Protein AF-0000000087669744 (afdb_homodimer)

Sequence (480 aa):
MMFVQTIAAHSNDWAPRMLAGMRLTLALTAGGFSLAFLLALIVEYLRSRRFWLPRLFARLYLAIARGVPILVILYVLYFALPGAGITLPAQLAGTIGLALVYAAYLAEVFRGGLNAVADGQREAAL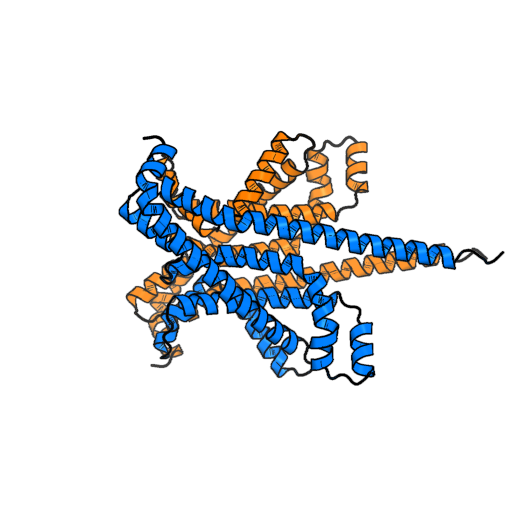SSGLTPFQTFRIILLPQALRYTLAPLLINLISLLKDSSICALIAVPELTLVSREIMAESFLPLQVFVLTAIFYFSLAWPASLISRAIERRLTQSSLKQATSRSTGLAAEAAPAQMMFVQTIAAHSNDWAPRMLAGMRLTLALTAGGFSLAFLLALIVEYLRSRRFWLPRLFARLYLAIARGVPILVILYVLYFALPGAGITLPAQLAGTIGLALVYAAYLAEVFRGGLNAVADGQREAALSSGLTPFQTFRIILLPQALRYTLAPLLINLISLLKDSSICALIAVPELTLVSREIMAESFLPLQVFVLTAIFYFSLAWPASLISRAIERRLTQSSLKQATSRSTGLAAEAAPAQ

Structure (mmCIF, N/CA/C/O backbone):
data_AF-0000000087669744-model_v1
#
loop_
_entity.id
_entity.type
_entity.pdbx_description
1 polymer 'ABC transporter permease'
#
loop_
_atom_site.group_PDB
_atom_site.id
_atom_site.type_symbol
_atom_site.label_atom_id
_atom_site.label_alt_id
_atom_site.label_comp_id
_atom_site.label_asym_id
_atom_site.label_entity_id
_atom_site.label_seq_id
_atom_site.pdbx_PDB_ins_code
_atom_site.Cartn_x
_atom_site.Cartn_y
_atom_site.Cartn_z
_atom_site.occupancy
_atom_site.B_iso_or_equiv
_atom_site.auth_seq_id
_atom_site.auth_comp_id
_atom_site.auth_asym_id
_atom_site.auth_atom_id
_atom_site.pdbx_PDB_model_num
ATOM 1 N N . MET A 1 1 ? -27.609 -22.594 -10.008 1 57.75 1 MET A N 1
ATOM 2 C CA . MET A 1 1 ? -27.734 -22.516 -8.555 1 57.75 1 MET A CA 1
ATOM 3 C C . MET A 1 1 ? -27.312 -21.125 -8.047 1 57.75 1 MET A C 1
ATOM 5 O O . MET A 1 1 ? -26.422 -20.5 -8.609 1 57.75 1 MET A O 1
ATOM 9 N N . MET A 1 2 ? -28.094 -20.578 -7.109 1 81.31 2 MET A N 1
ATOM 10 C CA . MET A 1 2 ? -27.922 -19.219 -6.586 1 81.31 2 MET A CA 1
ATOM 11 C C . MET A 1 2 ? -26.562 -19.078 -5.902 1 81.31 2 MET A C 1
ATOM 13 O O . MET A 1 2 ? -26 -20.047 -5.418 1 81.31 2 MET A O 1
ATOM 17 N N . PHE A 1 3 ? -25.938 -18.031 -6.039 1 86.88 3 PHE A N 1
ATOM 18 C CA . PHE A 1 3 ? -24.641 -17.672 -5.48 1 86.88 3 PHE A CA 1
ATOM 19 C C . PHE A 1 3 ? -24.516 -18.172 -4.047 1 86.88 3 PHE A C 1
ATOM 21 O O . PHE A 1 3 ? -23.562 -18.875 -3.723 1 86.88 3 PHE A O 1
ATOM 28 N N . VAL A 1 4 ? -25.5 -18.047 -3.232 1 87.5 4 VAL A N 1
ATOM 29 C CA . VAL A 1 4 ? -25.469 -18.359 -1.808 1 87.5 4 VAL A CA 1
ATOM 30 C C . VAL A 1 4 ? -25.594 -19.859 -1.609 1 87.5 4 VAL A C 1
ATOM 32 O O . VAL A 1 4 ? -24.953 -20.438 -0.718 1 87.5 4 VAL A O 1
ATOM 35 N N . GLN A 1 5 ? -26.344 -20.5 -2.371 1 88.75 5 GLN A N 1
ATOM 36 C CA . GLN A 1 5 ? -26.531 -21.938 -2.27 1 88.75 5 GLN A CA 1
ATOM 37 C C . GLN A 1 5 ? -25.25 -22.703 -2.631 1 88.75 5 GLN A C 1
ATOM 39 O O . GLN A 1 5 ? -24.938 -23.719 -2.016 1 88.75 5 GLN A O 1
ATOM 44 N N . THR A 1 6 ? -24.578 -22.172 -3.584 1 90.44 6 THR A N 1
ATOM 45 C CA . THR A 1 6 ? -23.328 -22.797 -4.004 1 90.44 6 THR A CA 1
ATOM 46 C C . THR A 1 6 ? -22.281 -22.719 -2.896 1 90.44 6 THR A C 1
ATOM 48 O O . THR A 1 6 ? -21.578 -23.688 -2.621 1 90.44 6 THR A O 1
ATOM 51 N N . ILE A 1 7 ? -22.234 -21.625 -2.242 1 90.88 7 ILE A N 1
ATOM 52 C CA . ILE A 1 7 ? -21.281 -21.453 -1.146 1 90.88 7 ILE A CA 1
ATOM 53 C C . ILE A 1 7 ? -21.641 -22.391 0.006 1 90.88 7 ILE A C 1
ATOM 55 O O . ILE A 1 7 ? -20.766 -23.031 0.586 1 90.88 7 ILE A O 1
ATOM 59 N N . ALA A 1 8 ? -22.953 -22.469 0.306 1 91.12 8 ALA A N 1
ATOM 60 C CA . ALA A 1 8 ? -23.422 -23.328 1.394 1 91.12 8 ALA A CA 1
ATOM 61 C C . ALA A 1 8 ? -23.094 -24.797 1.119 1 91.12 8 ALA A C 1
ATOM 63 O O . ALA A 1 8 ? -22.734 -25.531 2.035 1 91.12 8 ALA A O 1
ATOM 64 N N . ALA A 1 9 ? -23.172 -25.156 -0.062 1 92.06 9 ALA A N 1
ATOM 65 C CA . ALA A 1 9 ? -22.938 -26.547 -0.468 1 92.06 9 ALA A CA 1
ATOM 66 C C . ALA A 1 9 ? -21.469 -26.922 -0.326 1 92.06 9 ALA A C 1
ATOM 68 O O . ALA A 1 9 ? -21.125 -28.078 -0.106 1 92.06 9 ALA A O 1
ATOM 69 N N . HIS A 1 10 ? -20.578 -25.906 -0.446 1 93.62 10 HIS A N 1
ATOM 70 C CA . HIS A 1 10 ? -19.141 -26.188 -0.425 1 93.62 10 HIS A CA 1
ATOM 71 C C . HIS A 1 10 ? -18.5 -25.719 0.882 1 93.62 10 HIS A C 1
ATOM 73 O O . HIS A 1 10 ? -17.297 -25.859 1.079 1 93.62 10 HIS A O 1
ATOM 79 N N . SER A 1 11 ? -19.328 -25.172 1.73 1 90.38 11 SER A N 1
ATOM 80 C CA . SER A 1 11 ? -18.844 -24.516 2.947 1 90.38 11 SER A CA 1
ATOM 81 C C . SER A 1 11 ? -18.094 -25.5 3.836 1 90.38 11 SER A C 1
ATOM 83 O O . SER A 1 11 ? -17.094 -25.141 4.465 1 90.38 11 SER A O 1
ATOM 85 N N . ASN A 1 12 ? -18.531 -26.734 3.908 1 92.88 12 ASN A N 1
ATOM 86 C CA . ASN A 1 12 ? -17.906 -27.734 4.773 1 92.88 12 ASN A CA 1
ATOM 87 C C . ASN A 1 12 ? -16.469 -28.031 4.352 1 92.88 12 ASN A C 1
ATOM 89 O O . ASN A 1 12 ? -15.633 -28.359 5.188 1 92.88 12 ASN A O 1
ATOM 93 N N . ASP A 1 13 ? -16.188 -27.938 3.127 1 95.69 13 ASP A N 1
ATOM 94 C CA . ASP A 1 13 ? -14.836 -28.156 2.604 1 95.69 13 ASP A CA 1
ATOM 95 C C . ASP A 1 13 ? -14.031 -26.859 2.58 1 95.69 13 ASP A C 1
ATOM 97 O O . ASP A 1 13 ? -12.891 -26.828 3.043 1 95.69 13 ASP A O 1
ATOM 101 N N . TRP A 1 14 ? -14.578 -25.797 2.094 1 97 14 TRP A N 1
ATOM 102 C CA . TRP A 1 14 ? -13.891 -24.531 1.86 1 97 14 TRP A CA 1
ATOM 103 C C . TRP A 1 14 ? -13.547 -23.844 3.18 1 97 14 TRP A C 1
ATOM 105 O O . TRP A 1 14 ? -12.438 -23.328 3.35 1 97 14 TRP A O 1
ATOM 115 N N . ALA A 1 15 ? -14.461 -23.875 4.105 1 95.81 15 ALA A N 1
ATOM 116 C CA . ALA A 1 15 ? -14.352 -23.062 5.312 1 95.81 15 ALA A CA 1
ATOM 117 C C . ALA A 1 15 ? -13.125 -23.453 6.137 1 95.81 15 ALA A C 1
ATOM 119 O O . ALA A 1 15 ? -12.32 -22.609 6.516 1 95.81 15 ALA A O 1
ATOM 120 N N . PRO A 1 16 ? -12.969 -24.781 6.375 1 97 16 PRO A N 1
ATOM 121 C CA . PRO A 1 16 ? -11.781 -25.141 7.16 1 97 16 PRO A CA 1
ATOM 122 C C . PRO A 1 16 ? -10.477 -24.781 6.461 1 97 16 PRO A C 1
ATOM 124 O O . PRO A 1 16 ? -9.508 -24.375 7.113 1 97 16 PRO A O 1
ATOM 127 N N . ARG A 1 17 ? -10.391 -24.953 5.219 1 97.94 17 ARG A N 1
ATOM 128 C CA . ARG A 1 17 ? -9.203 -24.609 4.449 1 97.94 17 ARG A CA 1
ATOM 129 C C . ARG A 1 17 ? -8.922 -23.109 4.488 1 97.94 17 ARG A C 1
ATOM 131 O O . ARG A 1 17 ? -7.793 -22.688 4.723 1 97.94 17 ARG A O 1
ATOM 138 N N . MET A 1 18 ? -9.938 -22.328 4.277 1 98.19 18 MET A N 1
ATOM 139 C CA . MET A 1 18 ? -9.797 -20.875 4.254 1 98.19 18 MET A CA 1
ATOM 140 C C . MET A 1 18 ? -9.453 -20.344 5.641 1 98.19 18 MET A C 1
ATOM 142 O O . MET A 1 18 ? -8.695 -19.375 5.773 1 98.19 18 MET A O 1
ATOM 146 N N . LEU A 1 19 ? -10.008 -20.969 6.676 1 97.88 19 LEU A N 1
ATOM 147 C CA . LEU A 1 19 ? -9.703 -20.562 8.039 1 97.88 19 LEU A CA 1
ATOM 148 C C . LEU A 1 19 ? -8.25 -20.859 8.383 1 97.88 19 LEU A C 1
ATOM 150 O O . LEU A 1 19 ? -7.602 -20.094 9.094 1 97.88 19 LEU A O 1
ATOM 154 N N . ALA A 1 20 ? -7.777 -21.969 7.887 1 98 20 ALA A N 1
ATOM 155 C CA . ALA A 1 20 ? -6.363 -22.297 8.062 1 98 20 ALA A CA 1
ATOM 156 C C . ALA A 1 20 ? -5.477 -21.281 7.359 1 98 20 ALA A C 1
ATOM 158 O O . ALA A 1 20 ? -4.461 -20.844 7.906 1 98 20 ALA A O 1
ATOM 159 N N . GLY A 1 21 ? -5.84 -20.906 6.09 1 98.44 21 GLY A N 1
ATOM 160 C CA . GLY A 1 21 ? -5.141 -19.859 5.379 1 98.44 21 GLY A CA 1
ATOM 161 C C . GLY A 1 21 ? -5.18 -18.516 6.098 1 98.44 21 GLY A C 1
ATOM 162 O O . GLY A 1 21 ? -4.184 -17.797 6.125 1 98.44 21 GLY A O 1
ATOM 163 N N . MET A 1 22 ? -6.324 -18.266 6.695 1 98.19 22 MET A N 1
ATOM 164 C CA . MET A 1 22 ? -6.5 -17.016 7.438 1 98.19 22 MET A CA 1
ATOM 165 C C . MET A 1 22 ? -5.586 -16.969 8.656 1 98.19 22 MET A C 1
ATOM 167 O O . MET A 1 22 ? -5.062 -15.914 9.016 1 98.19 22 MET A O 1
ATOM 171 N N . ARG A 1 23 ? -5.414 -18.078 9.328 1 98.12 23 ARG A N 1
ATOM 172 C CA . ARG A 1 23 ? -4.504 -18.156 10.469 1 98.12 23 ARG A CA 1
ATOM 173 C C . ARG A 1 23 ? -3.076 -17.812 10.047 1 98.12 23 ARG A C 1
ATOM 175 O O . ARG A 1 23 ? -2.361 -17.125 10.773 1 98.12 23 ARG A O 1
ATOM 182 N N . LEU A 1 24 ? -2.705 -18.328 8.938 1 98.44 24 LEU A N 1
ATOM 183 C CA . LEU A 1 24 ? -1.368 -18.031 8.438 1 98.44 24 LEU A CA 1
ATOM 184 C C . LEU A 1 24 ? -1.258 -16.562 8.023 1 98.44 24 LEU A C 1
ATOM 186 O O . LEU A 1 24 ? -0.213 -15.945 8.211 1 98.44 24 LEU A O 1
ATOM 190 N N . THR A 1 25 ? -2.334 -16 7.422 1 98.75 25 THR A N 1
ATOM 191 C CA . THR A 1 25 ? -2.402 -14.578 7.125 1 98.75 25 THR A CA 1
ATOM 192 C C . THR A 1 25 ? -2.17 -13.75 8.383 1 98.75 25 THR A C 1
ATOM 194 O O . THR A 1 25 ? -1.379 -12.805 8.375 1 98.75 25 THR A O 1
ATOM 197 N N . LEU A 1 26 ? -2.771 -14.156 9.445 1 98.69 26 LEU A N 1
ATOM 198 C CA . LEU A 1 26 ? -2.623 -13.453 10.711 1 98.69 26 LEU A CA 1
ATOM 199 C C . LEU A 1 26 ? -1.213 -13.625 11.266 1 98.69 26 LEU A C 1
ATOM 201 O O . LEU A 1 26 ? -0.65 -12.688 11.844 1 98.69 26 LEU A O 1
ATOM 205 N N . ALA A 1 27 ? -0.673 -14.797 11.086 1 98.69 27 ALA A N 1
ATOM 206 C CA . ALA A 1 27 ? 0.692 -15.055 11.539 1 98.69 27 ALA A CA 1
ATOM 207 C C . ALA A 1 27 ? 1.694 -14.195 10.773 1 98.69 27 ALA A C 1
ATOM 209 O O . ALA A 1 27 ? 2.609 -13.617 11.367 1 98.69 27 ALA A O 1
ATOM 210 N N . LEU A 1 28 ? 1.529 -14.117 9.469 1 98.81 28 LEU A N 1
ATOM 211 C CA . LEU A 1 28 ? 2.373 -13.258 8.641 1 98.81 28 LEU A CA 1
ATOM 212 C C . LEU A 1 28 ? 2.252 -11.797 9.07 1 98.81 28 LEU A C 1
ATOM 214 O O . LEU A 1 28 ? 3.256 -11.086 9.164 1 98.81 28 LEU A O 1
ATOM 218 N N . THR A 1 29 ? 1.039 -11.391 9.328 1 98.81 29 THR A N 1
ATOM 219 C CA . THR A 1 29 ? 0.764 -10.008 9.688 1 98.81 29 THR A CA 1
ATOM 220 C C . THR A 1 29 ? 1.387 -9.664 11.039 1 98.81 29 THR A C 1
ATOM 222 O O . THR A 1 29 ? 2.092 -8.664 11.172 1 98.81 29 THR A O 1
ATOM 225 N N . ALA A 1 30 ? 1.14 -10.539 12.008 1 98.69 30 ALA A N 1
ATOM 226 C CA . ALA A 1 30 ? 1.67 -10.312 13.352 1 98.69 30 ALA A CA 1
ATOM 227 C C . ALA A 1 30 ? 3.195 -10.383 13.352 1 98.69 30 ALA A C 1
ATOM 229 O O . ALA A 1 30 ? 3.859 -9.523 13.938 1 98.69 30 ALA A O 1
ATOM 230 N N . GLY A 1 31 ? 3.713 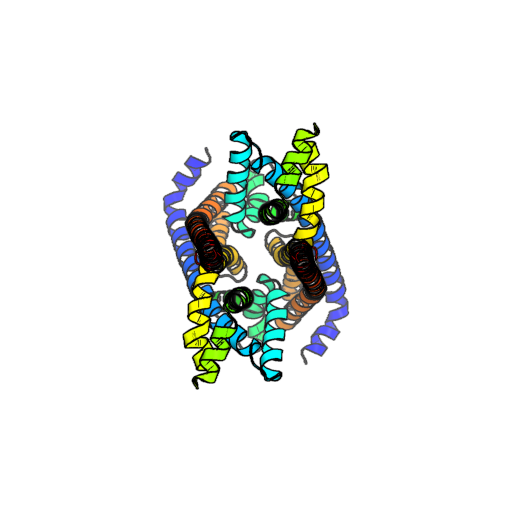-11.422 12.734 1 98.81 31 GLY A N 1
ATOM 231 C CA . GLY A 1 31 ? 5.156 -11.562 12.656 1 98.81 31 GLY A CA 1
ATOM 232 C C . GLY A 1 31 ? 5.828 -10.461 11.859 1 98.81 31 GLY A C 1
ATOM 233 O O . GLY A 1 31 ? 6.824 -9.891 12.297 1 98.81 31 GLY A O 1
ATOM 234 N N . GLY A 1 32 ? 5.273 -10.203 10.641 1 98.88 32 GLY A N 1
ATOM 235 C CA . GLY A 1 32 ? 5.809 -9.141 9.805 1 98.88 32 GLY A CA 1
ATOM 236 C C . GLY A 1 32 ? 5.777 -7.777 10.461 1 98.88 32 GLY A C 1
ATOM 237 O O . GLY A 1 32 ? 6.754 -7.027 10.406 1 98.88 32 GLY A O 1
ATOM 238 N N . PHE A 1 33 ? 4.684 -7.484 11.148 1 98.81 33 PHE A N 1
ATOM 239 C CA . PHE A 1 33 ? 4.535 -6.18 11.781 1 98.81 33 PHE A CA 1
ATOM 240 C C . PHE A 1 33 ? 5.469 -6.055 12.977 1 98.81 33 PHE A C 1
ATOM 242 O O . PHE A 1 33 ? 6.078 -5 13.188 1 98.81 33 PHE A O 1
ATOM 249 N N . SER A 1 34 ? 5.531 -7.098 13.805 1 98.81 34 SER A N 1
ATOM 250 C CA . SER A 1 34 ? 6.41 -7.078 14.969 1 98.81 34 SER A CA 1
ATOM 251 C C . SER A 1 34 ? 7.863 -6.859 14.562 1 98.81 34 SER A C 1
ATOM 253 O O . SER A 1 34 ? 8.562 -6.031 15.148 1 98.81 34 SER A O 1
ATOM 255 N N . LEU A 1 35 ? 8.25 -7.57 13.57 1 98.81 35 LEU A N 1
ATOM 256 C CA . LEU A 1 35 ? 9.617 -7.422 13.07 1 98.81 35 LEU A CA 1
ATOM 257 C C . LEU A 1 35 ? 9.82 -6.051 12.438 1 98.81 35 LEU A C 1
ATOM 259 O O . LEU A 1 35 ? 10.867 -5.426 12.609 1 98.81 35 LEU A O 1
ATOM 263 N N . ALA A 1 36 ? 8.852 -5.613 11.68 1 98.88 36 ALA A N 1
ATOM 264 C CA . ALA A 1 36 ? 8.906 -4.285 11.07 1 98.88 36 ALA A CA 1
ATOM 265 C C . ALA A 1 36 ? 9.023 -3.199 12.141 1 98.88 36 ALA A C 1
ATOM 267 O O . ALA A 1 36 ? 9.789 -2.242 11.977 1 98.88 36 ALA A O 1
ATOM 268 N N . PHE A 1 37 ? 8.258 -3.371 13.195 1 98.31 37 PHE A N 1
ATOM 269 C CA . PHE A 1 37 ? 8.258 -2.42 14.297 1 98.31 37 PHE A CA 1
ATOM 270 C C . PHE A 1 37 ? 9.641 -2.307 14.914 1 98.31 37 PHE A C 1
ATOM 272 O O . PHE A 1 37 ? 10.148 -1.2 15.117 1 98.31 37 PHE A O 1
ATOM 279 N N . LEU A 1 38 ? 10.242 -3.379 15.164 1 97.94 38 LEU A N 1
ATOM 280 C CA . LEU A 1 38 ? 11.578 -3.412 15.75 1 97.94 38 LEU A CA 1
ATOM 281 C C . LEU A 1 38 ? 12.602 -2.807 14.797 1 97.94 38 LEU A C 1
ATOM 283 O O . LEU A 1 38 ? 13.438 -1.991 15.211 1 97.94 38 LEU A O 1
ATOM 287 N N . LEU A 1 39 ? 12.555 -3.17 13.555 1 98.31 39 LEU A N 1
ATOM 288 C CA . LEU A 1 39 ? 13.477 -2.656 12.555 1 98.31 39 LEU A CA 1
ATOM 289 C C . LEU A 1 39 ? 13.305 -1.152 12.375 1 98.31 39 LEU A C 1
ATOM 291 O O . LEU A 1 39 ? 14.281 -0.427 12.188 1 98.31 39 LEU A O 1
ATOM 295 N N . ALA A 1 40 ? 12.086 -0.736 12.414 1 98.12 40 ALA A N 1
ATOM 296 C CA . ALA A 1 40 ? 11.781 0.684 12.25 1 98.12 40 ALA A CA 1
ATOM 297 C C . ALA A 1 40 ? 12.422 1.512 13.359 1 98.12 40 ALA A C 1
ATOM 299 O O . ALA A 1 40 ? 12.914 2.615 13.117 1 98.12 40 ALA A O 1
ATOM 300 N N . LEU A 1 41 ? 12.383 1.007 14.578 1 95.12 41 LEU A N 1
ATOM 301 C CA . LEU A 1 41 ? 13 1.695 15.703 1 95.12 41 LEU A CA 1
ATOM 302 C C . LEU A 1 41 ? 14.508 1.814 15.516 1 95.12 41 LEU A C 1
ATOM 304 O O . LEU A 1 41 ? 15.086 2.869 15.781 1 95.12 41 LEU A O 1
ATOM 308 N N . ILE A 1 42 ? 15.07 0.749 15.023 1 95.81 42 ILE A N 1
ATOM 309 C CA . ILE A 1 42 ? 16.5 0.746 14.773 1 95.81 42 ILE A CA 1
ATOM 310 C C . ILE A 1 42 ? 16.844 1.76 13.68 1 95.81 42 ILE A C 1
ATOM 312 O O . ILE A 1 42 ? 17.766 2.57 13.836 1 95.81 42 ILE A O 1
ATOM 316 N N . VAL A 1 43 ? 16.094 1.743 12.633 1 96.62 43 VAL A N 1
ATOM 317 C CA . VAL A 1 43 ? 16.344 2.625 11.492 1 96.62 43 VAL A CA 1
ATOM 318 C C . VAL A 1 43 ? 16.172 4.082 11.922 1 96.62 43 VAL A C 1
ATOM 320 O O . VAL A 1 43 ? 17 4.938 11.57 1 96.62 43 VAL A O 1
ATOM 323 N N . GLU A 1 44 ? 15.094 4.332 12.68 1 93.19 44 GLU A N 1
ATOM 324 C CA . GLU A 1 44 ? 14.844 5.699 13.125 1 93.19 44 GLU A CA 1
ATOM 325 C C . GLU A 1 44 ? 15.938 6.176 14.086 1 93.19 44 GLU A C 1
ATOM 327 O O . GLU A 1 44 ? 16.328 7.344 14.055 1 93.19 44 GLU A O 1
ATOM 332 N N . TYR A 1 45 ? 16.406 5.324 14.945 1 90.81 45 TYR A N 1
ATOM 333 C CA . TYR A 1 45 ? 17.516 5.656 15.836 1 90.81 45 TYR A CA 1
ATOM 334 C C . TYR A 1 45 ? 18.766 6.004 15.047 1 90.81 45 TYR A C 1
ATOM 336 O O . TYR A 1 45 ? 19.438 6.992 15.336 1 90.81 45 TYR A O 1
ATOM 344 N N . LEU A 1 46 ? 19.078 5.176 14.016 1 91.62 46 LEU A N 1
ATOM 345 C CA . LEU A 1 46 ? 20.266 5.395 13.195 1 91.62 46 LEU A CA 1
ATOM 346 C C . LEU A 1 46 ? 20.156 6.699 12.406 1 91.62 46 LEU A C 1
ATOM 348 O O . LEU A 1 46 ? 21.141 7.422 12.25 1 91.62 46 LEU A O 1
ATOM 352 N N . ARG A 1 47 ? 19.016 6.965 11.984 1 89.25 47 ARG A N 1
ATOM 353 C CA . ARG A 1 47 ? 18.781 8.141 11.156 1 89.25 47 ARG A CA 1
ATOM 354 C C . ARG A 1 47 ? 18.906 9.422 11.977 1 89.25 47 ARG A C 1
ATOM 356 O O . ARG A 1 47 ? 19.141 10.5 11.422 1 89.25 47 ARG A O 1
ATOM 363 N N . SER A 1 48 ? 18.75 9.32 13.273 1 82.69 48 SER A N 1
ATOM 364 C CA . SER A 1 48 ? 18.766 10.484 14.156 1 82.69 48 SER A CA 1
ATOM 365 C C . SER A 1 48 ? 20.172 10.727 14.719 1 82.69 48 SER A C 1
ATOM 367 O O . SER A 1 48 ? 20.375 11.68 15.477 1 82.69 48 SER A O 1
ATOM 369 N N . ARG A 1 49 ? 21.062 9.898 14.297 1 82.94 49 ARG A N 1
ATOM 370 C CA . ARG A 1 49 ? 22.422 10.023 14.805 1 82.94 49 ARG A CA 1
ATOM 371 C C . ARG A 1 49 ? 23.156 11.18 14.125 1 82.94 49 ARG A C 1
ATOM 373 O O . ARG A 1 49 ? 22.812 11.578 13.016 1 82.94 49 ARG A O 1
ATOM 380 N N . ARG A 1 50 ? 24.172 11.625 14.891 1 82 50 ARG A N 1
ATOM 381 C CA . ARG A 1 50 ? 25 12.719 14.375 1 82 50 ARG A CA 1
ATOM 382 C C . ARG A 1 50 ? 26.016 12.211 13.352 1 82 50 ARG A C 1
ATOM 384 O O . ARG A 1 50 ? 26.344 12.914 12.398 1 82 50 ARG A O 1
ATOM 391 N N . PHE A 1 51 ? 26.422 10.961 13.539 1 87.69 51 PHE A N 1
ATOM 392 C CA . PHE A 1 51 ? 27.438 10.383 12.656 1 87.69 51 PHE A CA 1
ATOM 393 C C . PHE A 1 51 ? 26.844 10.062 11.289 1 87.69 51 PHE A C 1
ATOM 395 O O . PHE A 1 51 ? 25.703 9.594 11.188 1 87.69 51 PHE A O 1
ATOM 402 N N . TRP A 1 52 ? 27.641 10.219 10.25 1 90.56 52 TRP A N 1
ATOM 403 C CA . TRP A 1 52 ? 27.141 10.172 8.883 1 90.56 52 TRP A CA 1
ATOM 404 C C . TRP A 1 52 ? 26.953 8.734 8.414 1 90.56 52 TRP A C 1
ATOM 406 O O . TRP A 1 52 ? 26.078 8.438 7.609 1 90.56 52 TRP A O 1
ATOM 416 N N . LEU A 1 53 ? 27.75 7.844 8.883 1 92.06 53 LEU A N 1
ATOM 417 C CA . LEU A 1 53 ? 27.75 6.488 8.344 1 92.06 53 LEU A CA 1
ATOM 418 C C . LEU A 1 53 ? 26.453 5.766 8.68 1 92.06 53 LEU A C 1
ATOM 420 O O . LEU A 1 53 ? 25.781 5.234 7.789 1 92.06 53 LEU A O 1
ATOM 424 N N . PRO A 1 54 ? 26.078 5.77 9.938 1 91 54 PRO A N 1
ATOM 425 C CA . PRO A 1 54 ? 24.797 5.156 10.258 1 91 54 PRO A CA 1
ATOM 426 C C . PRO A 1 54 ? 23.625 5.836 9.539 1 91 54 PRO A C 1
ATOM 428 O O . PRO A 1 54 ? 22.688 5.16 9.109 1 91 54 PRO A O 1
ATOM 431 N N . ARG A 1 55 ? 23.688 7.012 9.352 1 92.69 55 ARG A N 1
ATOM 432 C CA . ARG A 1 55 ? 22.656 7.77 8.656 1 92.69 55 ARG A CA 1
ATOM 433 C C . ARG A 1 55 ? 22.578 7.363 7.188 1 92.69 55 ARG A C 1
ATOM 435 O O . ARG A 1 55 ? 21.484 7.25 6.629 1 92.69 55 ARG A O 1
ATOM 442 N N . LEU A 1 56 ? 23.719 7.18 6.664 1 94 56 LEU A N 1
ATOM 443 C CA . LEU A 1 56 ? 23.781 6.785 5.262 1 94 56 LEU A CA 1
ATOM 444 C C . LEU A 1 56 ? 23.125 5.422 5.055 1 94 56 LEU A C 1
ATOM 446 O O . LEU A 1 56 ? 22.375 5.227 4.094 1 94 56 LEU A O 1
ATOM 450 N N . PHE A 1 57 ? 23.391 4.512 5.906 1 95.56 57 PHE A N 1
ATOM 451 C CA . PHE A 1 57 ? 22.812 3.178 5.809 1 95.56 57 PHE A CA 1
ATOM 452 C C . PHE A 1 57 ? 21.297 3.23 5.957 1 95.56 57 PHE A C 1
ATOM 454 O O . PHE A 1 57 ? 20.562 2.561 5.223 1 95.56 57 PHE A O 1
ATOM 461 N N . ALA A 1 58 ? 20.875 3.988 6.879 1 95.69 58 ALA A N 1
ATOM 462 C CA . ALA A 1 58 ? 19.438 4.141 7.086 1 95.69 58 ALA A CA 1
ATOM 463 C C . ALA A 1 58 ? 18.766 4.762 5.859 1 95.69 58 ALA A C 1
ATOM 465 O O . ALA A 1 58 ? 17.719 4.285 5.406 1 95.69 58 ALA A O 1
ATOM 466 N N . ARG A 1 59 ? 19.422 5.703 5.289 1 93.44 59 ARG A N 1
ATOM 467 C CA . ARG A 1 59 ? 18.875 6.402 4.129 1 93.44 59 ARG A CA 1
ATOM 468 C C . ARG A 1 59 ? 18.828 5.484 2.912 1 93.44 59 ARG A C 1
ATOM 470 O O . ARG A 1 59 ? 17.859 5.516 2.148 1 93.44 59 ARG A O 1
ATOM 477 N N . LEU A 1 60 ? 19.828 4.73 2.75 1 94.81 60 LEU A N 1
ATOM 478 C CA . LEU A 1 60 ? 19.875 3.803 1.625 1 94.81 60 LEU A CA 1
ATOM 479 C C . LEU A 1 60 ? 18.812 2.719 1.761 1 94.81 60 LEU A C 1
ATOM 481 O O . LEU A 1 60 ? 18.125 2.391 0.791 1 94.81 60 LEU A O 1
ATOM 485 N N . TYR A 1 61 ? 18.75 2.209 2.979 1 96.62 61 TYR A N 1
ATOM 486 C CA . TYR A 1 61 ? 17.734 1.203 3.256 1 96.62 61 TYR A CA 1
ATOM 487 C C . TYR A 1 61 ? 16.328 1.75 2.975 1 96.62 61 TYR A C 1
ATOM 489 O O . TYR A 1 61 ? 15.531 1.107 2.289 1 96.62 61 TYR A O 1
ATOM 497 N N . LEU A 1 62 ? 16.016 2.922 3.432 1 96.12 62 LEU A N 1
ATOM 498 C CA . LEU A 1 62 ? 14.711 3.541 3.264 1 96.12 62 LEU A CA 1
ATOM 499 C C . LEU A 1 62 ? 14.414 3.791 1.79 1 96.12 62 LEU A C 1
ATOM 501 O O . LEU A 1 62 ? 13.297 3.537 1.328 1 96.12 62 LEU A O 1
ATOM 505 N N . ALA A 1 63 ? 15.438 4.188 1.075 1 94.31 63 ALA A N 1
ATOM 506 C CA . ALA A 1 63 ? 15.266 4.465 -0.348 1 94.31 63 ALA A CA 1
ATOM 507 C C . ALA A 1 63 ? 14.93 3.195 -1.121 1 94.31 63 ALA A C 1
ATOM 509 O O . ALA A 1 63 ? 14.039 3.203 -1.977 1 94.31 63 ALA A O 1
ATOM 510 N N . ILE A 1 64 ? 15.531 2.137 -0.785 1 95.56 64 ILE A N 1
ATOM 511 C CA . ILE A 1 64 ? 15.328 0.875 -1.486 1 95.56 64 ILE A CA 1
ATOM 512 C C . ILE A 1 64 ? 13.969 0.29 -1.107 1 95.56 64 ILE A C 1
ATOM 514 O O . ILE A 1 64 ? 13.18 -0.08 -1.98 1 95.56 64 ILE A O 1
ATOM 518 N N . ALA A 1 65 ? 13.695 0.249 0.183 1 95.88 65 ALA A N 1
ATOM 519 C CA . ALA A 1 65 ? 12.469 -0.354 0.682 1 95.88 65 ALA A CA 1
ATOM 520 C C . ALA A 1 65 ? 11.242 0.391 0.158 1 95.88 65 ALA A C 1
ATOM 522 O O . ALA A 1 65 ? 10.195 -0.216 -0.092 1 95.88 65 ALA A O 1
ATOM 523 N N . ARG A 1 66 ? 11.367 1.639 -0.081 1 93.56 66 ARG A N 1
ATOM 524 C CA . ARG A 1 66 ? 10.219 2.439 -0.511 1 93.56 66 ARG A CA 1
ATOM 525 C C . ARG A 1 66 ? 10.211 2.607 -2.027 1 93.56 66 ARG A C 1
ATOM 527 O O . ARG A 1 66 ? 9.227 3.088 -2.596 1 93.56 66 ARG A O 1
ATOM 534 N N . GLY A 1 67 ? 11.336 2.17 -2.695 1 95.38 67 GLY A N 1
ATOM 535 C CA . GLY A 1 67 ? 11.453 2.381 -4.129 1 95.38 67 GLY A CA 1
ATOM 536 C C . GLY A 1 67 ? 11.219 1.12 -4.938 1 95.38 67 GLY A C 1
ATOM 537 O O . GLY A 1 67 ? 11.07 1.18 -6.16 1 95.38 67 GLY A O 1
ATOM 538 N N . VAL A 1 68 ? 11.18 -0.002 -4.262 1 97.69 68 VAL A N 1
ATOM 539 C CA . VAL A 1 68 ? 11.023 -1.297 -4.918 1 97.69 68 VAL A CA 1
ATOM 540 C C . VAL A 1 68 ? 9.703 -1.937 -4.488 1 97.69 68 VAL A C 1
ATOM 542 O O . VAL A 1 68 ? 9.344 -1.904 -3.311 1 97.69 68 VAL A O 1
ATOM 545 N N . PRO A 1 69 ? 8.922 -2.465 -5.473 1 98.06 69 PRO A N 1
ATOM 546 C CA . PRO A 1 69 ? 7.676 -3.137 -5.102 1 98.06 69 PRO A CA 1
ATOM 547 C C . PRO A 1 69 ? 7.887 -4.262 -4.094 1 98.06 69 PRO A C 1
ATOM 549 O O . PRO A 1 69 ? 8.875 -5 -4.18 1 98.06 69 PRO A O 1
ATOM 552 N N . ILE A 1 70 ? 6.973 -4.379 -3.168 1 97.94 70 ILE A N 1
ATOM 553 C CA . ILE A 1 70 ? 7.016 -5.434 -2.16 1 97.94 70 ILE A CA 1
ATOM 554 C C . ILE A 1 70 ? 7.168 -6.793 -2.838 1 97.94 70 ILE A C 1
ATOM 556 O O . ILE A 1 70 ? 7.93 -7.645 -2.373 1 97.94 70 ILE A O 1
ATOM 560 N N . LEU A 1 71 ? 6.449 -7.004 -3.939 1 97.81 71 LEU A N 1
ATOM 561 C CA . LEU A 1 71 ? 6.488 -8.273 -4.652 1 97.81 71 LEU A CA 1
ATOM 562 C C . LEU A 1 71 ? 7.906 -8.594 -5.125 1 97.81 71 LEU A C 1
ATOM 564 O O . LEU A 1 71 ? 8.359 -9.734 -5.023 1 97.81 71 LEU A O 1
ATOM 568 N N . VAL A 1 72 ? 8.586 -7.602 -5.594 1 98.06 72 VAL A N 1
ATOM 569 C CA . VAL A 1 72 ? 9.938 -7.797 -6.113 1 98.06 72 VAL A CA 1
ATOM 570 C C . VAL A 1 72 ? 10.891 -8.125 -4.965 1 98.06 72 VAL A C 1
ATOM 572 O O . VAL A 1 72 ? 11.766 -8.977 -5.102 1 98.06 72 VAL A O 1
ATOM 575 N N . ILE A 1 73 ? 10.711 -7.477 -3.855 1 98.12 73 ILE A N 1
ATOM 576 C CA . ILE A 1 73 ? 11.508 -7.77 -2.668 1 98.12 73 ILE A CA 1
ATOM 577 C C . ILE A 1 73 ? 11.273 -9.219 -2.232 1 98.12 73 ILE A C 1
ATOM 579 O O . ILE A 1 73 ? 12.227 -9.938 -1.923 1 98.12 73 ILE A O 1
ATOM 583 N N . LEU A 1 74 ? 10.062 -9.68 -2.283 1 98.12 74 LEU A N 1
ATOM 584 C CA . LEU A 1 74 ? 9.727 -11.055 -1.938 1 98.12 74 LEU A CA 1
ATOM 585 C C . LEU A 1 74 ? 10.367 -12.031 -2.916 1 98.12 74 LEU A C 1
ATOM 587 O O . LEU A 1 74 ? 10.875 -13.078 -2.51 1 98.12 74 LEU A O 1
ATOM 591 N N . TYR A 1 75 ? 10.344 -11.68 -4.195 1 97.88 75 TYR A N 1
ATOM 592 C CA . TYR A 1 75 ? 10.945 -12.547 -5.207 1 97.88 75 TYR A CA 1
ATOM 593 C C . TYR A 1 75 ? 12.453 -12.664 -5.008 1 97.88 75 TYR A C 1
ATOM 595 O O . TYR A 1 75 ? 13.023 -13.742 -5.18 1 97.88 75 TYR A O 1
ATOM 603 N N . VAL A 1 76 ? 13.078 -11.555 -4.645 1 97.19 76 VAL A N 1
ATOM 604 C CA . VAL A 1 76 ? 14.516 -11.578 -4.383 1 97.19 76 VAL A CA 1
ATOM 605 C C . VAL A 1 76 ? 14.805 -12.492 -3.197 1 97.19 76 VAL A C 1
ATOM 607 O O . VAL A 1 76 ? 15.695 -13.352 -3.271 1 97.19 76 VAL A O 1
ATOM 610 N N . LEU A 1 77 ? 14.023 -12.406 -2.164 1 97.44 77 LEU A N 1
ATOM 611 C CA . LEU A 1 77 ? 14.266 -13.172 -0.944 1 97.44 77 LEU A CA 1
ATOM 612 C C . LEU A 1 77 ? 14.008 -14.656 -1.175 1 97.44 77 LEU A C 1
ATOM 614 O O . LEU A 1 77 ? 14.758 -15.508 -0.689 1 97.44 77 LEU A O 1
ATOM 618 N N . TYR A 1 78 ? 12.984 -14.984 -1.962 1 97.56 78 TYR A N 1
ATOM 619 C CA . TYR A 1 78 ? 12.523 -16.359 -2.051 1 97.56 78 TYR A CA 1
ATOM 620 C C . TYR A 1 78 ? 13.172 -17.078 -3.229 1 97.56 78 TYR A C 1
ATOM 622 O O . TYR A 1 78 ? 13.539 -18.25 -3.125 1 97.56 78 TYR A O 1
ATOM 630 N N . PHE A 1 79 ? 13.328 -16.391 -4.309 1 96.5 79 PHE A N 1
ATOM 631 C CA . PHE A 1 79 ? 13.781 -17.062 -5.52 1 96.5 79 PHE A CA 1
ATOM 632 C C . PHE A 1 79 ? 15.234 -16.734 -5.816 1 96.5 79 PHE A C 1
ATOM 634 O O . PHE A 1 79 ? 15.945 -17.516 -6.438 1 96.5 79 PHE A O 1
ATOM 641 N N . ALA A 1 80 ? 15.711 -15.531 -5.438 1 94.94 80 ALA A N 1
ATOM 642 C CA . ALA A 1 80 ? 17.031 -15.062 -5.863 1 94.94 80 ALA A CA 1
ATOM 643 C C . ALA A 1 80 ? 18.094 -15.461 -4.852 1 94.94 80 ALA A C 1
ATOM 645 O O . ALA A 1 80 ? 19.188 -15.883 -5.234 1 94.94 80 ALA A O 1
ATOM 646 N N . LEU A 1 81 ? 17.812 -15.445 -3.57 1 94.31 81 LEU A N 1
ATOM 647 C CA . LEU A 1 81 ? 18.797 -15.648 -2.51 1 94.31 81 LEU A CA 1
ATOM 648 C C . LEU A 1 81 ? 19.375 -17.062 -2.557 1 94.31 81 LEU A C 1
ATOM 650 O O . LEU A 1 81 ? 20.531 -17.266 -2.229 1 94.31 81 LEU A O 1
ATOM 654 N N . PRO A 1 82 ? 18.562 -18.016 -2.934 1 92.62 82 PRO A N 1
ATOM 655 C CA . PRO A 1 82 ? 19.141 -19.359 -3.031 1 92.62 82 PRO A CA 1
ATOM 656 C C . PRO A 1 82 ? 20.359 -19.406 -3.951 1 92.62 82 PRO A C 1
ATOM 658 O O . PRO A 1 82 ? 21.281 -20.188 -3.711 1 92.62 82 PRO A O 1
ATOM 661 N N . GLY A 1 83 ? 20.391 -18.562 -5.008 1 87.88 83 GLY A N 1
ATOM 662 C CA . GLY A 1 83 ? 21.562 -18.453 -5.875 1 87.88 83 GLY A CA 1
ATOM 663 C C . GLY A 1 83 ? 22.797 -18 -5.148 1 87.88 83 GLY A C 1
ATOM 664 O O . GLY A 1 83 ? 23.922 -18.266 -5.586 1 87.88 83 GLY A O 1
ATOM 665 N N . ALA A 1 84 ? 22.609 -17.391 -4.012 1 88.75 84 ALA A N 1
ATOM 666 C CA . ALA A 1 84 ? 23.719 -16.922 -3.189 1 88.75 84 ALA A CA 1
ATOM 667 C C . ALA A 1 84 ? 23.953 -17.844 -2 1 88.75 84 ALA A C 1
ATOM 669 O O . ALA A 1 84 ? 24.719 -17.516 -1.092 1 88.75 84 ALA A O 1
ATOM 670 N N . GLY A 1 85 ? 23.188 -18.969 -1.905 1 92.44 85 GLY A N 1
ATOM 671 C CA . GLY A 1 85 ? 23.406 -19.984 -0.884 1 92.44 85 GLY A CA 1
ATOM 672 C C . GLY A 1 85 ? 22.453 -19.844 0.299 1 92.44 85 GLY A C 1
ATOM 673 O O . GLY A 1 85 ? 22.562 -20.609 1.269 1 92.44 85 GLY A O 1
ATOM 674 N N . ILE A 1 86 ? 21.5 -18.953 0.275 1 94.94 86 ILE A N 1
ATOM 675 C CA . ILE A 1 86 ? 20.562 -18.719 1.375 1 94.94 86 ILE A CA 1
ATOM 676 C C . ILE A 1 86 ? 19.156 -19.141 0.949 1 94.94 86 ILE A C 1
ATOM 678 O O . ILE A 1 86 ? 18.562 -18.516 0.061 1 94.94 86 ILE A O 1
ATOM 682 N N . THR A 1 87 ? 18.688 -20.188 1.55 1 95.94 87 THR A N 1
ATOM 683 C CA . THR A 1 87 ? 17.344 -20.641 1.25 1 95.94 87 THR A CA 1
ATOM 684 C C . THR A 1 87 ? 16.422 -20.438 2.449 1 95.94 87 THR A C 1
ATOM 686 O O . THR A 1 87 ? 16.719 -20.891 3.555 1 95.94 87 THR A O 1
ATOM 689 N N . LEU A 1 88 ? 15.375 -19.734 2.199 1 97.06 88 LEU A N 1
ATOM 690 C CA . LEU A 1 88 ? 14.391 -19.453 3.24 1 97.06 88 LEU A CA 1
ATOM 691 C C . LEU A 1 88 ? 13.078 -20.172 2.949 1 97.06 88 LEU A C 1
ATOM 693 O O . LEU A 1 88 ? 12.641 -20.234 1.799 1 97.06 88 LEU A O 1
ATOM 697 N N . PRO A 1 89 ? 12.555 -20.797 4.066 1 97.94 89 PRO A N 1
ATOM 698 C CA . PRO A 1 89 ? 11.172 -21.25 3.865 1 97.94 89 PRO A CA 1
ATOM 699 C C . PRO A 1 89 ? 10.242 -20.109 3.461 1 97.94 89 PRO A C 1
ATOM 701 O O . PRO A 1 89 ? 10.461 -18.953 3.838 1 97.94 89 PRO A O 1
ATOM 704 N N . ALA A 1 90 ? 9.211 -20.438 2.689 1 98.06 90 ALA A N 1
ATOM 705 C CA . ALA A 1 90 ? 8.305 -19.453 2.109 1 98.06 90 ALA A CA 1
ATOM 706 C C . ALA A 1 90 ? 7.754 -18.516 3.182 1 98.06 90 ALA A C 1
ATOM 708 O O . ALA A 1 90 ? 7.77 -17.297 3.016 1 98.06 90 ALA A O 1
ATOM 709 N N . GLN A 1 91 ? 7.32 -19.078 4.332 1 98.12 91 GLN A N 1
ATOM 710 C CA . GLN A 1 91 ? 6.707 -18.266 5.387 1 98.12 91 GLN A CA 1
ATOM 711 C C . GLN A 1 91 ? 7.711 -17.281 5.98 1 98.12 91 GLN A C 1
ATOM 713 O O . GLN A 1 91 ? 7.371 -16.125 6.262 1 98.12 91 GLN A O 1
ATOM 718 N N . LEU A 1 92 ? 8.914 -17.734 6.18 1 98.31 92 LEU A N 1
ATOM 719 C CA . LEU A 1 92 ? 9.961 -16.859 6.723 1 98.31 92 LEU A CA 1
ATOM 720 C C . LEU A 1 92 ? 10.336 -15.773 5.727 1 98.31 92 LEU A C 1
ATOM 722 O O . LEU A 1 92 ? 10.523 -14.617 6.109 1 98.31 92 LEU A O 1
ATOM 726 N N . ALA A 1 93 ? 10.445 -16.156 4.414 1 98.56 93 ALA A N 1
ATOM 727 C CA . ALA A 1 93 ? 10.719 -15.172 3.375 1 98.56 93 ALA A CA 1
ATOM 728 C C . ALA A 1 93 ? 9.633 -14.109 3.332 1 98.56 93 ALA A C 1
ATOM 730 O O . ALA A 1 93 ? 9.922 -12.914 3.197 1 98.56 93 ALA A O 1
ATOM 731 N N . GLY A 1 94 ? 8.383 -14.578 3.451 1 98.75 94 GLY A N 1
ATOM 732 C CA . GLY A 1 94 ? 7.262 -13.656 3.48 1 98.75 94 GLY A CA 1
ATOM 733 C C . GLY A 1 94 ? 7.297 -12.711 4.668 1 98.75 94 GLY A C 1
ATOM 734 O O . GLY A 1 94 ? 7.145 -11.5 4.508 1 98.75 94 GLY A O 1
ATOM 735 N N . THR A 1 95 ? 7.562 -13.266 5.855 1 98.88 95 THR A N 1
ATOM 736 C CA . THR A 1 95 ? 7.602 -12.477 7.082 1 98.88 95 THR A CA 1
ATOM 737 C C . THR A 1 95 ? 8.719 -11.438 7.02 1 98.88 95 THR A C 1
ATOM 739 O O . THR A 1 95 ? 8.492 -10.258 7.316 1 98.88 95 THR A O 1
ATOM 742 N N . ILE A 1 96 ? 9.844 -11.82 6.582 1 98.69 96 ILE A N 1
ATOM 743 C CA . ILE A 1 96 ? 11 -10.938 6.508 1 98.69 96 ILE A CA 1
ATOM 744 C C . ILE A 1 96 ? 10.781 -9.875 5.438 1 98.69 96 ILE A C 1
ATOM 746 O O . ILE A 1 96 ? 11.07 -8.695 5.652 1 98.69 96 ILE A O 1
ATOM 750 N N . GLY A 1 97 ? 10.266 -10.305 4.258 1 98.62 97 GLY A N 1
ATOM 751 C CA . GLY A 1 97 ? 10.008 -9.359 3.184 1 98.62 97 GLY A CA 1
ATOM 752 C C . GLY A 1 97 ? 9.008 -8.289 3.561 1 98.62 97 GLY A C 1
ATOM 753 O O . GLY A 1 97 ? 9.242 -7.102 3.316 1 98.62 97 GLY A O 1
ATOM 754 N N . LEU A 1 98 ? 7.891 -8.703 4.18 1 98.75 98 LEU A N 1
ATOM 755 C CA . LEU A 1 98 ? 6.898 -7.746 4.66 1 98.75 98 LEU A CA 1
ATOM 756 C C . LEU A 1 98 ? 7.508 -6.805 5.695 1 98.75 98 LEU A C 1
AT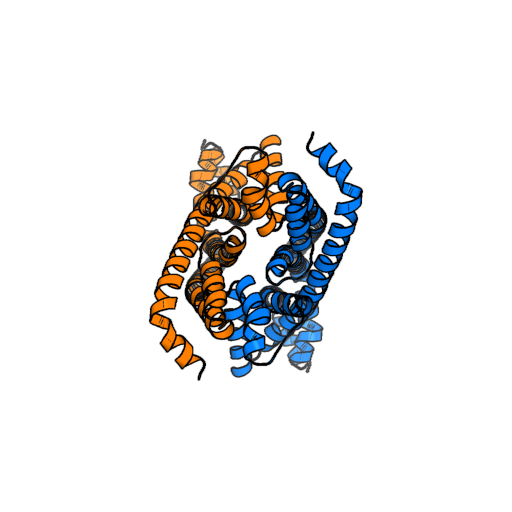OM 758 O O . LEU A 1 98 ? 7.285 -5.594 5.645 1 98.75 98 LEU A O 1
ATOM 762 N N . ALA A 1 99 ? 8.297 -7.363 6.555 1 98.81 99 ALA A N 1
ATOM 763 C CA . ALA A 1 99 ? 8.914 -6.578 7.617 1 98.81 99 ALA A CA 1
ATOM 764 C C . ALA A 1 99 ? 9.875 -5.535 7.039 1 98.81 99 ALA A C 1
ATOM 766 O O . ALA A 1 99 ? 9.883 -4.383 7.48 1 98.81 99 ALA A O 1
ATOM 767 N N . LEU A 1 100 ? 10.664 -5.945 6.113 1 98.56 100 LEU A N 1
ATOM 768 C CA . LEU A 1 100 ? 11.648 -5.051 5.516 1 98.56 100 LEU A CA 1
ATOM 769 C C . LEU A 1 100 ? 10.977 -3.85 4.867 1 98.56 100 LEU A C 1
ATOM 771 O O . LEU A 1 100 ? 11.445 -2.719 5.008 1 98.56 100 LEU A O 1
ATOM 775 N N . VAL A 1 101 ? 9.914 -4.094 4.195 1 98.5 101 VAL A N 1
ATOM 776 C CA . VAL A 1 101 ? 9.234 -3.021 3.48 1 98.5 101 VAL A CA 1
ATOM 777 C C . VAL A 1 101 ? 8.492 -2.131 4.473 1 98.5 101 VAL A C 1
ATOM 779 O O . VAL A 1 101 ? 8.648 -0.908 4.457 1 98.5 101 VAL A O 1
ATOM 782 N N . TYR A 1 102 ? 7.762 -2.695 5.375 1 98.75 102 TYR A N 1
ATOM 783 C CA . TYR A 1 102 ? 6.914 -1.914 6.27 1 98.75 102 TYR A CA 1
ATOM 784 C C . TYR A 1 102 ? 7.746 -1.229 7.348 1 98.75 102 TYR A C 1
ATOM 786 O O . TYR A 1 102 ? 7.305 -0.253 7.957 1 98.75 102 TYR A O 1
ATOM 794 N N . ALA A 1 103 ? 8.953 -1.758 7.648 1 98.75 103 ALA A N 1
ATOM 795 C CA . ALA A 1 103 ? 9.844 -1.049 8.562 1 98.75 103 ALA A CA 1
ATOM 796 C C . ALA A 1 103 ? 10.133 0.363 8.062 1 98.75 103 ALA A C 1
ATOM 798 O O . ALA A 1 103 ? 10.258 1.297 8.859 1 98.75 103 ALA A O 1
ATOM 799 N N . ALA A 1 104 ? 10.266 0.485 6.793 1 97.94 104 ALA A N 1
ATOM 800 C CA . ALA A 1 104 ? 10.516 1.803 6.215 1 97.94 104 ALA A CA 1
ATOM 801 C C . ALA A 1 104 ? 9.328 2.734 6.434 1 97.94 104 ALA A C 1
ATOM 803 O O . ALA A 1 104 ? 9.508 3.91 6.762 1 97.94 104 ALA A O 1
ATOM 804 N N . TYR A 1 105 ? 8.141 2.227 6.285 1 96.88 105 TYR A N 1
ATOM 805 C CA . TYR A 1 105 ? 6.941 3.023 6.52 1 96.88 105 TYR A CA 1
ATOM 806 C C . TYR A 1 105 ? 6.797 3.371 7.996 1 96.88 105 TYR A C 1
ATOM 808 O O . TYR A 1 105 ? 6.469 4.508 8.344 1 96.88 105 TYR A O 1
ATOM 816 N N . LEU A 1 106 ? 7.062 2.416 8.805 1 97.94 106 LEU A N 1
ATOM 817 C CA . LEU A 1 106 ? 6.945 2.639 10.242 1 97.94 106 LEU A CA 1
ATOM 818 C C . LEU A 1 106 ? 8.008 3.617 10.727 1 97.94 106 LEU A C 1
ATOM 820 O O . LEU A 1 106 ? 7.766 4.391 11.656 1 97.94 106 LEU A O 1
ATOM 824 N N . ALA A 1 107 ? 9.188 3.584 10.133 1 97.12 107 ALA A N 1
ATOM 825 C CA . ALA A 1 107 ? 10.234 4.547 10.477 1 97.12 107 ALA A CA 1
ATOM 826 C C . ALA A 1 107 ? 9.766 5.977 10.227 1 97.12 107 ALA A C 1
ATOM 828 O O . ALA A 1 107 ? 10.031 6.875 11.023 1 97.12 107 ALA A O 1
ATOM 829 N N . GLU A 1 108 ? 9.055 6.156 9.164 1 94.06 108 GLU A N 1
ATOM 830 C CA . GLU A 1 108 ? 8.516 7.48 8.875 1 94.06 108 GLU A CA 1
ATOM 831 C C . GLU A 1 108 ? 7.434 7.867 9.883 1 94.06 108 GLU A C 1
ATOM 833 O O . GLU A 1 108 ? 7.293 9.039 10.227 1 94.06 108 GLU A O 1
ATOM 838 N N . VAL A 1 109 ? 6.637 6.91 10.281 1 95.25 109 VAL A N 1
ATOM 839 C CA . VAL A 1 109 ? 5.625 7.145 11.312 1 95.25 109 VAL A CA 1
ATOM 840 C C . VAL A 1 109 ? 6.297 7.598 12.602 1 95.25 109 VAL A C 1
ATOM 842 O O . VAL A 1 109 ? 5.871 8.57 13.227 1 95.25 109 VAL A O 1
ATOM 845 N N . PHE A 1 110 ? 7.363 6.93 12.938 1 94.75 110 PHE A N 1
ATOM 846 C CA . PHE A 1 110 ? 8.094 7.273 14.148 1 94.75 110 PHE A CA 1
ATOM 847 C C . PHE A 1 110 ? 8.758 8.641 14.016 1 94.75 110 PHE A C 1
ATOM 849 O O . PHE A 1 110 ? 8.781 9.422 14.969 1 94.75 110 PHE A O 1
ATOM 856 N N . ARG A 1 111 ? 9.281 8.875 12.898 1 92.56 111 ARG A N 1
ATOM 857 C CA . ARG A 1 111 ? 9.859 10.188 12.664 1 92.56 111 ARG A CA 1
ATOM 858 C C . ARG A 1 111 ? 8.828 11.289 12.883 1 92.56 111 ARG A C 1
ATOM 860 O O . ARG A 1 111 ? 9.109 12.289 13.547 1 92.56 111 ARG A O 1
ATOM 867 N N . GLY A 1 112 ? 7.664 11.07 12.305 1 90.81 112 GLY A N 1
ATOM 868 C CA . GLY A 1 112 ? 6.586 12.023 12.508 1 90.81 112 GLY A CA 1
ATOM 869 C C . GLY A 1 112 ? 6.199 12.188 13.969 1 90.81 112 GLY A C 1
ATOM 870 O O . GLY A 1 112 ? 5.992 13.305 14.438 1 90.81 112 GLY A O 1
ATOM 871 N N . GLY A 1 113 ? 6.133 11.117 14.648 1 90.5 113 GLY A N 1
ATOM 872 C CA . GLY A 1 113 ? 5.816 11.156 16.062 1 90.5 113 GLY A CA 1
ATOM 873 C C . GLY A 1 113 ? 6.883 11.844 16.891 1 90.5 113 GLY A C 1
ATOM 874 O O . GLY A 1 113 ? 6.57 12.609 17.812 1 90.5 113 GLY A O 1
ATOM 875 N N . LEU A 1 114 ? 8.094 11.633 16.594 1 90.56 114 LEU A N 1
ATOM 876 C CA . LEU A 1 114 ? 9.211 12.227 17.328 1 90.56 114 LEU A CA 1
ATOM 877 C C . LEU A 1 114 ? 9.289 13.727 17.078 1 90.56 114 LEU A C 1
ATOM 879 O O . LEU A 1 114 ? 9.641 14.492 17.984 1 90.56 114 LEU A O 1
ATOM 883 N N . ASN A 1 115 ? 8.938 14.062 15.891 1 87.94 115 ASN A N 1
ATOM 884 C CA . ASN A 1 115 ? 8.93 15.484 15.547 1 87.94 115 ASN A CA 1
ATOM 885 C C . ASN A 1 115 ? 7.816 16.234 16.281 1 87.94 115 ASN A C 1
ATOM 887 O O . ASN A 1 115 ? 7.867 17.453 16.406 1 87.94 115 ASN A O 1
ATOM 891 N N . ALA A 1 116 ? 6.863 15.461 16.688 1 86.12 116 ALA A N 1
ATOM 892 C CA . ALA A 1 116 ? 5.75 16.062 17.422 1 86.12 116 ALA A CA 1
ATOM 893 C C . ALA A 1 116 ? 6.125 16.312 18.875 1 86.12 116 ALA A C 1
ATOM 895 O O . ALA A 1 116 ? 5.438 17.062 19.578 1 86.12 116 ALA A O 1
ATOM 896 N N . VAL A 1 117 ? 7.207 15.758 19.344 1 87.69 117 VAL A N 1
ATOM 897 C CA . VAL A 1 117 ? 7.684 15.953 20.719 1 87.69 117 VAL A CA 1
ATOM 898 C C . VAL A 1 117 ? 8.469 17.266 20.797 1 87.69 117 VAL A C 1
ATOM 900 O O . VAL A 1 117 ? 9.32 17.547 19.953 1 87.69 117 VAL A O 1
ATOM 903 N N . ALA A 1 118 ? 8.18 18.047 21.844 1 88.31 118 ALA A N 1
ATOM 904 C CA . ALA A 1 118 ? 8.82 19.344 22.031 1 88.31 118 ALA A CA 1
ATOM 905 C C . ALA A 1 118 ? 10.336 19.188 22.141 1 88.31 118 ALA A C 1
ATOM 907 O O . ALA A 1 118 ? 10.836 18.297 22.828 1 88.31 118 ALA A O 1
ATOM 908 N N . ASP A 1 119 ? 10.938 20 21.484 1 87.25 119 ASP A N 1
ATOM 909 C CA . ASP A 1 119 ? 12.398 19.969 21.469 1 87.25 119 ASP A CA 1
ATOM 910 C C . ASP A 1 119 ? 12.977 20.062 22.875 1 87.25 119 ASP A C 1
ATOM 912 O O . ASP A 1 119 ? 14.023 19.469 23.156 1 87.25 119 ASP A O 1
ATOM 916 N N . GLY A 1 120 ? 12.281 20.797 23.656 1 87.81 120 GLY A N 1
ATOM 917 C CA . GLY A 1 120 ? 12.734 20.969 25.016 1 87.81 120 GLY A CA 1
ATOM 918 C C . GLY A 1 120 ? 12.906 19.672 25.766 1 87.81 120 GLY A C 1
ATOM 919 O O . GLY A 1 120 ? 13.758 19.562 26.656 1 87.81 120 GLY A O 1
ATOM 920 N N . GLN A 1 121 ? 12.133 18.703 25.359 1 90.19 121 GLN A N 1
ATOM 921 C CA . GLN A 1 121 ? 12.195 17.406 26.016 1 90.19 121 GLN A CA 1
ATOM 922 C C . GLN A 1 121 ? 13.539 16.734 25.766 1 90.19 121 GLN A C 1
ATOM 924 O O . GLN A 1 121 ? 14.148 16.172 26.688 1 90.19 121 GLN A O 1
ATOM 929 N N . ARG A 1 122 ? 13.961 16.766 24.578 1 89.56 122 ARG A N 1
ATOM 930 C CA . ARG A 1 122 ? 15.266 16.203 24.219 1 89.56 122 ARG A CA 1
ATOM 931 C C . ARG A 1 122 ? 16.391 16.969 24.922 1 89.56 122 ARG A C 1
ATOM 933 O O . ARG A 1 122 ? 17.297 16.344 25.5 1 89.56 122 ARG A O 1
ATOM 940 N N . GLU A 1 123 ? 16.297 18.266 24.859 1 91.56 123 GLU A N 1
ATOM 941 C CA . GLU A 1 123 ? 17.328 19.109 25.453 1 91.56 123 GLU A CA 1
ATOM 942 C C . GLU A 1 123 ? 17.391 18.891 26.969 1 91.56 123 GLU A C 1
ATOM 944 O O . GLU A 1 123 ? 18.484 18.781 27.531 1 91.56 123 GLU A O 1
ATOM 949 N N . ALA A 1 124 ? 16.266 18.859 27.531 1 93.25 124 ALA A N 1
ATOM 950 C CA . ALA A 1 124 ? 16.188 18.656 28.984 1 93.25 124 ALA A CA 1
ATOM 951 C C . ALA A 1 124 ? 16.766 17.297 29.375 1 93.25 124 ALA A C 1
ATOM 953 O O . ALA A 1 124 ? 17.484 17.172 30.375 1 93.25 124 ALA A O 1
ATOM 954 N N . ALA A 1 125 ? 16.469 16.281 28.625 1 92.62 125 ALA A N 1
ATOM 955 C CA . ALA A 1 125 ? 16.953 14.922 28.922 1 92.62 125 ALA A CA 1
ATOM 956 C C . ALA A 1 125 ? 18.469 14.836 28.797 1 92.62 125 ALA A C 1
ATOM 958 O O . ALA A 1 125 ? 19.141 14.297 29.672 1 92.62 125 ALA A O 1
ATOM 959 N N . LEU A 1 126 ? 19.016 15.422 27.812 1 90.31 126 LEU A N 1
ATOM 960 C CA . LEU A 1 126 ? 20.453 15.406 27.594 1 90.31 126 LEU A CA 1
ATOM 961 C C . LEU A 1 126 ? 21.172 16.25 28.641 1 90.31 126 LEU A C 1
ATOM 963 O O . LEU A 1 126 ? 22.25 15.875 29.109 1 90.31 126 LEU A O 1
ATOM 967 N N . SER A 1 127 ? 20.594 17.328 28.953 1 94.25 127 SER A N 1
ATOM 968 C CA . SER A 1 127 ? 21.172 18.203 29.969 1 94.25 127 SER A CA 1
ATOM 969 C C . SER A 1 127 ? 21.156 17.547 31.344 1 94.25 127 SER A C 1
ATOM 971 O O . SER A 1 127 ? 21.953 17.891 32.219 1 94.25 127 SER A O 1
ATOM 973 N N . SER A 1 128 ? 20.234 16.656 31.531 1 94.88 128 SER A N 1
ATOM 974 C CA . SER A 1 128 ? 20.109 15.961 32.812 1 94.88 128 SER A CA 1
ATOM 975 C C . SER A 1 128 ? 21.094 14.789 32.906 1 94.88 128 SER A C 1
ATOM 977 O O . SER A 1 128 ? 21.141 14.094 33.906 1 94.88 128 SER A O 1
ATOM 979 N N . GLY A 1 129 ? 21.828 14.5 31.828 1 93.56 129 GLY A N 1
ATOM 980 C CA . GLY A 1 129 ? 22.875 13.492 31.875 1 93.56 129 GLY A CA 1
ATOM 981 C C . GLY A 1 129 ? 22.516 12.203 31.172 1 93.56 129 GLY A C 1
ATOM 982 O O . GLY A 1 129 ? 23.297 11.25 31.156 1 93.56 129 GLY A O 1
ATOM 983 N N . LEU A 1 130 ? 21.344 12.156 30.625 1 93.31 130 LEU A N 1
ATOM 984 C CA . LEU A 1 130 ? 20.953 10.953 29.891 1 93.31 130 LEU A CA 1
ATOM 985 C C . LEU A 1 130 ? 21.719 10.852 28.578 1 93.31 130 LEU A C 1
ATOM 987 O O . LEU A 1 130 ? 21.969 11.859 27.906 1 93.31 130 LEU A O 1
ATOM 991 N N . THR A 1 131 ? 22.031 9.641 28.266 1 92.56 131 THR A N 1
ATOM 992 C CA . THR A 1 131 ? 22.656 9.391 26.969 1 92.56 131 THR A CA 1
ATOM 993 C C . THR A 1 131 ? 21.625 9.516 25.844 1 92.56 131 THR A C 1
ATOM 995 O O . THR A 1 131 ? 20.422 9.484 26.078 1 92.56 131 THR A O 1
ATOM 998 N N . PRO A 1 132 ? 22.125 9.617 24.641 1 86.69 132 PRO A N 1
ATOM 999 C CA . PRO A 1 132 ? 21.203 9.703 23.516 1 86.69 132 PRO A CA 1
ATOM 1000 C C . PRO A 1 132 ? 20.281 8.484 23.422 1 86.69 132 PRO A C 1
ATOM 1002 O O . PRO A 1 132 ? 19.094 8.617 23.109 1 86.69 132 PRO A O 1
ATOM 1005 N N . PHE A 1 133 ? 20.812 7.359 23.734 1 91 133 PHE A N 1
ATOM 1006 C CA . PHE A 1 133 ? 20.016 6.141 23.688 1 91 133 PHE A CA 1
ATOM 1007 C C . PHE A 1 133 ? 18.969 6.137 24.797 1 91 133 PHE A C 1
ATOM 1009 O O . PHE A 1 133 ? 17.812 5.762 24.578 1 91 133 PHE A O 1
ATOM 1016 N N . GLN A 1 134 ? 19.359 6.57 25.953 1 92.38 134 GLN A N 1
ATOM 1017 C CA . GLN A 1 134 ? 18.422 6.676 27.078 1 92.38 134 GLN A CA 1
ATOM 1018 C C . GLN A 1 134 ? 17.344 7.699 26.781 1 92.38 134 GLN A C 1
ATOM 1020 O O . GLN A 1 134 ? 16.156 7.449 27.031 1 92.38 134 GLN A O 1
ATOM 1025 N N . THR A 1 135 ? 17.75 8.812 26.25 1 91.75 135 THR A N 1
ATOM 1026 C CA . THR A 1 135 ? 16.828 9.883 25.891 1 91.75 135 THR A CA 1
ATOM 1027 C C . THR A 1 135 ? 15.789 9.383 24.891 1 91.75 135 THR A C 1
ATOM 1029 O O . THR A 1 135 ? 14.594 9.609 25.062 1 91.75 135 THR A O 1
ATOM 1032 N N . PHE A 1 136 ? 16.297 8.672 23.938 1 90.31 136 PHE A N 1
ATOM 1033 C CA . PHE A 1 136 ? 15.422 8.141 22.891 1 90.31 136 PHE A CA 1
ATOM 1034 C C . PHE A 1 136 ? 14.438 7.133 23.469 1 90.31 136 PHE A C 1
ATOM 1036 O O . PHE A 1 136 ? 13.227 7.246 23.266 1 90.31 136 PHE A O 1
ATOM 1043 N N . ARG A 1 137 ? 14.938 6.184 24.219 1 91.06 137 ARG A N 1
ATOM 1044 C CA . ARG A 1 137 ? 14.164 5.035 24.688 1 91.06 137 ARG A CA 1
ATOM 1045 C C . ARG A 1 137 ? 13.211 5.434 25.812 1 91.06 137 ARG A C 1
ATOM 1047 O O . ARG A 1 137 ? 12.07 4.98 25.859 1 91.06 137 ARG A O 1
ATOM 1054 N N . ILE A 1 138 ? 13.641 6.367 26.703 1 92.44 138 ILE A N 1
ATOM 1055 C CA . ILE A 1 138 ? 12.93 6.594 27.953 1 92.44 138 ILE A CA 1
ATOM 1056 C C . ILE A 1 138 ? 12.039 7.828 27.828 1 92.44 138 ILE A C 1
ATOM 1058 O O . ILE A 1 138 ? 10.977 7.898 28.438 1 92.44 138 ILE A O 1
ATOM 1062 N N . ILE A 1 139 ? 12.414 8.75 27.016 1 90.62 139 ILE A N 1
ATOM 1063 C CA . ILE A 1 139 ? 11.719 10.031 27.016 1 90.62 139 ILE A CA 1
ATOM 1064 C C . ILE A 1 139 ? 10.969 10.219 25.703 1 90.62 139 ILE A C 1
ATOM 1066 O O . ILE A 1 139 ? 9.742 10.328 25.688 1 90.62 139 ILE A O 1
ATOM 1070 N N . LEU A 1 140 ? 11.672 10.164 24.656 1 90.94 140 LEU A N 1
ATOM 1071 C CA . LEU A 1 140 ? 11.125 10.594 23.375 1 90.94 140 LEU A CA 1
ATOM 1072 C C . LEU A 1 140 ? 10.18 9.531 22.812 1 90.94 140 LEU A C 1
ATOM 1074 O O . LEU A 1 140 ? 9.062 9.852 22.406 1 90.94 140 LEU A O 1
ATOM 1078 N N . LEU A 1 141 ? 10.602 8.266 22.891 1 91.25 141 LEU A N 1
ATOM 1079 C CA . LEU A 1 141 ? 9.875 7.195 22.203 1 91.25 141 LEU A CA 1
ATOM 1080 C C . LEU A 1 141 ? 8.5 6.984 22.844 1 91.25 141 LEU A C 1
ATOM 1082 O O . LEU A 1 141 ? 7.492 6.91 22.141 1 91.25 141 LEU A O 1
ATOM 1086 N N . PRO A 1 142 ? 8.469 6.93 24.156 1 91.5 142 PRO A N 1
ATOM 1087 C CA . PRO A 1 142 ? 7.156 6.762 24.781 1 91.5 142 PRO A CA 1
ATOM 1088 C C . PRO A 1 142 ? 6.191 7.895 24.438 1 91.5 142 PRO A C 1
ATOM 1090 O O . PRO A 1 142 ? 5 7.656 24.234 1 91.5 142 PRO A O 1
ATOM 1093 N N . GLN A 1 143 ? 6.645 9.078 24.344 1 90.44 143 GLN A N 1
ATOM 1094 C CA . GLN A 1 143 ? 5.816 10.227 24 1 90.44 143 GLN A CA 1
ATOM 1095 C C . GLN A 1 143 ? 5.402 10.18 22.531 1 90.44 143 GLN A C 1
ATOM 1097 O O . GLN A 1 143 ? 4.242 10.445 22.203 1 90.44 143 GLN A O 1
ATOM 1102 N N . ALA A 1 144 ? 6.328 9.766 21.734 1 90.5 144 ALA A N 1
ATOM 1103 C CA . ALA A 1 144 ? 6.074 9.695 20.297 1 90.5 144 ALA A CA 1
ATOM 1104 C C . ALA A 1 144 ? 5.035 8.625 19.969 1 90.5 144 ALA A C 1
ATOM 1106 O O . ALA A 1 144 ? 4.227 8.789 19.062 1 90.5 144 ALA A O 1
ATOM 1107 N N . LEU A 1 145 ? 5.074 7.52 20.734 1 91 145 LEU A N 1
ATOM 1108 C CA . LEU A 1 145 ? 4.18 6.391 20.484 1 91 145 LEU A CA 1
ATOM 1109 C C . LEU A 1 145 ? 2.725 6.801 20.688 1 91 145 LEU A C 1
ATOM 1111 O O . LEU A 1 145 ? 1.831 6.281 20.016 1 91 145 LEU A O 1
ATOM 1115 N N . ARG A 1 146 ? 2.506 7.715 21.547 1 87.44 146 ARG A N 1
ATOM 1116 C CA . ARG A 1 146 ? 1.148 8.188 21.797 1 87.44 146 ARG A CA 1
ATOM 1117 C C . ARG A 1 146 ? 0.586 8.914 20.578 1 87.44 146 ARG A C 1
ATOM 1119 O O . ARG A 1 146 ? -0.614 8.844 20.297 1 87.44 146 ARG A O 1
ATOM 1126 N N . TYR A 1 147 ? 1.51 9.508 19.812 1 87.81 147 TYR A N 1
ATOM 1127 C CA . TYR A 1 147 ? 1.113 10.273 18.641 1 87.81 147 TYR A CA 1
ATOM 1128 C C . TYR A 1 147 ? 1.022 9.375 17.406 1 87.81 147 TYR A C 1
ATOM 1130 O O . TYR A 1 147 ? 0.443 9.758 16.391 1 87.81 147 TYR A O 1
ATOM 1138 N N . THR A 1 148 ? 1.514 8.156 17.562 1 93.75 148 THR A N 1
ATOM 1139 C CA . THR A 1 148 ? 1.68 7.375 16.344 1 93.75 148 THR A CA 1
ATOM 1140 C C . THR A 1 148 ? 0.77 6.148 16.359 1 93.75 148 THR A C 1
ATOM 1142 O O . THR A 1 148 ? 0.845 5.301 15.461 1 93.75 148 THR A O 1
ATOM 1145 N N . LEU A 1 149 ? -0.128 6.031 17.312 1 93.81 149 LEU A N 1
ATOM 1146 C CA . LEU A 1 149 ? -0.952 4.836 17.453 1 93.81 149 LEU A CA 1
ATOM 1147 C C . LEU A 1 149 ? -1.84 4.637 16.234 1 93.81 149 LEU A C 1
ATOM 1149 O O . LEU A 1 149 ? -1.926 3.531 15.695 1 93.81 149 LEU A O 1
ATOM 1153 N N . ALA A 1 150 ? -2.506 5.707 15.797 1 93.62 150 ALA A N 1
ATOM 1154 C CA . ALA A 1 150 ? -3.42 5.609 14.664 1 93.62 150 ALA A CA 1
ATOM 1155 C C . ALA A 1 150 ? -2.672 5.25 13.383 1 93.62 150 ALA A C 1
ATOM 1157 O O . ALA A 1 150 ? -3.006 4.27 12.719 1 93.62 150 ALA A O 1
ATOM 1158 N N . PRO A 1 151 ? -1.577 5.938 13.094 1 94.94 151 PRO A N 1
ATOM 1159 C CA . PRO A 1 151 ? -0.832 5.57 11.883 1 94.94 151 PRO A CA 1
ATOM 1160 C C . PRO A 1 151 ? -0.208 4.18 11.977 1 94.94 151 PRO A C 1
ATOM 1162 O O . PRO A 1 151 ? -0.063 3.492 10.969 1 94.94 151 PRO A O 1
ATOM 1165 N N . LEU A 1 152 ? 0.17 3.727 13.172 1 96.81 152 LEU A N 1
ATOM 1166 C CA . LEU A 1 152 ? 0.68 2.371 13.344 1 96.81 152 LEU A CA 1
ATOM 1167 C C . LEU A 1 152 ? -0.387 1.34 12.992 1 96.81 152 LEU A C 1
ATOM 1169 O O . LEU A 1 152 ? -0.106 0.36 12.297 1 96.81 152 LEU A O 1
ATOM 1173 N N . LEU A 1 153 ? -1.589 1.605 13.438 1 96.25 153 LEU A N 1
ATOM 1174 C CA . LEU A 1 153 ? -2.686 0.687 13.156 1 96.25 153 LEU A CA 1
ATOM 1175 C C . LEU A 1 153 ? -3.033 0.697 11.672 1 96.25 153 LEU A C 1
ATOM 1177 O O . LEU A 1 153 ? -3.385 -0.34 11.102 1 96.25 153 LEU A O 1
ATOM 1181 N N . ILE A 1 154 ? -2.932 1.831 11.07 1 95.69 154 ILE A N 1
ATOM 1182 C CA . ILE A 1 154 ? -3.191 1.952 9.633 1 95.69 154 ILE A CA 1
ATOM 1183 C C . ILE A 1 154 ? -2.188 1.107 8.859 1 95.69 154 ILE A C 1
ATOM 1185 O O . ILE A 1 154 ? -2.557 0.41 7.906 1 95.69 154 ILE A O 1
ATOM 1189 N N . ASN A 1 155 ? -0.958 1.16 9.297 1 98 155 ASN A N 1
ATOM 1190 C CA . ASN A 1 155 ? 0.065 0.358 8.633 1 98 155 ASN A CA 1
ATOM 1191 C C . ASN A 1 155 ? -0.112 -1.13 8.93 1 98 155 ASN A C 1
ATOM 1193 O O . ASN A 1 155 ? 0.186 -1.973 8.078 1 98 155 ASN A O 1
ATOM 1197 N N . LEU A 1 156 ? -0.636 -1.444 10.102 1 98.31 156 LEU A N 1
ATOM 1198 C CA . LEU A 1 156 ? -0.947 -2.836 10.406 1 98.31 156 LEU A CA 1
ATOM 1199 C C . LEU A 1 156 ? -2.004 -3.381 9.453 1 98.31 156 LEU A C 1
ATOM 1201 O O . LEU A 1 156 ? -1.874 -4.5 8.953 1 98.31 156 LEU A O 1
ATOM 1205 N N . ILE A 1 157 ? -3.016 -2.613 9.219 1 98.12 157 ILE A N 1
ATOM 1206 C CA . ILE A 1 157 ? -4.094 -2.996 8.32 1 98.12 157 ILE A CA 1
ATOM 1207 C C . ILE A 1 157 ? -3.555 -3.131 6.898 1 98.12 157 ILE A C 1
ATOM 1209 O O . ILE A 1 157 ? -3.906 -4.07 6.18 1 98.12 157 ILE A O 1
ATOM 1213 N N . SER A 1 158 ? -2.723 -2.213 6.508 1 98 158 SER A N 1
ATOM 1214 C CA . SER A 1 158 ? -2.111 -2.27 5.184 1 98 158 SER A CA 1
ATOM 1215 C C . SER A 1 158 ? -1.25 -3.518 5.023 1 98 158 SER A C 1
ATOM 1217 O O . SER A 1 158 ? -1.281 -4.168 3.98 1 98 158 SER A O 1
ATOM 1219 N N . LEU A 1 159 ? -0.504 -3.836 6.082 1 98.69 159 LEU A N 1
ATOM 1220 C CA . LEU A 1 159 ? 0.34 -5.023 6.047 1 98.69 159 LEU A CA 1
ATOM 1221 C C . LEU A 1 159 ? -0.507 -6.289 5.969 1 98.69 159 LEU A C 1
ATOM 1223 O O . LEU A 1 159 ? -0.151 -7.238 5.262 1 98.69 159 LEU A O 1
ATOM 1227 N N . LEU A 1 160 ? -1.585 -6.301 6.668 1 98.62 160 LEU A N 1
ATOM 1228 C CA . LEU A 1 160 ? -2.523 -7.414 6.586 1 98.62 160 LEU A CA 1
ATOM 1229 C C . LEU A 1 160 ? -2.965 -7.645 5.145 1 98.62 160 LEU A C 1
ATOM 1231 O O . LEU A 1 160 ? -2.939 -8.773 4.656 1 98.62 160 LEU A O 1
ATOM 1235 N N . LYS A 1 161 ? -3.314 -6.605 4.492 1 98.06 161 LYS A N 1
ATOM 1236 C CA . LYS A 1 161 ? -3.762 -6.715 3.105 1 98.06 161 LYS A CA 1
ATOM 1237 C C . LYS A 1 161 ? -2.609 -7.109 2.186 1 98.06 161 LYS A C 1
ATOM 1239 O O . LYS A 1 161 ? -2.768 -7.98 1.326 1 98.06 161 LYS A O 1
ATOM 1244 N N . ASP A 1 162 ? -1.416 -6.562 2.438 1 98.19 162 ASP A N 1
ATOM 1245 C CA . ASP A 1 162 ? -0.257 -6.848 1.598 1 98.19 162 ASP A CA 1
ATOM 1246 C C . ASP A 1 162 ? 0.264 -8.258 1.838 1 98.19 162 ASP A C 1
ATOM 1248 O O . ASP A 1 162 ? 1.013 -8.797 1.02 1 98.19 162 ASP A O 1
ATOM 1252 N N . SER A 1 163 ? -0.159 -8.852 2.963 1 98.56 163 SER A N 1
ATOM 1253 C CA . SER A 1 163 ? 0.237 -10.234 3.205 1 98.56 163 SER A CA 1
ATOM 1254 C C . SER A 1 163 ? -0.298 -11.164 2.117 1 98.56 163 SER A C 1
ATOM 1256 O O . SER A 1 163 ? 0.238 -12.25 1.903 1 98.56 163 SER A O 1
ATOM 1258 N N . SER A 1 164 ? -1.335 -10.75 1.439 1 98.31 164 SER A N 1
ATOM 1259 C CA . SER A 1 164 ? -1.896 -11.555 0.359 1 98.31 164 SER A CA 1
ATOM 1260 C C . SER A 1 164 ? -0.883 -11.758 -0.762 1 98.31 164 SER A C 1
ATOM 1262 O O . SER A 1 164 ? -0.963 -12.742 -1.506 1 98.31 164 SER A O 1
ATOM 1264 N N . ILE A 1 165 ? 0.076 -10.875 -0.886 1 97.5 165 ILE A N 1
ATOM 1265 C CA . ILE A 1 165 ? 1.074 -10.906 -1.949 1 97.5 165 ILE A CA 1
ATOM 1266 C C . ILE A 1 165 ? 2.006 -12.102 -1.738 1 97.5 165 ILE A C 1
ATOM 1268 O O . ILE A 1 165 ? 2.629 -12.586 -2.688 1 97.5 165 ILE A O 1
ATOM 1272 N N . CYS A 1 166 ? 2.08 -12.617 -0.52 1 97.94 166 CYS A N 1
ATOM 1273 C CA . CYS A 1 166 ? 2.928 -13.758 -0.207 1 97.94 166 CYS A CA 1
ATOM 1274 C C . CYS A 1 166 ? 2.432 -15.016 -0.913 1 97.94 166 CYS A C 1
ATOM 1276 O O . CYS A 1 166 ? 3.156 -16.016 -1.008 1 97.94 166 CYS A O 1
ATOM 1278 N N . ALA A 1 167 ? 1.189 -14.969 -1.429 1 96.44 167 ALA A N 1
ATOM 1279 C CA . ALA A 1 167 ? 0.689 -16.062 -2.262 1 96.44 167 ALA A CA 1
ATOM 1280 C C . ALA A 1 167 ? 1.617 -16.312 -3.445 1 96.44 167 ALA A C 1
ATOM 1282 O O . ALA A 1 167 ? 1.739 -17.453 -3.912 1 96.44 167 ALA A O 1
ATOM 1283 N N . LEU A 1 168 ? 2.363 -15.312 -3.842 1 93.31 168 LEU A N 1
ATOM 1284 C CA . LEU A 1 168 ? 3.172 -15.391 -5.055 1 93.31 168 LEU A CA 1
ATOM 1285 C C . LEU A 1 168 ? 4.52 -16.047 -4.766 1 93.31 168 LEU A C 1
ATOM 1287 O O . LEU A 1 168 ? 5.281 -16.328 -5.691 1 93.31 168 LEU A O 1
ATOM 1291 N N . ILE A 1 169 ? 4.77 -16.25 -3.543 1 95.94 169 ILE A N 1
ATOM 1292 C CA . ILE A 1 169 ? 5.965 -17 -3.199 1 95.94 169 ILE A CA 1
ATOM 1293 C C . ILE A 1 169 ? 5.57 -18.281 -2.445 1 95.94 169 ILE A C 1
ATOM 1295 O O . ILE A 1 169 ? 6.289 -18.719 -1.552 1 95.94 169 ILE A O 1
ATOM 1299 N N . ALA A 1 170 ? 4.395 -18.719 -2.68 1 95.31 170 ALA A N 1
ATOM 1300 C CA . ALA A 1 170 ? 3.908 -20.047 -2.324 1 95.31 170 ALA A CA 1
ATOM 1301 C C . ALA A 1 170 ? 3.635 -20.141 -0.827 1 95.31 170 ALA A C 1
ATOM 1303 O O . ALA A 1 170 ? 3.754 -21.219 -0.24 1 95.31 170 ALA A O 1
ATOM 1304 N N . VAL A 1 171 ? 3.41 -19.031 -0.133 1 97.69 171 VAL A N 1
ATOM 1305 C CA . VAL A 1 171 ? 2.916 -19.109 1.238 1 97.69 171 VAL A CA 1
ATOM 1306 C C . VAL A 1 171 ? 1.438 -19.484 1.232 1 97.69 171 VAL A C 1
ATOM 1308 O O . VAL A 1 171 ? 0.613 -18.781 0.642 1 97.69 171 VAL A O 1
ATOM 1311 N N . PRO A 1 172 ? 1.084 -20.562 1.862 1 98.06 172 PRO A N 1
ATOM 1312 C CA . PRO A 1 172 ? -0.316 -20.984 1.804 1 98.06 172 PRO A CA 1
ATOM 1313 C C . PRO A 1 172 ? -1.213 -20.203 2.752 1 98.06 172 PRO A C 1
ATOM 1315 O O . PRO A 1 172 ? -1.919 -20.781 3.576 1 98.06 172 PRO A O 1
ATOM 1318 N N . GLU A 1 173 ? -1.103 -18.875 2.578 1 98.62 173 GLU A N 1
ATOM 1319 C CA . GLU A 1 173 ? -2.023 -17.984 3.271 1 98.62 173 GLU A CA 1
ATOM 1320 C C . GLU A 1 173 ? -3.354 -17.875 2.529 1 98.62 173 GLU A C 1
ATOM 1322 O O . GLU A 1 173 ? -3.617 -18.641 1.604 1 98.62 173 GLU A O 1
ATOM 1327 N N . LEU A 1 174 ? -4.293 -17.094 2.986 1 98.75 174 LEU A N 1
ATOM 1328 C CA . LEU A 1 174 ? -5.699 -17.094 2.594 1 98.75 174 LEU A CA 1
ATOM 1329 C C . LEU A 1 174 ? -5.84 -16.984 1.08 1 98.75 174 LEU A C 1
ATOM 1331 O O . LEU A 1 174 ? -6.609 -17.719 0.463 1 98.75 174 LEU A O 1
ATOM 1335 N N . THR A 1 175 ? -5.125 -16.125 0.444 1 98.25 175 THR A N 1
ATOM 1336 C CA . THR A 1 175 ? -5.266 -15.883 -0.987 1 98.25 175 THR A CA 1
ATOM 1337 C C . THR A 1 175 ? -4.789 -17.094 -1.792 1 98.25 175 THR A C 1
ATOM 1339 O O . THR A 1 175 ? -5.438 -17.484 -2.764 1 98.25 175 THR A O 1
ATOM 1342 N N . LEU A 1 176 ? -3.645 -17.703 -1.423 1 97.88 176 LEU A N 1
ATOM 1343 C CA . LEU A 1 176 ? -3.186 -18.875 -2.154 1 97.88 176 LEU A CA 1
ATOM 1344 C C . LEU A 1 176 ? -4.16 -20.031 -1.988 1 97.88 176 LEU A C 1
ATOM 1346 O O . LEU A 1 176 ? -4.473 -20.734 -2.955 1 97.88 176 LEU A O 1
ATOM 1350 N N . VAL A 1 177 ? -4.609 -20.234 -0.78 1 98.5 177 VAL A N 1
ATOM 1351 C CA . VAL A 1 177 ? -5.59 -21.281 -0.53 1 98.5 177 VAL A CA 1
ATOM 1352 C C . VAL A 1 177 ? -6.828 -21.047 -1.395 1 98.5 177 VAL A C 1
ATOM 1354 O O . VAL A 1 177 ? -7.371 -21.984 -1.976 1 98.5 177 VAL A O 1
ATOM 1357 N N . SER A 1 178 ? -7.273 -19.812 -1.477 1 98.25 178 SER A N 1
ATOM 1358 C CA . SER A 1 178 ? -8.43 -19.453 -2.299 1 98.25 178 SER A CA 1
ATOM 1359 C C . SER A 1 178 ? -8.18 -19.766 -3.77 1 98.25 178 SER A C 1
ATOM 1361 O O . SER A 1 178 ? -9.07 -20.25 -4.469 1 98.25 178 SER A O 1
ATOM 1363 N N . ARG A 1 179 ? -6.977 -19.5 -4.223 1 96.88 179 ARG A N 1
ATOM 1364 C CA . ARG A 1 179 ? -6.621 -19.812 -5.605 1 96.88 179 ARG A CA 1
ATOM 1365 C C . ARG A 1 179 ? -6.676 -21.312 -5.855 1 96.88 179 ARG A C 1
ATOM 1367 O O . ARG A 1 179 ? -7.094 -21.75 -6.93 1 96.88 179 ARG A O 1
ATOM 1374 N N . GLU A 1 180 ? -6.227 -22.078 -4.914 1 97.81 180 GLU A N 1
ATOM 1375 C CA . GLU A 1 180 ? -6.27 -23.531 -5.035 1 97.81 180 GLU A CA 1
ATOM 1376 C C . GLU A 1 180 ? -7.711 -24.031 -5.086 1 97.81 180 GLU A C 1
ATOM 1378 O O . GLU A 1 180 ? -8.039 -24.891 -5.898 1 97.81 180 GLU A O 1
ATOM 1383 N N . ILE A 1 181 ? -8.516 -23.516 -4.18 1 97.75 181 ILE A N 1
ATOM 1384 C CA . ILE A 1 181 ? -9.922 -23.906 -4.141 1 97.75 181 ILE A CA 1
ATOM 1385 C C . ILE A 1 181 ? -10.586 -23.547 -5.465 1 97.75 181 ILE A C 1
ATOM 1387 O O . ILE A 1 181 ? -11.359 -24.328 -6.012 1 97.75 181 ILE A O 1
ATOM 1391 N N . MET A 1 182 ? -10.289 -22.375 -5.98 1 96.19 182 MET A N 1
ATOM 1392 C CA . MET A 1 182 ? -10.828 -21.922 -7.258 1 96.19 182 MET A CA 1
ATOM 1393 C C . MET A 1 182 ? -10.414 -22.859 -8.383 1 96.19 182 MET A C 1
ATOM 1395 O O . MET A 1 182 ? -11.227 -23.203 -9.242 1 96.19 182 MET A O 1
ATOM 1399 N N . ALA A 1 183 ? -9.195 -23.297 -8.383 1 95.31 183 ALA A N 1
ATOM 1400 C CA . ALA A 1 183 ? -8.656 -24.172 -9.422 1 95.31 183 ALA A CA 1
ATOM 1401 C C . ALA A 1 183 ? -9.32 -25.547 -9.375 1 95.31 183 ALA A C 1
ATOM 1403 O O . ALA A 1 183 ? -9.484 -26.203 -10.406 1 95.31 183 ALA A O 1
ATOM 1404 N N . GLU A 1 184 ? -9.727 -25.922 -8.203 1 96.25 184 GLU A N 1
ATOM 1405 C CA . GLU A 1 184 ? -10.336 -27.219 -8.008 1 96.25 184 GLU A CA 1
ATOM 1406 C C . GLU A 1 184 ? -11.828 -27.188 -8.312 1 96.25 184 GLU A C 1
ATOM 1408 O O . GLU A 1 184 ? -12.375 -28.141 -8.875 1 96.25 184 GLU A O 1
ATOM 1413 N N . SER A 1 185 ? -12.438 -26.125 -7.906 1 94.44 185 SER A N 1
ATOM 1414 C CA . SER A 1 185 ? -13.891 -26.062 -7.949 1 94.44 185 SER A CA 1
ATOM 1415 C C . SER A 1 185 ? -14.383 -25.375 -9.219 1 94.44 185 SER A C 1
ATOM 1417 O O . SER A 1 185 ? -15.547 -25.5 -9.594 1 94.44 185 SER A O 1
ATOM 1419 N N . PHE A 1 186 ? -13.562 -24.547 -9.82 1 94.31 186 PHE A N 1
ATOM 1420 C CA . PHE A 1 186 ? -13.883 -23.75 -11 1 94.31 186 PHE A CA 1
ATOM 1421 C C . PHE A 1 186 ? -15.016 -22.781 -10.711 1 94.31 186 PHE A C 1
ATOM 1423 O O . PHE A 1 186 ? -15.898 -22.578 -11.547 1 94.31 186 PHE A O 1
ATOM 1430 N N . LEU A 1 187 ? -15.062 -22.312 -9.477 1 94.75 187 LEU A N 1
ATOM 1431 C CA . LEU A 1 187 ? -16.062 -21.344 -9.039 1 94.75 187 LEU A CA 1
ATOM 1432 C C . LEU A 1 187 ? -15.398 -20.062 -8.547 1 94.75 187 LEU A C 1
ATOM 1434 O O . LEU A 1 187 ? -15.492 -19.734 -7.367 1 94.75 187 LEU A O 1
ATOM 1438 N N . PRO A 1 188 ? -14.836 -19.297 -9.508 1 95.75 188 PRO A N 1
ATOM 1439 C CA . PRO A 1 188 ? -14.039 -18.125 -9.117 1 95.75 188 PRO A CA 1
ATOM 1440 C C . PRO A 1 188 ? -14.875 -17.047 -8.445 1 95.75 188 PRO A C 1
ATOM 1442 O O . PRO A 1 188 ? -14.414 -16.391 -7.5 1 95.75 188 PRO A O 1
ATOM 1445 N N . LEU A 1 189 ? -16.094 -16.859 -8.852 1 94.75 189 LEU A N 1
ATOM 1446 C CA . LEU A 1 189 ? -16.922 -15.797 -8.273 1 94.75 189 LEU A CA 1
ATOM 1447 C C . LEU A 1 189 ? -17.188 -16.062 -6.801 1 94.75 189 LEU A C 1
ATOM 1449 O O . LEU A 1 189 ? -16.938 -15.203 -5.953 1 94.75 189 LEU A O 1
ATOM 1453 N N . GLN A 1 190 ? -17.609 -17.25 -6.48 1 95 190 GLN A N 1
ATOM 1454 C CA . GLN A 1 190 ? -17.938 -17.609 -5.102 1 95 190 GLN A CA 1
ATOM 1455 C C . GLN A 1 190 ? -16.688 -17.562 -4.223 1 95 190 GLN A C 1
ATOM 1457 O O . GLN A 1 190 ? -16.703 -17.031 -3.119 1 95 190 GLN A O 1
ATOM 1462 N N . VAL A 1 191 ? -15.578 -18.094 -4.75 1 97 191 VAL A N 1
ATOM 1463 C CA . VAL A 1 191 ? -14.367 -18.266 -3.957 1 97 191 VAL A CA 1
ATOM 1464 C C . VAL A 1 191 ? -13.766 -16.891 -3.648 1 97 191 VAL A C 1
ATOM 1466 O O . VAL A 1 191 ? -13.445 -16.594 -2.496 1 97 191 VAL A O 1
ATOM 1469 N N . PHE A 1 192 ? -13.68 -16.016 -4.621 1 96.81 192 PHE A N 1
ATOM 1470 C CA . PHE A 1 192 ? -12.969 -14.766 -4.414 1 96.81 192 PHE A CA 1
ATOM 1471 C C . PHE A 1 192 ? -13.859 -13.742 -3.721 1 96.81 192 PHE A C 1
ATOM 1473 O O . PHE A 1 192 ? -13.367 -12.867 -3.002 1 96.81 192 PHE A O 1
ATOM 1480 N N . VAL A 1 193 ? -15.156 -13.805 -3.85 1 94.88 193 VAL A N 1
ATOM 1481 C CA . VAL A 1 193 ? -16.047 -12.969 -3.047 1 94.88 193 VAL A CA 1
ATOM 1482 C C . VAL A 1 193 ? -15.945 -13.367 -1.577 1 94.88 193 VAL A C 1
ATOM 1484 O O . VAL A 1 193 ? -15.867 -12.508 -0.696 1 94.88 193 VAL A O 1
ATOM 1487 N N . LEU A 1 194 ? -15.898 -14.672 -1.355 1 96.38 194 LEU A N 1
ATOM 1488 C CA . LEU A 1 194 ? -15.727 -15.156 0.01 1 96.38 194 LEU A CA 1
ATOM 1489 C C . LEU A 1 194 ? -14.383 -14.719 0.58 1 96.38 194 LEU A C 1
ATOM 1491 O O . LEU A 1 194 ? -14.297 -14.336 1.748 1 96.38 194 LEU A O 1
ATOM 1495 N N . THR A 1 195 ? -13.328 -14.805 -0.232 1 98 195 THR A N 1
ATOM 1496 C CA . THR A 1 195 ? -12 -14.352 0.171 1 98 195 THR A CA 1
ATOM 1497 C C . THR A 1 195 ? -12.031 -12.875 0.556 1 98 195 THR A C 1
ATOM 1499 O O . THR A 1 195 ? -11.469 -12.484 1.579 1 98 195 THR A O 1
ATOM 1502 N N . ALA A 1 196 ? -12.734 -12.07 -0.259 1 97.69 196 ALA A N 1
ATOM 1503 C CA . ALA A 1 196 ? -12.883 -10.641 0.011 1 97.69 196 ALA A CA 1
ATOM 1504 C C . ALA A 1 196 ? -13.586 -10.406 1.343 1 97.69 196 ALA A C 1
ATOM 1506 O O . ALA A 1 196 ? -13.188 -9.531 2.117 1 97.69 196 ALA A O 1
ATOM 1507 N N . ILE A 1 197 ? -14.578 -11.164 1.627 1 96.62 197 ILE A N 1
ATOM 1508 C CA . ILE A 1 197 ? -15.336 -11.039 2.863 1 96.62 197 ILE A CA 1
ATOM 1509 C C . ILE A 1 197 ? -14.445 -11.383 4.055 1 96.62 197 ILE A C 1
ATOM 1511 O O . ILE A 1 197 ? -14.492 -10.703 5.086 1 96.62 197 ILE A O 1
ATOM 1515 N N . PHE A 1 198 ? -13.625 -12.406 3.912 1 97.75 198 PHE A N 1
ATOM 1516 C CA . PHE A 1 198 ? -12.727 -12.805 4.988 1 97.75 198 PHE A CA 1
ATOM 1517 C C . PHE A 1 198 ? -11.727 -11.688 5.289 1 97.75 198 PHE A C 1
ATOM 1519 O O . PHE A 1 198 ? -11.539 -11.32 6.449 1 97.75 198 PHE A O 1
ATOM 1526 N N . TYR A 1 199 ? -11.141 -11.164 4.266 1 98.31 199 TYR A N 1
ATOM 1527 C CA . TYR A 1 199 ? -10.203 -10.07 4.484 1 98.31 199 TYR A CA 1
ATOM 1528 C C . TYR A 1 199 ? -10.898 -8.859 5.086 1 98.31 199 TYR A C 1
ATOM 1530 O O . TYR A 1 199 ? -10.367 -8.211 5.988 1 98.31 199 TYR A O 1
ATOM 1538 N N . PHE A 1 200 ? -12.07 -8.523 4.547 1 97.56 200 PHE A N 1
ATOM 1539 C CA . PHE A 1 200 ? -12.828 -7.371 5.027 1 97.56 200 PHE A CA 1
ATOM 1540 C C . PHE A 1 200 ? -13.188 -7.535 6.5 1 97.56 200 PHE A C 1
ATOM 1542 O O . PHE A 1 200 ? -13.141 -6.574 7.266 1 97.56 200 PHE A O 1
ATOM 1549 N N . SER A 1 201 ? -13.508 -8.727 6.879 1 96.94 201 SER A N 1
ATOM 1550 C CA . SER A 1 201 ? -13.883 -9 8.266 1 96.94 201 SER A CA 1
ATOM 1551 C C . SER A 1 201 ? -12.711 -8.789 9.211 1 96.94 201 SER A C 1
ATOM 1553 O O . SER A 1 201 ? -12.906 -8.531 10.398 1 96.94 201 SER A O 1
ATOM 1555 N N . LEU A 1 202 ? -11.508 -8.852 8.734 1 96.88 202 LEU A N 1
ATOM 1556 C CA . LEU A 1 202 ? -10.312 -8.617 9.539 1 96.88 202 LEU A CA 1
ATOM 1557 C C . LEU A 1 202 ? -9.922 -7.145 9.516 1 96.88 202 LEU A C 1
ATOM 1559 O O . LEU A 1 202 ? -9.602 -6.566 10.555 1 96.88 202 LEU A O 1
ATOM 1563 N N . ALA A 1 203 ? -10.047 -6.562 8.375 1 96.81 203 ALA A N 1
ATOM 1564 C CA . ALA A 1 203 ? -9.508 -5.223 8.164 1 96.81 203 ALA A CA 1
ATOM 1565 C C . ALA A 1 203 ? -10.484 -4.156 8.656 1 96.81 203 ALA A C 1
ATOM 1567 O O . ALA A 1 203 ? -10.062 -3.137 9.219 1 96.81 203 ALA A O 1
ATOM 1568 N N . TRP A 1 204 ? -11.727 -4.371 8.492 1 95.25 204 TRP A N 1
ATOM 1569 C CA . TRP A 1 204 ? -12.727 -3.336 8.734 1 95.25 204 TRP A CA 1
ATOM 1570 C C . TRP A 1 204 ? -12.828 -3.016 10.219 1 95.25 204 TRP A C 1
ATOM 1572 O O . TRP A 1 204 ? -12.781 -1.849 10.617 1 95.25 204 TRP A O 1
ATOM 1582 N N . PRO A 1 205 ? -12.938 -4.012 11.117 1 94.88 205 PRO A N 1
ATOM 1583 C CA . PRO A 1 205 ? -12.945 -3.674 12.547 1 94.88 205 PRO A CA 1
ATOM 1584 C C . PRO A 1 205 ? -11.688 -2.924 12.984 1 94.88 205 PRO A C 1
ATOM 1586 O O . PRO A 1 205 ? -11.766 -2 13.797 1 94.88 205 PRO A O 1
ATOM 1589 N N . ALA A 1 206 ? -10.555 -3.338 12.43 1 94 206 ALA A N 1
ATOM 1590 C CA . ALA A 1 206 ? -9.305 -2.658 12.758 1 94 206 ALA A CA 1
ATOM 1591 C C . ALA A 1 206 ? -9.336 -1.203 12.297 1 94 206 ALA A C 1
ATOM 1593 O O . ALA A 1 206 ? -8.812 -0.319 12.977 1 94 206 ALA A O 1
ATOM 1594 N N . SER A 1 207 ? -9.945 -1.018 11.164 1 93.62 207 SER A N 1
ATOM 1595 C CA . SER A 1 207 ? -10.047 0.338 10.633 1 93.62 207 SER A CA 1
ATOM 1596 C C . SER A 1 207 ? -10.93 1.213 11.523 1 93.62 207 SER A C 1
ATOM 1598 O O . SER A 1 207 ? -10.672 2.408 11.68 1 93.62 207 SER A O 1
ATOM 1600 N N . LEU A 1 208 ? -11.992 0.668 12.195 1 92.81 208 LEU A N 1
ATOM 1601 C CA . LEU A 1 208 ? -12.859 1.411 13.109 1 92.81 208 LEU A CA 1
ATOM 1602 C C . LEU A 1 208 ? -12.102 1.811 14.367 1 92.81 208 LEU A C 1
ATOM 1604 O O . LEU A 1 208 ? -12.289 2.914 14.883 1 92.81 208 LEU A O 1
ATOM 1608 N N . ILE A 1 209 ? -11.273 0.918 14.719 1 93.88 209 ILE A N 1
ATOM 1609 C CA . ILE A 1 209 ? -10.461 1.194 15.898 1 93.88 209 ILE A CA 1
ATOM 1610 C C . ILE A 1 209 ? -9.477 2.322 15.594 1 93.88 209 ILE A C 1
ATOM 1612 O O . ILE A 1 209 ? -9.32 3.25 16.391 1 93.88 209 ILE A O 1
ATOM 1616 N N . SER A 1 210 ? -8.844 2.205 14.445 1 92.31 210 SER A N 1
ATOM 1617 C CA . SER A 1 210 ? -7.895 3.24 14.047 1 92.31 210 SER A CA 1
ATOM 1618 C C . SER A 1 210 ? -8.57 4.605 13.961 1 92.31 210 SER A C 1
ATOM 1620 O O . SER A 1 210 ? -8.016 5.609 14.406 1 92.31 210 SER A O 1
ATOM 1622 N N . ARG A 1 211 ? -9.742 4.68 13.492 1 89.81 211 ARG A N 1
ATOM 1623 C CA . ARG A 1 211 ? -10.484 5.93 13.367 1 89.81 211 ARG A CA 1
ATOM 1624 C C . ARG A 1 211 ? -10.875 6.473 14.734 1 89.81 211 ARG A C 1
ATOM 1626 O O . ARG A 1 211 ? -10.836 7.684 14.961 1 89.81 211 ARG A O 1
ATOM 1633 N N . ALA A 1 212 ? -11.273 5.609 15.609 1 91.94 212 ALA A N 1
ATOM 1634 C CA . ALA A 1 212 ? -11.641 6.012 16.969 1 91.94 212 ALA A CA 1
ATOM 1635 C C . ALA A 1 212 ? -10.453 6.609 17.703 1 91.94 212 ALA A C 1
ATOM 1637 O O . ALA A 1 212 ? -10.594 7.609 18.406 1 91.94 212 ALA A O 1
ATOM 1638 N N . ILE A 1 213 ? -9.367 6.031 17.469 1 91.19 213 ILE A N 1
ATOM 1639 C CA . ILE A 1 213 ? -8.148 6.523 18.109 1 91.19 213 ILE A CA 1
ATOM 1640 C C . ILE A 1 213 ? -7.781 7.891 17.516 1 91.19 213 ILE A C 1
ATOM 1642 O O . ILE A 1 213 ? -7.41 8.805 18.25 1 91.19 213 ILE A O 1
ATOM 1646 N N . GLU A 1 214 ? -7.887 7.98 16.281 1 87.62 214 GLU A N 1
ATOM 1647 C CA . GLU A 1 214 ? -7.59 9.242 15.609 1 87.62 214 GLU A CA 1
ATOM 1648 C C . GLU A 1 214 ? -8.484 10.367 16.125 1 87.62 214 GLU A C 1
ATOM 1650 O O . GLU A 1 214 ? -8.016 11.484 16.344 1 87.62 214 GLU A O 1
ATOM 1655 N N . ARG A 1 215 ? -9.734 10.133 16.375 1 86.81 215 ARG A N 1
ATOM 1656 C CA . ARG A 1 215 ? -10.688 11.125 16.859 1 86.81 215 ARG A CA 1
ATOM 1657 C C . ARG A 1 215 ? -10.352 11.547 18.281 1 86.81 215 ARG A C 1
ATOM 1659 O O . ARG A 1 215 ? -10.445 12.734 18.625 1 86.81 215 ARG A O 1
ATOM 1666 N N . ARG A 1 216 ? -9.969 10.609 18.953 1 86.31 216 ARG A N 1
ATOM 1667 C CA . ARG A 1 216 ? -9.648 10.898 20.344 1 86.31 216 ARG A CA 1
ATOM 1668 C C . ARG A 1 216 ? -8.391 11.75 20.453 1 86.31 216 ARG A C 1
ATOM 1670 O O . ARG A 1 216 ? -8.328 12.672 21.266 1 86.31 216 ARG A O 1
ATOM 1677 N N . LEU A 1 217 ? -7.48 11.445 19.656 1 82.44 217 LEU A N 1
ATOM 1678 C CA . LEU A 1 217 ? -6.215 12.172 19.703 1 82.44 217 LEU A CA 1
ATOM 1679 C C . LEU A 1 217 ? -6.375 13.586 19.156 1 82.44 217 LEU A C 1
ATOM 1681 O O . LEU A 1 217 ? -5.754 14.523 19.672 1 82.44 217 LEU A O 1
ATOM 1685 N N . THR A 1 218 ? -7.156 13.75 18.141 1 76.81 218 THR A N 1
ATOM 1686 C CA . THR A 1 218 ? -7.406 15.078 17.594 1 76.81 218 THR A CA 1
ATOM 1687 C C . THR A 1 218 ? -8.195 15.938 18.578 1 76.81 218 THR A C 1
ATOM 1689 O O . THR A 1 218 ? -7.926 17.125 18.719 1 76.81 218 THR A O 1
ATOM 1692 N N . GLN A 1 219 ? -9.07 15.398 19.25 1 73.06 219 GLN A N 1
ATOM 1693 C CA . GLN A 1 219 ? -9.859 16.125 20.25 1 73.06 219 GLN A CA 1
ATOM 1694 C C . GLN A 1 219 ? -9 16.531 21.438 1 73.06 219 GLN A C 1
ATOM 1696 O O . GLN A 1 219 ? -9.18 17.625 21.984 1 73.06 219 GLN A O 1
ATOM 1701 N N . SER A 1 220 ? -8.117 15.719 21.703 1 70.12 220 SER A N 1
ATOM 1702 C CA . SER A 1 220 ? -7.234 16.016 22.828 1 70.12 220 SER A CA 1
ATOM 1703 C C . SER A 1 220 ? -6.277 17.156 22.5 1 70.12 220 SER A C 1
ATOM 1705 O O . SER A 1 220 ? -6.012 18.016 23.344 1 70.12 220 SER A O 1
ATOM 1707 N N . SER A 1 221 ? -5.867 17.172 21.297 1 68.12 221 SER A N 1
ATOM 1708 C CA . SER A 1 221 ? -4.961 18.234 20.859 1 68.12 221 SER A CA 1
ATOM 1709 C C . SER A 1 221 ? -5.68 19.578 20.781 1 68.12 221 SER A C 1
ATOM 1711 O O . SER A 1 221 ? -5.094 20.625 21.078 1 68.12 221 SER A O 1
ATOM 1713 N N . LEU A 1 222 ? -6.871 19.531 20.438 1 62.06 222 LEU A N 1
ATOM 1714 C CA . LEU A 1 222 ? -7.684 20.734 20.359 1 62.06 222 LEU A CA 1
ATOM 1715 C C . LEU A 1 222 ? -8.023 21.25 21.766 1 62.06 222 LEU A C 1
ATOM 1717 O O . LEU A 1 222 ? -8 22.453 22 1 62.06 222 LEU A O 1
ATOM 1721 N N . LYS A 1 223 ? -8.227 20.438 22.688 1 66.19 223 LYS A N 1
ATOM 1722 C CA . LYS A 1 223 ? -8.539 20.812 24.062 1 66.19 223 LYS A CA 1
ATOM 1723 C C . LYS A 1 223 ? -7.324 21.438 24.75 1 66.19 223 LYS A C 1
ATOM 1725 O O . LYS A 1 223 ? -7.457 22.391 25.516 1 66.19 223 LYS A O 1
ATOM 1730 N N . GLN A 1 224 ? -6.281 20.906 24.391 1 64.56 224 GLN A N 1
ATOM 1731 C CA . GLN A 1 224 ? -5.059 21.438 24.969 1 64.56 224 GLN A CA 1
ATOM 1732 C C . GLN A 1 224 ? -4.738 22.812 24.406 1 64.56 224 GLN A C 1
ATOM 1734 O O . GLN A 1 224 ? -4.273 23.703 25.125 1 64.56 224 GLN A O 1
ATOM 1739 N N . ALA A 1 225 ? -5.086 22.938 23.141 1 61.47 225 ALA A N 1
ATOM 1740 C CA . ALA A 1 225 ? -4.867 24.234 22.484 1 61.47 225 ALA A CA 1
ATOM 1741 C C . ALA A 1 225 ? -5.828 25.281 23.016 1 61.47 225 ALA A C 1
ATOM 1743 O O . ALA A 1 225 ? -5.43 26.422 23.266 1 61.47 225 ALA A O 1
ATOM 1744 N N . THR A 1 226 ? -6.977 24.891 23.281 1 65.62 226 THR A N 1
ATOM 1745 C CA . THR A 1 226 ? -7.977 25.797 23.828 1 65.62 226 THR A CA 1
ATOM 1746 C C . THR A 1 226 ? -7.664 26.141 25.281 1 65.62 226 THR A C 1
ATOM 1748 O O . THR A 1 226 ? -7.824 27.281 25.703 1 65.62 226 THR A O 1
ATOM 1751 N N . SER A 1 227 ? -7.277 25.188 26.016 1 66 227 SER A N 1
ATOM 1752 C CA . SER A 1 227 ? -6.93 25.422 27.406 1 66 227 SER A CA 1
ATOM 1753 C C . SER A 1 227 ? -5.707 26.328 27.531 1 66 227 SER A C 1
ATOM 1755 O O . SER A 1 227 ? -5.652 27.188 28.422 1 66 227 SER A O 1
ATOM 1757 N N . ARG A 1 228 ? -4.828 26.219 26.641 1 64.25 228 ARG A N 1
ATOM 1758 C CA . ARG A 1 228 ? -3.643 27.062 26.625 1 64.25 228 ARG A CA 1
ATOM 1759 C C . ARG A 1 228 ? -3.998 28.5 26.234 1 64.25 228 ARG A C 1
ATOM 1761 O O . ARG A 1 228 ? -3.451 29.453 26.797 1 64.25 228 ARG A O 1
ATOM 1768 N N . SER A 1 229 ? -4.941 28.625 25.312 1 64.69 229 SER A N 1
ATOM 1769 C CA . SER A 1 229 ? -5.383 29.953 24.875 1 64.69 229 SER A CA 1
ATOM 1770 C C . SER A 1 229 ? -6.168 30.656 25.969 1 64.69 229 SER A C 1
ATOM 1772 O O . SER A 1 229 ? -5.992 31.859 26.188 1 64.69 229 SER A O 1
ATOM 1774 N N . THR A 1 230 ? -6.934 29.922 26.672 1 67.81 230 THR A N 1
ATOM 1775 C CA . THR A 1 230 ? -7.707 30.469 27.781 1 67.81 230 THR A CA 1
ATOM 1776 C C . THR A 1 230 ? -6.797 30.828 28.953 1 67.81 230 THR A C 1
ATOM 1778 O O . THR A 1 230 ? -7.016 31.828 29.641 1 67.81 230 THR A O 1
ATOM 1781 N N . GLY A 1 231 ? -5.863 29.922 29.156 1 61.5 231 GLY A N 1
ATOM 1782 C CA . GLY A 1 231 ? -4.902 30.203 30.203 1 61.5 231 GLY A CA 1
ATOM 1783 C C . GLY A 1 231 ? -4.082 31.453 29.953 1 61.5 231 GLY A C 1
ATOM 1784 O O . GLY A 1 231 ? -3.879 32.281 30.844 1 61.5 231 GLY A O 1
ATOM 1785 N N . LEU A 1 232 ? -3.688 31.688 28.75 1 64.75 232 LEU A N 1
ATOM 1786 C CA . LEU A 1 232 ? -2.934 32.875 28.344 1 64.75 232 LEU A CA 1
ATOM 1787 C C . LEU A 1 232 ? -3.805 34.125 28.422 1 64.75 232 LEU A C 1
ATOM 1789 O O . LEU A 1 232 ? -3.332 35.188 28.812 1 64.75 232 LEU A O 1
ATOM 1793 N N . ALA A 1 233 ? -5.066 34.156 28.172 1 65.19 233 ALA A N 1
ATOM 1794 C CA . ALA A 1 233 ? -6.02 35.25 28.25 1 65.19 233 ALA A CA 1
ATOM 1795 C C . ALA A 1 233 ? -6.27 35.656 29.719 1 65.19 233 ALA A C 1
ATOM 1797 O O . ALA A 1 233 ? -6.344 36.844 30.047 1 65.19 233 ALA A O 1
ATOM 1798 N N . ALA A 1 234 ? -6.227 34.812 30.594 1 70.94 234 ALA A N 1
ATOM 1799 C CA . ALA A 1 234 ? -6.441 35.062 32 1 70.94 234 ALA A CA 1
ATOM 1800 C C . ALA A 1 234 ? 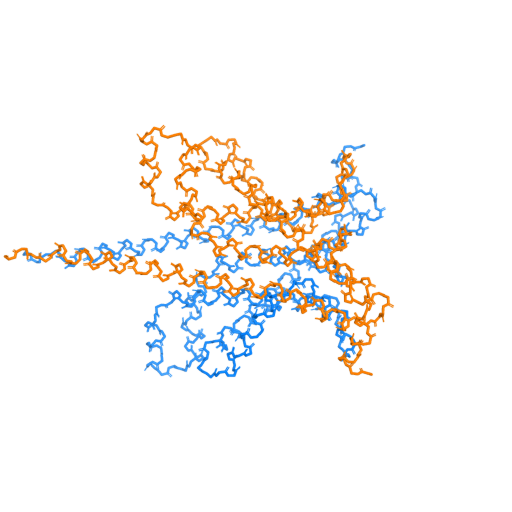-5.234 35.75 32.656 1 70.94 234 ALA A C 1
ATOM 1802 O O . ALA A 1 234 ? -5.387 36.625 33.5 1 70.94 234 ALA A O 1
ATOM 1803 N N . GLU A 1 235 ? -4.098 35.406 32.156 1 64.62 235 GLU A N 1
ATOM 1804 C CA . GLU A 1 235 ? -2.879 36 32.688 1 64.62 235 GLU A CA 1
ATOM 1805 C C . GLU A 1 235 ? -2.705 37.438 32.188 1 64.62 235 GLU A C 1
ATOM 1807 O O . GLU A 1 235 ? -2.096 38.25 32.875 1 64.62 235 GLU A O 1
ATOM 1812 N N . ALA A 1 236 ? -3.277 37.906 31.172 1 66.94 236 ALA A N 1
ATOM 1813 C CA . ALA A 1 236 ? -3.158 39.25 30.562 1 66.94 236 ALA A CA 1
ATOM 1814 C C . ALA A 1 236 ? -4.203 40.188 31.109 1 66.94 236 ALA A C 1
ATOM 1816 O O . ALA A 1 236 ? -4.152 41.406 30.844 1 66.94 236 ALA A O 1
ATOM 1817 N N . ALA A 1 237 ? -5.156 39.875 31.797 1 61.38 237 ALA A N 1
ATOM 1818 C CA . ALA A 1 237 ? -6.121 40.75 32.406 1 61.38 237 ALA A CA 1
ATOM 1819 C C . ALA A 1 237 ? -5.461 41.594 33.5 1 61.38 237 ALA A C 1
ATOM 1821 O O . ALA A 1 237 ? -4.809 41.062 34.406 1 61.38 237 ALA A O 1
ATOM 1822 N N . PRO A 1 238 ? -5.258 42.906 33.281 1 56.34 238 PRO A N 1
ATOM 1823 C CA . PRO A 1 238 ? -4.641 43.812 34.281 1 56.34 238 PRO A CA 1
ATOM 1824 C C . PRO A 1 238 ? -5.203 43.594 35.688 1 56.34 238 PRO A C 1
ATOM 1826 O O . PRO A 1 238 ? -6.383 43.281 35.844 1 56.34 238 PRO A O 1
ATOM 1829 N N . ALA A 1 239 ? -4.297 43.156 36.812 1 60.59 239 ALA A N 1
ATOM 1830 C CA . ALA A 1 239 ? -4.68 43.281 38.219 1 60.59 239 ALA A CA 1
ATOM 1831 C C . ALA A 1 239 ? -5.367 44.625 38.5 1 60.59 239 ALA A C 1
ATOM 1833 O O . ALA A 1 239 ? -4.781 45.688 38.281 1 60.59 239 ALA A O 1
ATOM 1834 N N . GLN A 1 240 ? -6.582 44.844 38.375 1 43.62 240 GLN A N 1
ATOM 1835 C CA . GLN A 1 240 ? -7.125 46 39.062 1 43.62 240 GLN A CA 1
ATOM 1836 C C . GLN A 1 240 ? -7.004 45.812 40.594 1 43.62 240 GLN A C 1
ATOM 1838 O O . GLN A 1 240 ? -7.188 44.719 41.094 1 43.62 240 GLN A O 1
ATOM 1843 N N . MET B 1 1 ? 30.641 -17.25 -13.219 1 57.75 1 MET B N 1
ATOM 1844 C CA . MET B 1 1 ? 30.656 -15.945 -13.875 1 57.75 1 MET B CA 1
ATOM 1845 C C . MET B 1 1 ? 30.094 -14.867 -12.953 1 57.75 1 MET B C 1
ATOM 1847 O O . MET B 1 1 ? 29.188 -15.141 -12.164 1 57.75 1 MET B O 1
ATOM 1851 N N . MET B 1 2 ? 30.734 -13.719 -12.906 1 81.81 2 MET B N 1
ATOM 1852 C CA . MET B 1 2 ? 30.422 -12.609 -12.008 1 81.81 2 MET B CA 1
ATOM 1853 C C . MET B 1 2 ? 29.016 -12.062 -12.281 1 81.81 2 MET B C 1
ATOM 1855 O O . MET B 1 2 ? 28.516 -12.188 -13.398 1 81.81 2 MET B O 1
ATOM 1859 N N . PHE B 1 3 ? 28.328 -11.727 -11.352 1 87.12 3 PHE B N 1
ATOM 1860 C CA . PHE B 1 3 ? 26.969 -11.18 -11.375 1 87.12 3 PHE B CA 1
ATOM 1861 C C . PHE B 1 3 ? 26.797 -10.203 -12.531 1 87.12 3 PHE B C 1
ATOM 1863 O O . PHE B 1 3 ? 25.906 -10.367 -13.359 1 87.12 3 PHE B O 1
ATOM 1870 N N . VAL B 1 4 ? 27.719 -9.367 -12.789 1 87.75 4 VAL B N 1
ATOM 1871 C CA . VAL B 1 4 ? 27.641 -8.297 -13.781 1 87.75 4 VAL B CA 1
ATOM 1872 C C . VAL B 1 4 ? 27.875 -8.867 -15.172 1 87.75 4 VAL B C 1
ATOM 1874 O O . VAL B 1 4 ? 27.25 -8.438 -16.141 1 87.75 4 VAL B O 1
ATOM 1877 N N . GLN B 1 5 ? 28.734 -9.766 -15.297 1 89 5 GLN B N 1
ATOM 1878 C CA . GLN B 1 5 ? 29.047 -10.383 -16.578 1 89 5 GLN B CA 1
ATOM 1879 C C . GLN B 1 5 ? 27.875 -11.188 -17.109 1 89 5 GLN B C 1
ATOM 1881 O O . GLN B 1 5 ? 27.609 -11.195 -18.312 1 89 5 GLN B O 1
ATOM 1886 N N . THR B 1 6 ? 27.188 -11.797 -16.203 1 90.69 6 THR B N 1
ATOM 1887 C CA . THR B 1 6 ? 26.031 -12.586 -16.594 1 90.69 6 THR B CA 1
ATOM 1888 C C . THR B 1 6 ? 24.922 -11.688 -17.141 1 90.69 6 THR B C 1
ATOM 1890 O O . THR B 1 6 ? 24.297 -12.008 -18.156 1 90.69 6 THR B O 1
ATOM 1893 N N . ILE B 1 7 ? 24.734 -10.594 -16.547 1 91.06 7 ILE B N 1
ATOM 1894 C CA . ILE B 1 7 ? 23.719 -9.648 -16.984 1 91.06 7 ILE B CA 1
ATOM 1895 C C . ILE B 1 7 ? 24.109 -9.094 -18.359 1 91.06 7 ILE B C 1
ATOM 1897 O O . ILE B 1 7 ? 23.25 -8.992 -19.25 1 91.06 7 ILE B O 1
ATOM 1901 N N . ALA B 1 8 ? 25.406 -8.758 -18.516 1 91.25 8 ALA B N 1
ATOM 1902 C CA . ALA B 1 8 ? 25.891 -8.203 -19.781 1 91.25 8 ALA B CA 1
ATOM 1903 C C . ALA B 1 8 ? 25.703 -9.203 -20.922 1 91.25 8 ALA B C 1
ATOM 1905 O O . ALA B 1 8 ? 25.359 -8.812 -22.047 1 91.25 8 ALA B O 1
ATOM 1906 N N . ALA B 1 9 ? 25.875 -10.391 -20.641 1 92.19 9 ALA B N 1
ATOM 1907 C CA . ALA B 1 9 ? 25.781 -11.453 -21.641 1 92.19 9 ALA B CA 1
ATOM 1908 C C . ALA B 1 9 ? 24.344 -11.648 -22.109 1 92.19 9 ALA B C 1
ATOM 1910 O O . ALA B 1 9 ? 24.109 -12.07 -23.234 1 92.19 9 ALA B O 1
ATOM 1911 N N . HIS B 1 10 ? 23.375 -11.336 -21.234 1 93.75 10 HIS B N 1
ATOM 1912 C CA . HIS B 1 10 ? 21.969 -11.586 -21.547 1 93.75 10 HIS B CA 1
ATOM 1913 C C . HIS B 1 10 ? 21.234 -10.281 -21.828 1 93.75 10 HIS B C 1
ATOM 1915 O O . HIS B 1 10 ? 20.031 -10.297 -22.109 1 93.75 10 HIS B O 1
ATOM 1921 N N . SER B 1 11 ? 21.953 -9.211 -21.75 1 90.56 11 SER B N 1
ATOM 1922 C CA . SER B 1 11 ? 21.359 -7.879 -21.828 1 90.56 11 SER B CA 1
ATOM 1923 C C . SER B 1 11 ? 20.641 -7.672 -23.156 1 90.56 11 SER B C 1
ATOM 1925 O O . SER B 1 11 ? 19.594 -7.035 -23.203 1 90.56 11 SER B O 1
ATOM 1927 N N . ASN B 1 12 ? 21.188 -8.18 -24.25 1 93 12 ASN B N 1
ATOM 1928 C CA . ASN B 1 12 ? 20.609 -7.988 -25.578 1 93 12 ASN B CA 1
ATOM 1929 C C . ASN B 1 12 ? 19.234 -8.633 -25.688 1 93 12 ASN B C 1
ATOM 1931 O O . ASN B 1 12 ? 18.375 -8.156 -26.438 1 93 12 ASN B O 1
ATOM 1935 N N . ASP B 1 13 ? 19 -9.664 -24.984 1 95.75 13 ASP B N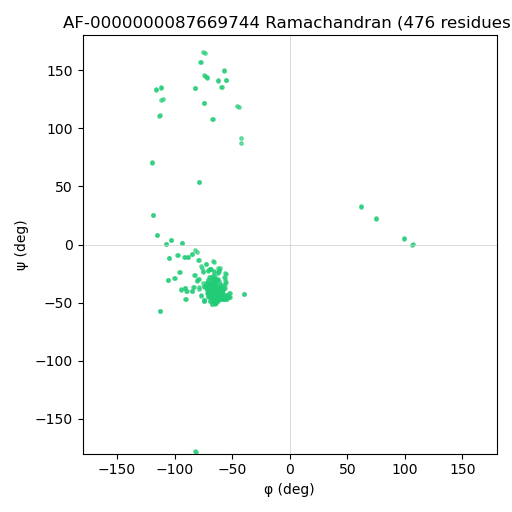 1
ATOM 1936 C CA . ASP B 1 13 ? 17.719 -10.344 -24.984 1 95.75 13 ASP B CA 1
ATOM 1937 C C . ASP B 1 13 ? 16.797 -9.789 -23.906 1 95.75 13 ASP B C 1
ATOM 1939 O O . ASP B 1 13 ? 15.633 -9.477 -24.156 1 95.75 13 ASP B O 1
ATOM 1943 N N . TRP B 1 14 ? 17.281 -9.625 -22.703 1 97 14 TRP B N 1
ATOM 1944 C CA . TRP B 1 14 ? 16.484 -9.258 -21.531 1 97 14 TRP B CA 1
ATOM 1945 C C . TRP B 1 14 ? 16.016 -7.809 -21.625 1 97 14 TRP B C 1
ATOM 1947 O O . TRP B 1 14 ? 14.867 -7.504 -21.328 1 97 14 TRP B O 1
ATOM 1957 N N . ALA B 1 15 ? 16.891 -6.941 -22.062 1 95.81 15 ALA B N 1
ATOM 1958 C CA . ALA B 1 15 ? 16.641 -5.504 -21.969 1 95.81 15 ALA B CA 1
ATOM 1959 C C . ALA B 1 15 ? 15.422 -5.102 -22.797 1 95.81 15 ALA B C 1
ATOM 1961 O O . ALA B 1 15 ? 14.523 -4.422 -22.297 1 95.81 15 ALA B O 1
ATOM 1962 N N . PRO B 1 16 ? 15.359 -5.566 -24.062 1 97 16 PRO B N 1
ATOM 1963 C CA . PRO B 1 16 ? 14.18 -5.18 -24.844 1 97 16 PRO B CA 1
ATOM 1964 C C . PRO B 1 16 ? 12.883 -5.719 -24.25 1 97 16 PRO B C 1
ATOM 1966 O O . PRO B 1 16 ? 11.852 -5.039 -24.266 1 97 16 PRO B O 1
ATOM 1969 N N . ARG B 1 17 ? 12.883 -6.883 -23.75 1 98 17 ARG B N 1
ATOM 1970 C CA . ARG B 1 17 ? 11.703 -7.484 -23.141 1 98 17 ARG B CA 1
ATOM 1971 C C . ARG B 1 17 ? 11.297 -6.727 -21.875 1 98 17 ARG B C 1
ATOM 1973 O O . ARG B 1 17 ? 10.117 -6.41 -21.688 1 98 17 ARG B O 1
ATOM 1980 N N . MET B 1 18 ? 12.25 -6.43 -21.047 1 98.12 18 MET B N 1
ATOM 1981 C CA . MET B 1 18 ? 11.977 -5.738 -19.797 1 98.12 18 MET B CA 1
ATOM 1982 C C . MET B 1 18 ? 11.523 -4.305 -20.047 1 98.12 18 MET B C 1
ATOM 1984 O O . MET B 1 18 ? 10.68 -3.777 -19.328 1 98.12 18 MET B O 1
ATOM 1988 N N . LEU B 1 19 ? 12.078 -3.672 -21.094 1 97.88 19 LEU B N 1
ATOM 1989 C CA . LEU B 1 19 ? 11.664 -2.318 -21.438 1 97.88 19 LEU B CA 1
ATOM 1990 C C . LEU B 1 19 ? 10.227 -2.301 -21.953 1 97.88 19 LEU B C 1
ATOM 1992 O O . LEU B 1 19 ? 9.477 -1.358 -21.672 1 97.88 19 LEU B O 1
ATOM 1996 N N . ALA B 1 20 ? 9.883 -3.328 -22.672 1 98 20 ALA B N 1
ATOM 1997 C CA . ALA B 1 20 ? 8.5 -3.459 -23.125 1 98 20 ALA B CA 1
ATOM 1998 C C . ALA B 1 20 ? 7.562 -3.641 -21.922 1 98 20 ALA B C 1
ATOM 2000 O O . ALA B 1 20 ? 6.484 -3.043 -21.875 1 98 20 ALA B O 1
ATOM 2001 N N . GLY B 1 21 ? 7.957 -4.508 -20.953 1 98.44 21 GLY B N 1
ATOM 2002 C CA . GLY B 1 21 ? 7.203 -4.66 -19.719 1 98.44 21 GLY B CA 1
ATOM 2003 C C . GLY B 1 21 ? 7.086 -3.373 -18.922 1 98.44 21 GLY B C 1
ATOM 2004 O O . GLY B 1 21 ? 6.031 -3.074 -18.375 1 98.44 21 GLY B O 1
ATOM 2005 N N . MET B 1 22 ? 8.172 -2.633 -18.938 1 98.19 22 MET B N 1
ATOM 2006 C CA . MET B 1 22 ? 8.195 -1.357 -18.219 1 98.19 22 MET B CA 1
ATOM 2007 C C . MET B 1 22 ? 7.223 -0.365 -18.859 1 98.19 22 MET B C 1
ATOM 2009 O O . MET B 1 22 ? 6.59 0.421 -18.141 1 98.19 22 MET B O 1
ATOM 2013 N N . ARG B 1 23 ? 7.113 -0.341 -20.156 1 98.12 23 ARG B N 1
ATOM 2014 C CA . ARG B 1 23 ? 6.156 0.517 -20.844 1 98.12 23 ARG B CA 1
ATOM 2015 C C . ARG B 1 23 ? 4.73 0.201 -20.422 1 98.12 23 ARG B C 1
ATOM 2017 O O . ARG B 1 23 ? 3.92 1.109 -20.219 1 98.12 23 ARG B O 1
ATOM 2024 N N . LEU B 1 24 ? 4.469 -1.059 -20.312 1 98.44 24 LEU B N 1
ATOM 2025 C CA . LEU B 1 24 ? 3.137 -1.46 -19.875 1 98.44 24 LEU B CA 1
ATOM 2026 C C . LEU B 1 24 ? 2.916 -1.104 -18.406 1 98.44 24 LEU B C 1
ATOM 2028 O O . LEU B 1 24 ? 1.81 -0.727 -18.016 1 98.44 24 LEU B O 1
ATOM 2032 N N . THR B 1 25 ? 3.959 -1.242 -17.578 1 98.75 25 THR B N 1
ATOM 2033 C CA . THR B 1 25 ? 3.914 -0.784 -16.188 1 98.75 25 THR B CA 1
ATOM 2034 C C . THR B 1 25 ? 3.541 0.694 -16.125 1 98.75 25 THR B C 1
ATOM 2036 O O . THR B 1 25 ? 2.672 1.085 -15.336 1 98.75 25 THR B O 1
ATOM 2039 N N . LEU B 1 26 ? 4.137 1.462 -16.969 1 98.69 26 LEU B N 1
ATOM 2040 C CA . LEU B 1 26 ? 3.861 2.895 -17 1 98.69 26 LEU B CA 1
ATOM 2041 C C . LEU B 1 26 ? 2.445 3.162 -17.5 1 98.69 26 LEU B C 1
ATOM 2043 O O . LEU B 1 26 ? 1.771 4.07 -17.016 1 98.69 26 LEU B O 1
ATOM 2047 N N . ALA B 1 27 ? 2.012 2.373 -18.453 1 98.69 27 ALA B N 1
ATOM 2048 C CA . ALA B 1 27 ? 0.653 2.518 -18.984 1 98.69 27 ALA B CA 1
ATOM 2049 C C . ALA B 1 27 ? -0.382 2.193 -17.906 1 98.69 27 ALA B C 1
ATOM 2051 O O . ALA B 1 27 ? -1.374 2.91 -17.75 1 98.69 27 ALA B O 1
ATOM 2052 N N . LEU B 1 28 ? -0.154 1.12 -17.172 1 98.81 28 LEU B N 1
ATOM 2053 C CA . LEU B 1 28 ? -1.027 0.757 -16.047 1 98.81 28 LEU B CA 1
ATOM 2054 C C . LEU B 1 28 ? -1.062 1.863 -15.008 1 98.81 28 LEU B C 1
ATOM 2056 O O . LEU B 1 28 ? -2.129 2.205 -14.492 1 98.81 28 LEU B O 1
ATOM 2060 N N . THR B 1 29 ? 0.094 2.395 -14.719 1 98.81 29 THR B N 1
ATOM 2061 C CA . THR B 1 29 ? 0.224 3.422 -13.688 1 98.81 29 THR B CA 1
ATOM 2062 C C . THR B 1 29 ? -0.496 4.699 -14.109 1 98.81 29 THR B C 1
ATOM 2064 O O . THR B 1 29 ? -1.294 5.25 -13.344 1 98.81 29 THR B O 1
ATOM 2067 N N . ALA B 1 30 ? -0.218 5.125 -15.336 1 98.75 30 ALA B N 1
ATOM 2068 C CA . ALA B 1 30 ? -0.835 6.348 -15.844 1 98.75 30 ALA B CA 1
ATOM 2069 C C . ALA B 1 30 ? -2.346 6.18 -15.992 1 98.75 30 ALA B C 1
ATOM 2071 O O . ALA B 1 30 ? -3.115 7.051 -15.57 1 98.75 30 ALA B O 1
ATOM 2072 N N . GLY B 1 31 ? -2.736 5.082 -16.609 1 98.81 31 GLY B N 1
ATOM 2073 C CA . GLY B 1 31 ? -4.156 4.816 -16.766 1 98.81 31 GLY B CA 1
ATOM 2074 C C . GLY B 1 31 ? -4.879 4.613 -15.445 1 98.81 31 GLY B C 1
ATOM 2075 O O . GLY B 1 31 ? -5.949 5.188 -15.227 1 98.81 31 GLY B O 1
ATOM 2076 N N . GLY B 1 32 ? -4.293 3.748 -14.586 1 98.88 32 GLY B N 1
ATOM 2077 C CA . GLY B 1 32 ? -4.875 3.502 -13.273 1 98.88 32 GLY B CA 1
ATOM 2078 C C . GLY B 1 32 ? -4.996 4.758 -12.43 1 98.88 32 GLY B C 1
ATOM 2079 O O . GLY B 1 32 ? -6.031 4.992 -11.805 1 98.88 32 GLY B O 1
ATOM 2080 N N . PHE B 1 33 ? -3.979 5.59 -12.461 1 98.81 33 PHE B N 1
ATOM 2081 C CA . PHE B 1 33 ? -3.979 6.805 -11.648 1 98.81 33 PHE B CA 1
ATOM 2082 C C . PHE B 1 33 ? -4.984 7.816 -12.195 1 98.81 33 PHE B C 1
ATOM 2084 O O . PHE B 1 33 ? -5.695 8.461 -11.422 1 98.81 33 PHE B O 1
ATOM 2091 N N . SER B 1 34 ? -4.992 8 -13.508 1 98.81 34 SER B N 1
ATOM 2092 C CA . SER B 1 34 ? -5.93 8.938 -14.125 1 98.81 34 SER B CA 1
ATOM 2093 C C . SER B 1 34 ? -7.375 8.562 -13.797 1 98.81 34 SER B C 1
ATOM 2095 O O . SER B 1 34 ? -8.172 9.422 -13.422 1 98.81 34 SER B O 1
ATOM 2097 N N . LEU B 1 35 ? -7.645 7.32 -13.93 1 98.81 35 LEU B N 1
ATOM 2098 C CA . LEU B 1 35 ? -8.992 6.844 -13.625 1 98.81 35 LEU B CA 1
ATOM 2099 C C . LEU B 1 35 ? -9.281 6.961 -12.133 1 98.81 35 LEU B C 1
ATOM 2101 O O . LEU B 1 35 ? -10.391 7.328 -11.742 1 98.81 35 LEU B O 1
ATOM 2105 N N . ALA B 1 36 ? -8.312 6.609 -11.32 1 98.88 36 ALA B N 1
ATOM 2106 C CA . ALA B 1 36 ? -8.461 6.742 -9.875 1 98.88 36 ALA B CA 1
ATOM 2107 C C . ALA B 1 36 ? -8.727 8.195 -9.484 1 98.88 36 ALA B C 1
ATOM 2109 O O . ALA B 1 36 ? -9.562 8.461 -8.617 1 98.88 36 ALA B O 1
ATOM 2110 N N . PHE B 1 37 ? -8 9.086 -10.125 1 98.25 37 PHE B N 1
ATOM 2111 C CA . PHE B 1 37 ? -8.141 10.508 -9.859 1 98.25 37 PHE B CA 1
ATOM 2112 C C . PHE B 1 37 ? -9.562 10.977 -10.141 1 98.25 37 PHE B C 1
ATOM 2114 O O . PHE B 1 37 ? -10.18 11.656 -9.312 1 98.25 37 PHE B O 1
ATOM 2121 N N . LEU B 1 38 ? -10.086 10.609 -11.227 1 97.94 38 LEU B N 1
ATOM 2122 C CA . LEU B 1 38 ? -11.438 10.984 -11.609 1 97.94 38 LEU B CA 1
ATOM 2123 C C . LEU B 1 38 ? -12.461 10.367 -10.664 1 97.94 38 LEU B C 1
ATOM 2125 O O . LEU B 1 38 ? -13.383 11.055 -10.203 1 97.94 38 LEU B O 1
ATOM 2129 N N . LEU B 1 39 ? -12.305 9.117 -10.352 1 98.31 39 LEU B N 1
ATOM 2130 C CA . LEU B 1 39 ? -13.219 8.43 -9.445 1 98.31 39 LEU B CA 1
ATOM 2131 C C . LEU B 1 39 ? -13.172 9.031 -8.047 1 98.31 39 LEU B C 1
ATOM 2133 O O . LEU B 1 39 ? -14.203 9.141 -7.379 1 98.31 39 LEU B O 1
ATOM 2137 N N . ALA B 1 40 ? -12 9.383 -7.648 1 98.19 40 ALA B N 1
ATOM 2138 C CA . ALA B 1 40 ? -11.82 9.977 -6.324 1 98.19 40 ALA B CA 1
ATOM 2139 C C . ALA B 1 40 ? -12.586 11.289 -6.203 1 98.19 40 ALA B C 1
ATOM 2141 O O . ALA B 1 40 ? -13.164 11.586 -5.152 1 98.19 40 ALA B O 1
ATOM 2142 N N . LEU B 1 41 ? -12.555 12.094 -7.246 1 95.12 41 LEU B N 1
ATOM 2143 C CA . LEU B 1 41 ? -13.289 13.359 -7.254 1 95.12 41 LEU B CA 1
ATOM 2144 C C . LEU B 1 41 ? -14.789 13.117 -7.129 1 95.12 41 LEU B C 1
ATOM 2146 O O . LEU B 1 41 ? -15.477 13.82 -6.387 1 95.12 41 LEU B O 1
ATOM 2150 N N . ILE B 1 42 ? -15.234 12.102 -7.836 1 95.81 42 ILE B N 1
ATOM 2151 C CA . ILE B 1 42 ? -16.656 11.758 -7.785 1 95.81 42 ILE B CA 1
ATOM 2152 C C . ILE B 1 42 ? -17.016 11.297 -6.379 1 95.81 42 ILE B C 1
ATOM 2154 O O . ILE B 1 42 ? -18.016 11.75 -5.805 1 95.81 42 ILE B O 1
ATOM 2158 N N . VAL B 1 43 ? -16.219 10.445 -5.824 1 96.56 43 VAL B N 1
ATOM 2159 C CA . VAL B 1 43 ? -16.484 9.883 -4.504 1 96.56 43 VAL B CA 1
ATOM 2160 C C . VAL B 1 43 ? -16.469 10.992 -3.457 1 96.56 43 VAL B C 1
ATOM 2162 O O . VAL B 1 43 ? -17.344 11.039 -2.584 1 96.56 43 VAL B O 1
ATOM 2165 N N . GLU B 1 44 ? -15.453 11.867 -3.561 1 93.12 44 GLU B N 1
ATOM 2166 C CA . GLU B 1 44 ? -15.359 12.961 -2.596 1 93.12 44 GLU B CA 1
ATOM 2167 C C . GLU B 1 44 ? -16.531 13.922 -2.729 1 93.12 44 GLU B C 1
ATOM 2169 O O . GLU B 1 44 ? -17.031 14.445 -1.729 1 93.12 44 GLU B O 1
ATOM 2174 N N . TYR B 1 45 ? -16.984 14.203 -3.926 1 90.69 45 TYR B N 1
ATOM 2175 C CA . TYR B 1 45 ? -18.156 15.039 -4.145 1 90.69 45 TYR B CA 1
ATOM 2176 C C . TYR B 1 45 ? -19.391 14.414 -3.506 1 90.69 45 TYR B C 1
ATOM 2178 O O . TYR B 1 45 ? -20.172 15.102 -2.83 1 90.69 45 TYR B O 1
ATOM 2186 N N . LEU B 1 46 ? -19.578 13.078 -3.713 1 91.56 46 LEU B N 1
ATOM 2187 C CA . LEU B 1 46 ? -20.719 12.367 -3.162 1 91.56 46 LEU B CA 1
ATOM 2188 C C . LEU B 1 46 ? -20.688 12.359 -1.638 1 91.56 46 LEU B C 1
ATOM 2190 O O . LEU B 1 46 ? -21.719 12.5 -0.982 1 91.56 46 LEU B O 1
ATOM 2194 N N . ARG B 1 47 ? -19.562 12.234 -1.134 1 89.12 47 ARG B N 1
ATOM 2195 C CA . ARG B 1 47 ? -19.375 12.133 0.312 1 89.12 47 ARG B CA 1
ATOM 2196 C C . ARG B 1 47 ? -19.656 13.469 0.992 1 89.12 47 ARG B C 1
ATOM 2198 O O . ARG B 1 47 ? -19.953 13.508 2.189 1 89.12 47 ARG B O 1
ATOM 2205 N N . SER B 1 48 ? -19.562 14.547 0.257 1 82.62 48 SER B N 1
ATOM 2206 C CA . SER B 1 48 ? -19.719 15.883 0.81 1 82.62 48 SER B CA 1
ATOM 2207 C C . SER B 1 48 ? -21.172 16.359 0.676 1 82.62 48 SER B C 1
ATOM 2209 O O . SER B 1 48 ? -21.5 17.469 1.101 1 82.62 48 SER B O 1
ATOM 2211 N N . ARG B 1 49 ? -21.969 15.5 0.134 1 82.75 49 ARG B N 1
ATOM 2212 C CA . ARG B 1 49 ? -23.359 15.883 -0.077 1 82.75 49 ARG B CA 1
ATOM 2213 C C . ARG B 1 49 ? -24.156 15.812 1.226 1 82.75 49 ARG B C 1
ATOM 2215 O O . ARG B 1 49 ? -23.781 15.086 2.15 1 82.75 49 ARG B O 1
ATOM 2222 N N . ARG B 1 50 ? -25.25 16.594 1.176 1 81.81 50 ARG B N 1
ATOM 2223 C CA . ARG B 1 50 ? -26.125 16.625 2.34 1 81.81 50 ARG B CA 1
ATOM 2224 C C . ARG B 1 50 ? -27.047 15.398 2.373 1 81.81 50 ARG B C 1
ATOM 2226 O O . ARG B 1 50 ? -27.375 14.898 3.447 1 81.81 50 ARG B O 1
ATOM 2233 N N . PHE B 1 51 ? -27.359 14.898 1.192 1 87.56 51 PHE B N 1
ATOM 2234 C CA . PHE B 1 51 ? -28.266 13.766 1.104 1 87.56 51 PHE B CA 1
ATOM 2235 C C . PHE B 1 51 ? -27.578 12.477 1.539 1 87.56 51 PHE B C 1
ATOM 2237 O O . PHE B 1 51 ? -26.391 12.266 1.235 1 87.56 51 PHE B O 1
ATOM 2244 N N . TRP B 1 52 ? -28.328 11.586 2.16 1 90.62 52 TRP B N 1
ATOM 2245 C CA . TRP B 1 52 ? -27.734 10.43 2.824 1 90.62 52 TRP B CA 1
ATOM 2246 C C . TRP B 1 52 ? -27.406 9.328 1.82 1 90.62 52 TRP B C 1
ATOM 2248 O O . TRP B 1 52 ? -26.469 8.562 2.014 1 90.62 52 TRP B O 1
ATOM 2258 N N . LEU B 1 53 ? -28.141 9.211 0.774 1 92.06 53 LEU B N 1
ATOM 2259 C CA . LEU B 1 53 ? -28 8.07 -0.127 1 92.06 53 LEU B CA 1
ATOM 2260 C C . LEU B 1 53 ? -26.656 8.117 -0.858 1 92.06 53 LEU B C 1
ATOM 2262 O O . LEU B 1 53 ? -25.891 7.148 -0.837 1 92.06 53 LEU B O 1
ATOM 2266 N N . PRO B 1 54 ? -26.359 9.25 -1.458 1 90.94 54 PRO B N 1
ATOM 2267 C CA . PRO B 1 54 ? -25.047 9.336 -2.084 1 90.94 54 PRO B CA 1
ATOM 2268 C C . PRO B 1 54 ? -23.906 9.156 -1.081 1 90.94 54 PRO B C 1
ATOM 2270 O O . PRO B 1 54 ? -22.891 8.539 -1.399 1 90.94 54 PRO B O 1
ATOM 2273 N N . ARG B 1 55 ? -24.062 9.578 0.022 1 92.69 55 ARG B N 1
ATOM 2274 C CA . ARG B 1 55 ? -23.062 9.445 1.078 1 92.69 55 ARG B CA 1
ATOM 2275 C C . ARG B 1 55 ? -22.859 7.98 1.466 1 92.69 55 ARG B C 1
ATOM 2277 O O . ARG B 1 55 ? -21.734 7.543 1.704 1 92.69 55 ARG B O 1
ATOM 2284 N N . LEU B 1 56 ? -23.969 7.336 1.518 1 94.06 56 LEU B N 1
ATOM 2285 C CA . LEU B 1 56 ? -23.906 5.922 1.878 1 94.06 56 LEU B CA 1
ATOM 2286 C C . LEU B 1 56 ? -23.141 5.121 0.836 1 94.06 56 LEU B C 1
ATOM 2288 O O . LEU B 1 56 ? -22.328 4.262 1.185 1 94.06 56 LEU B O 1
ATOM 2292 N N . PHE B 1 57 ? -23.344 5.383 -0.394 1 95.56 57 PHE B N 1
ATOM 2293 C CA . PHE B 1 57 ? -22.656 4.684 -1.469 1 95.56 57 PHE B CA 1
ATOM 2294 C C . PHE B 1 57 ? -21.156 4.977 -1.422 1 95.56 57 PHE B C 1
ATOM 2296 O O . PHE B 1 57 ? -20.344 4.07 -1.596 1 95.56 57 PHE B O 1
ATOM 2303 N N . ALA B 1 58 ? -20.859 6.191 -1.204 1 95.69 58 ALA B N 1
ATOM 2304 C CA . ALA B 1 58 ? -19.453 6.57 -1.1 1 95.69 58 ALA B CA 1
ATOM 2305 C C . ALA B 1 58 ? -18.781 5.879 0.082 1 95.69 58 ALA B C 1
ATOM 2307 O O . ALA B 1 58 ? -17.672 5.344 -0.048 1 95.69 58 ALA B O 1
ATOM 2308 N N . ARG B 1 59 ? -19.484 5.793 1.148 1 93.5 59 ARG B N 1
ATOM 2309 C CA . ARG B 1 59 ? -18.953 5.184 2.361 1 93.5 59 ARG B CA 1
ATOM 2310 C C . ARG B 1 59 ? -18.75 3.684 2.18 1 93.5 59 ARG B C 1
ATOM 2312 O O . ARG B 1 59 ? -17.75 3.125 2.639 1 93.5 59 ARG B O 1
ATOM 2319 N N . LEU B 1 60 ? -19.672 3.082 1.557 1 94.94 60 LEU B N 1
ATOM 2320 C CA . LEU B 1 60 ? -19.594 1.646 1.316 1 94.94 60 LEU B CA 1
ATOM 2321 C C . LEU B 1 60 ? -18.438 1.319 0.365 1 94.94 60 LEU B C 1
ATOM 2323 O O . LEU B 1 60 ? -17.672 0.382 0.605 1 94.94 60 LEU B O 1
ATOM 2327 N N . TYR B 1 61 ? -18.391 2.127 -0.685 1 96.69 61 TYR B N 1
ATOM 2328 C CA . TYR B 1 61 ? -17.297 1.955 -1.639 1 96.69 61 TYR B CA 1
ATOM 2329 C C . TYR B 1 61 ? -15.945 2.107 -0.954 1 96.69 61 TYR B C 1
ATOM 2331 O O . TYR B 1 61 ? -15.055 1.269 -1.125 1 96.69 61 TYR B O 1
ATOM 2339 N N . LEU B 1 62 ? -15.758 3.111 -0.152 1 96.19 62 LEU B N 1
ATOM 2340 C CA . LEU B 1 62 ? -14.5 3.391 0.534 1 96.19 62 LEU B CA 1
ATOM 2341 C C . LEU B 1 62 ? -14.148 2.266 1.502 1 96.19 62 LEU B C 1
ATOM 2343 O O . LEU B 1 62 ? -12.992 1.842 1.572 1 96.19 62 LEU B O 1
ATOM 2347 N N . ALA B 1 63 ? -15.164 1.755 2.15 1 94.38 63 ALA B N 1
ATOM 2348 C CA . ALA B 1 63 ? -14.953 0.679 3.113 1 94.38 63 ALA B CA 1
ATOM 2349 C C . ALA B 1 63 ? -14.461 -0.588 2.42 1 94.38 63 ALA B C 1
ATOM 2351 O O . ALA B 1 63 ? -13.531 -1.244 2.898 1 94.38 63 ALA B O 1
ATOM 2352 N N . ILE B 1 64 ? -14.984 -0.883 1.308 1 95.62 64 ILE B N 1
ATOM 2353 C CA . ILE B 1 64 ? -14.633 -2.098 0.579 1 95.62 64 ILE B CA 1
ATOM 2354 C C . ILE B 1 64 ? -13.25 -1.939 -0.05 1 95.62 64 ILE B C 1
ATOM 2356 O O . ILE B 1 64 ? -12.391 -2.809 0.103 1 95.62 64 ILE B O 1
ATOM 2360 N N . ALA B 1 65 ? -13.055 -0.82 -0.714 1 95.88 65 ALA B N 1
ATOM 2361 C CA . ALA B 1 65 ? -11.797 -0.578 -1.423 1 95.88 65 ALA B CA 1
ATOM 2362 C C . ALA B 1 65 ? -10.617 -0.556 -0.457 1 95.88 65 ALA B C 1
ATOM 2364 O O . ALA B 1 65 ? -9.516 -0.982 -0.805 1 95.88 65 ALA B O 1
ATOM 2365 N N . ARG B 1 66 ? -10.836 -0.141 0.726 1 93.69 66 ARG B N 1
ATOM 2366 C CA . ARG B 1 66 ? -9.742 -0.018 1.688 1 93.69 66 ARG B CA 1
ATOM 2367 C C . ARG B 1 66 ? -9.672 -1.242 2.596 1 93.69 66 ARG B C 1
ATOM 2369 O O . ARG B 1 66 ? -8.703 -1.413 3.342 1 93.69 66 ARG B O 1
ATOM 2376 N N . GLY B 1 67 ? -10.719 -2.135 2.5 1 95.5 67 GLY B N 1
ATOM 2377 C CA . GLY B 1 67 ? -10.781 -3.277 3.398 1 95.5 67 GLY B CA 1
ATOM 2378 C C . GLY B 1 67 ? -10.398 -4.582 2.729 1 95.5 67 GLY B C 1
ATOM 2379 O O . GLY B 1 67 ? -10.188 -5.594 3.402 1 95.5 67 GLY B O 1
ATOM 2380 N N . VAL B 1 68 ? -10.297 -4.555 1.43 1 97.75 68 VAL B N 1
ATOM 2381 C CA . VAL B 1 68 ? -10 -5.75 0.648 1 97.75 68 VAL B CA 1
ATOM 2382 C C . VAL B 1 68 ? -8.648 -5.582 -0.055 1 97.75 68 VAL B C 1
ATOM 2384 O O . VAL B 1 68 ? -8.359 -4.516 -0.603 1 97.75 68 VAL B O 1
ATOM 2387 N N . PRO B 1 69 ? -7.777 -6.625 0.023 1 98.06 69 PRO B N 1
ATOM 2388 C CA . PRO B 1 69 ? -6.496 -6.531 -0.679 1 98.06 69 PRO B CA 1
ATOM 2389 C C . PRO B 1 69 ? -6.66 -6.238 -2.168 1 98.06 69 PRO B C 1
ATOM 2391 O O . PRO B 1 69 ? -7.57 -6.766 -2.809 1 98.06 69 PRO B O 1
ATOM 2394 N N . ILE B 1 70 ? -5.785 -5.422 -2.695 1 98 70 ILE B N 1
ATOM 2395 C CA . ILE B 1 70 ? -5.785 -5.078 -4.113 1 98 70 ILE B CA 1
ATOM 2396 C C . ILE B 1 70 ? -5.789 -6.355 -4.953 1 98 70 ILE B C 1
ATOM 2398 O O . ILE B 1 70 ? -6.496 -6.445 -5.957 1 98 70 ILE B O 1
ATOM 2402 N N . LEU B 1 71 ? -5 -7.348 -4.547 1 97.81 71 LEU B N 1
ATOM 2403 C CA . LEU B 1 71 ? -4.891 -8.602 -5.285 1 97.81 71 LEU B CA 1
ATOM 2404 C C . LEU B 1 71 ? -6.246 -9.289 -5.391 1 97.81 71 LEU B C 1
ATOM 2406 O O . LEU B 1 71 ? -6.602 -9.812 -6.449 1 97.81 71 LEU B O 1
ATOM 2410 N N . VAL B 1 72 ? -6.992 -9.258 -4.34 1 98.12 72 VAL B N 1
ATOM 2411 C CA . VAL B 1 72 ? -8.289 -9.922 -4.312 1 98.12 72 VAL B CA 1
ATOM 2412 C C . VAL B 1 72 ? -9.266 -9.172 -5.223 1 98.12 72 VAL B C 1
ATOM 2414 O O . VAL B 1 72 ? -10.062 -9.797 -5.934 1 98.12 72 VAL B O 1
ATOM 2417 N N . ILE B 1 73 ? -9.203 -7.887 -5.211 1 98.19 73 ILE B N 1
ATOM 2418 C CA . ILE B 1 73 ? -10.031 -7.074 -6.102 1 98.19 73 ILE B CA 1
ATOM 2419 C C . ILE B 1 73 ? -9.695 -7.398 -7.555 1 98.19 73 ILE B C 1
ATOM 2421 O O . ILE B 1 73 ? -10.594 -7.574 -8.383 1 98.19 73 ILE B O 1
ATOM 2425 N N . LEU B 1 74 ? -8.453 -7.57 -7.867 1 98.12 74 LEU B N 1
ATOM 2426 C CA . LEU B 1 74 ? -8.016 -7.926 -9.211 1 98.12 74 LEU B CA 1
ATOM 2427 C C . LEU B 1 74 ? -8.516 -9.312 -9.594 1 98.12 74 LEU B C 1
ATOM 2429 O O . LEU B 1 74 ? -8.945 -9.531 -10.734 1 98.12 74 LEU B O 1
ATOM 2433 N N . TYR B 1 75 ? -8.453 -10.242 -8.648 1 97.88 75 TYR B N 1
ATOM 2434 C CA . TYR B 1 75 ? -8.922 -11.594 -8.914 1 97.88 75 TYR B CA 1
ATOM 2435 C C . TYR B 1 75 ? -10.422 -11.617 -9.188 1 97.88 75 TYR B C 1
ATOM 2437 O O . TYR B 1 75 ? -10.891 -12.352 -10.062 1 97.88 75 TYR B O 1
ATOM 2445 N N . VAL B 1 76 ? -11.156 -10.805 -8.453 1 97.25 76 VAL B N 1
ATOM 2446 C CA . VAL B 1 76 ? -12.594 -10.719 -8.672 1 97.25 76 VAL B CA 1
ATOM 2447 C C . VAL B 1 76 ? -12.867 -10.18 -10.078 1 97.25 76 VAL B C 1
ATOM 2449 O O . VAL B 1 76 ? -13.664 -10.75 -10.82 1 97.25 76 VAL B O 1
ATOM 2452 N N . LEU B 1 77 ? -12.148 -9.18 -10.484 1 97.5 77 LEU B N 1
ATOM 2453 C CA . LEU B 1 77 ? -12.383 -8.523 -11.773 1 97.5 77 LEU B CA 1
ATOM 2454 C C . LEU B 1 77 ? -11.984 -9.445 -12.922 1 97.5 77 LEU B C 1
ATOM 2456 O O . LEU B 1 77 ? -12.688 -9.516 -13.938 1 97.5 77 LEU B O 1
ATOM 2460 N N . TYR B 1 78 ? -10.898 -10.195 -12.766 1 97.56 78 TYR B N 1
ATOM 2461 C CA . TYR B 1 78 ? -10.312 -10.914 -13.891 1 97.56 78 TYR B CA 1
ATOM 2462 C C . TYR B 1 78 ? -10.828 -12.344 -13.945 1 97.56 78 TYR B C 1
ATOM 2464 O O . TYR B 1 78 ? -11.094 -12.875 -15.031 1 97.56 78 TYR B O 1
ATOM 2472 N N . PHE B 1 79 ? -10.984 -12.945 -12.812 1 96.56 79 PHE B N 1
ATOM 2473 C CA . PHE B 1 79 ? -11.305 -14.367 -12.812 1 96.56 79 PHE B CA 1
ATOM 2474 C C . PHE B 1 79 ? -12.773 -14.586 -12.445 1 96.56 79 PHE B C 1
ATOM 2476 O O . PHE B 1 79 ? -13.375 -15.586 -12.852 1 96.56 79 PHE B O 1
ATOM 2483 N N . ALA B 1 80 ? -13.367 -13.711 -11.625 1 95 80 ALA B N 1
ATOM 2484 C CA . ALA B 1 80 ? -14.695 -13.961 -11.078 1 95 80 ALA B CA 1
ATOM 2485 C C . ALA B 1 80 ? -15.781 -13.383 -11.984 1 95 80 ALA B C 1
ATOM 2487 O O . ALA B 1 80 ? -16.812 -14.031 -12.219 1 95 80 ALA B O 1
ATOM 2488 N N . LEU B 1 81 ? -15.578 -12.242 -12.586 1 94.38 81 LEU B N 1
ATOM 2489 C CA . LEU B 1 81 ? -16.594 -11.508 -13.336 1 94.38 81 LEU B CA 1
ATOM 2490 C C . LEU B 1 81 ? -17.031 -12.305 -14.57 1 94.38 81 LEU B C 1
ATOM 2492 O O . LEU B 1 81 ? -18.188 -12.227 -14.977 1 94.38 81 LEU B O 1
ATOM 2496 N N . PRO B 1 82 ? -16.109 -13.031 -15.164 1 92.69 82 PRO B N 1
ATOM 2497 C CA . PRO B 1 82 ? -16.562 -13.828 -16.312 1 92.69 82 PRO B CA 1
ATOM 2498 C C . PRO B 1 82 ? -17.719 -14.766 -15.961 1 92.69 82 PRO B C 1
ATOM 2500 O O . PRO B 1 82 ? -18.578 -15.031 -16.812 1 92.69 82 PRO B O 1
ATOM 2503 N N . GLY B 1 83 ? -17.766 -15.25 -14.695 1 88 83 GLY B N 1
ATOM 2504 C CA . GLY B 1 83 ? -18.891 -16.062 -14.242 1 88 83 GLY B CA 1
ATOM 2505 C C . GLY B 1 83 ? -20.219 -15.312 -14.273 1 88 83 GLY B C 1
ATOM 2506 O O . GLY B 1 83 ? -21.281 -15.938 -14.352 1 88 83 GLY B O 1
ATOM 2507 N N . ALA B 1 84 ? -20.125 -14.023 -14.289 1 88.81 84 ALA B N 1
ATOM 2508 C CA . ALA B 1 84 ? -21.328 -13.188 -14.352 1 88.81 84 ALA B CA 1
ATOM 2509 C C . ALA B 1 84 ? -21.531 -12.633 -15.766 1 88.81 84 ALA B C 1
ATOM 2511 O O . ALA B 1 84 ? -22.375 -11.758 -15.977 1 88.81 84 ALA B O 1
ATOM 2512 N N . GLY B 1 85 ? -20.672 -13.039 -16.734 1 92.44 85 GLY B N 1
ATOM 2513 C CA . GLY B 1 85 ? -20.859 -12.672 -18.141 1 92.44 85 GLY B CA 1
ATOM 2514 C C . GLY B 1 85 ? -20 -11.5 -18.562 1 92.44 85 GLY B C 1
ATOM 2515 O O . GLY B 1 85 ? -20.078 -11.039 -19.703 1 92.44 85 GLY B O 1
ATOM 2516 N N . ILE B 1 86 ? -19.109 -10.984 -17.719 1 95 86 ILE B N 1
ATOM 2517 C CA . ILE B 1 86 ? -18.266 -9.836 -18.031 1 95 86 ILE B CA 1
ATOM 2518 C C . ILE B 1 86 ? -16.812 -10.281 -18.094 1 95 86 ILE B C 1
ATOM 2520 O O . ILE B 1 86 ? -16.219 -10.68 -17.094 1 95 86 ILE B O 1
ATOM 2524 N N . THR B 1 87 ? -16.281 -10.258 -19.297 1 95.94 87 THR B N 1
ATOM 2525 C CA . THR B 1 87 ? -14.883 -10.617 -19.469 1 95.94 87 THR B CA 1
ATOM 2526 C C . THR B 1 87 ? -14.055 -9.391 -19.844 1 95.94 87 THR B C 1
ATOM 2528 O O . THR B 1 87 ? -14.367 -8.695 -20.812 1 95.94 87 THR B O 1
ATOM 2531 N N . LEU B 1 88 ? -13.055 -9.156 -19.078 1 97.12 88 LEU B N 1
ATOM 2532 C CA . LEU B 1 88 ? -12.156 -8.031 -19.312 1 97.12 88 LEU B CA 1
ATOM 2533 C C . LEU B 1 88 ? -10.773 -8.523 -19.734 1 97.12 88 LEU B C 1
ATOM 2535 O O . LEU B 1 88 ? -10.273 -9.508 -19.172 1 97.12 88 LEU B O 1
ATOM 2539 N N . PRO B 1 89 ? -10.25 -7.824 -20.797 1 97.94 89 PRO B N 1
ATOM 2540 C CA . PRO B 1 89 ? -8.828 -8.102 -21.016 1 97.94 89 PRO B CA 1
ATOM 2541 C C . PRO B 1 89 ? -7.973 -7.801 -19.781 1 97.94 89 PRO B C 1
ATOM 2543 O O . PRO B 1 89 ? -8.32 -6.922 -18.984 1 97.94 89 PRO B O 1
ATOM 2546 N N . ALA B 1 90 ? -6.891 -8.547 -19.625 1 98.06 90 ALA B N 1
ATOM 2547 C CA . ALA B 1 90 ? -6.047 -8.477 -18.438 1 98.06 90 ALA B CA 1
ATOM 2548 C C . ALA B 1 90 ? -5.637 -7.035 -18.141 1 98.06 90 ALA B C 1
ATOM 2550 O O . ALA B 1 90 ? -5.754 -6.57 -17 1 98.06 90 ALA B O 1
ATOM 2551 N N . GLN B 1 91 ? -5.211 -6.273 -19.172 1 98.19 91 GLN B N 1
ATOM 2552 C CA . GLN B 1 91 ? -4.727 -4.91 -18.984 1 98.19 91 GLN B CA 1
ATOM 2553 C C . GLN B 1 91 ? -5.844 -3.996 -18.484 1 98.19 91 GLN B C 1
ATOM 2555 O O . GLN B 1 91 ? -5.621 -3.148 -17.609 1 98.19 91 GLN B O 1
ATOM 2560 N N . LEU B 1 92 ? -7.012 -4.156 -19.031 1 98.31 92 LEU B N 1
ATOM 2561 C CA . LEU B 1 92 ? -8.156 -3.352 -18.609 1 98.31 92 LEU B CA 1
ATOM 2562 C C . LEU B 1 92 ? -8.57 -3.701 -17.188 1 98.31 92 LEU B C 1
ATOM 2564 O O . LEU B 1 92 ? -8.883 -2.812 -16.391 1 98.31 92 LEU B O 1
ATOM 2568 N N . ALA B 1 93 ? -8.586 -5.035 -16.859 1 98.56 93 ALA B N 1
ATOM 2569 C CA . ALA B 1 93 ? -8.898 -5.465 -15.508 1 98.56 93 ALA B CA 1
ATOM 2570 C C . ALA B 1 93 ? -7.906 -4.879 -14.508 1 98.56 93 ALA B C 1
ATOM 2572 O O . ALA B 1 93 ? -8.297 -4.43 -13.422 1 98.56 93 ALA B O 1
ATOM 2573 N N . GLY B 1 94 ? -6.625 -4.902 -14.906 1 98.75 94 GLY B N 1
ATOM 2574 C CA . GLY B 1 94 ? -5.594 -4.324 -14.062 1 98.75 94 GLY B CA 1
ATOM 2575 C C . GLY B 1 94 ? -5.773 -2.832 -13.844 1 98.75 94 GLY B C 1
ATOM 2576 O O . GLY B 1 94 ? -5.715 -2.355 -12.711 1 98.75 94 GLY B O 1
ATOM 2577 N N . THR B 1 95 ? -6.043 -2.104 -14.93 1 98.88 95 THR B N 1
ATOM 2578 C CA . THR B 1 95 ? -6.215 -0.655 -14.867 1 98.88 95 THR B CA 1
ATOM 2579 C C . THR B 1 95 ? -7.418 -0.29 -14 1 98.88 95 THR B C 1
ATOM 2581 O O . THR B 1 95 ? -7.316 0.569 -13.125 1 98.88 95 THR B O 1
ATOM 2584 N N . ILE B 1 96 ? -8.484 -0.962 -14.172 1 98.69 96 ILE B N 1
ATOM 2585 C CA . ILE B 1 96 ? -9.719 -0.688 -13.438 1 98.69 96 ILE B CA 1
ATOM 2586 C C . ILE B 1 96 ? -9.531 -1.063 -11.969 1 98.69 96 ILE B C 1
ATOM 2588 O O . ILE B 1 96 ? -9.945 -0.319 -11.078 1 98.69 96 ILE B O 1
ATOM 2592 N N . GLY B 1 97 ? -8.922 -2.252 -11.719 1 98.62 97 GLY B N 1
ATOM 2593 C CA . GLY B 1 97 ? -8.703 -2.689 -10.352 1 98.62 97 GLY B CA 1
ATOM 2594 C C . GLY B 1 97 ? -7.82 -1.744 -9.555 1 98.62 97 GLY B C 1
ATOM 2595 O O . GLY B 1 97 ? -8.148 -1.387 -8.422 1 98.62 97 GLY B O 1
ATOM 2596 N N . LEU B 1 98 ? -6.703 -1.319 -10.164 1 98.75 98 LEU B N 1
ATOM 2597 C CA . LEU B 1 98 ? -5.824 -0.344 -9.531 1 98.75 98 LEU B CA 1
ATOM 2598 C C . LEU B 1 98 ? -6.566 0.963 -9.266 1 98.75 98 LEU B C 1
ATOM 2600 O O . LEU B 1 98 ? -6.445 1.54 -8.18 1 98.75 98 LEU B O 1
ATOM 2604 N N . ALA B 1 99 ? -7.34 1.361 -10.227 1 98.81 99 ALA B N 1
ATOM 2605 C CA . ALA B 1 99 ? -8.078 2.615 -10.109 1 98.81 99 ALA B CA 1
ATOM 2606 C C . ALA B 1 99 ? -9.094 2.551 -8.977 1 98.81 99 ALA B C 1
ATOM 2608 O O . ALA B 1 99 ? -9.234 3.502 -8.203 1 98.81 99 ALA B O 1
ATOM 2609 N N . LEU B 1 100 ? -9.797 1.479 -8.906 1 98.56 100 LEU B N 1
ATOM 2610 C CA . LEU B 1 100 ? -10.836 1.317 -7.887 1 98.56 100 LEU B CA 1
ATOM 2611 C C . LEU B 1 100 ? -10.234 1.41 -6.484 1 98.56 100 LEU B C 1
ATOM 2613 O O . LEU B 1 100 ? -10.812 2.047 -5.602 1 98.56 100 LEU B O 1
ATOM 2617 N N . VAL B 1 101 ? -9.133 0.81 -6.305 1 98.5 101 VAL B N 1
ATOM 2618 C CA . VAL B 1 101 ? -8.508 0.786 -4.984 1 98.5 101 VAL B CA 1
ATOM 2619 C C . VAL B 1 101 ? -7.902 2.152 -4.676 1 98.5 101 VAL B C 1
ATOM 2621 O O . VAL B 1 101 ? -8.172 2.732 -3.621 1 98.5 101 VAL B O 1
ATOM 2624 N N . TYR B 1 102 ? -7.172 2.715 -5.578 1 98.75 102 TYR B N 1
ATOM 2625 C CA . TYR B 1 102 ? -6.445 3.951 -5.312 1 98.75 102 TYR B CA 1
ATOM 2626 C C . TYR B 1 102 ? -7.391 5.148 -5.301 1 98.75 102 TYR B C 1
ATOM 2628 O O . TYR B 1 102 ? -7.066 6.195 -4.742 1 98.75 102 TYR B O 1
ATOM 2636 N N . ALA B 1 103 ? -8.555 5.043 -5.973 1 98.75 103 ALA B N 1
ATOM 2637 C CA . ALA B 1 103 ? -9.555 6.109 -5.867 1 98.75 103 ALA B CA 1
ATOM 2638 C C . ALA B 1 103 ? -9.938 6.355 -4.41 1 98.75 103 ALA B C 1
ATOM 2640 O O . ALA B 1 103 ? -10.188 7.492 -4.012 1 98.75 103 ALA B O 1
ATOM 2641 N N . ALA B 1 104 ? -10.008 5.305 -3.672 1 98 104 ALA B N 1
ATOM 2642 C CA . ALA B 1 104 ? -10.344 5.438 -2.258 1 98 104 ALA B CA 1
ATOM 2643 C C . ALA B 1 104 ? -9.25 6.195 -1.503 1 98 104 ALA B C 1
ATOM 2645 O O . ALA B 1 104 ? -9.547 7.047 -0.66 1 98 104 ALA B O 1
ATOM 2646 N N . TYR B 1 105 ? -8.023 5.918 -1.805 1 96.88 105 TYR B N 1
ATOM 2647 C CA . TYR B 1 105 ? -6.914 6.621 -1.173 1 96.88 105 TYR B CA 1
ATOM 2648 C C . TYR B 1 105 ? -6.875 8.078 -1.609 1 96.88 105 TYR B C 1
ATOM 2650 O O . TYR B 1 105 ? -6.668 8.977 -0.787 1 96.88 105 TYR B O 1
ATOM 2658 N N . LEU B 1 106 ? -7.09 8.281 -2.854 1 97.94 106 LEU B N 1
ATOM 2659 C CA . LEU B 1 106 ? -7.066 9.648 -3.379 1 97.94 106 LEU B CA 1
ATOM 2660 C C . LEU B 1 106 ? -8.234 10.461 -2.834 1 97.94 106 LEU B C 1
ATOM 2662 O O . LEU B 1 106 ? -8.109 11.664 -2.619 1 97.94 106 LEU B O 1
ATOM 2666 N N . ALA B 1 107 ? -9.383 9.828 -2.625 1 97.19 107 ALA B N 1
ATOM 2667 C CA . ALA B 1 107 ? -10.523 10.508 -2.021 1 97.19 107 ALA B CA 1
ATOM 2668 C C . ALA B 1 107 ? -10.172 11.047 -0.636 1 97.19 107 ALA B C 1
ATOM 2670 O O . ALA B 1 107 ? -10.562 12.156 -0.275 1 97.19 107 ALA B O 1
ATOM 2671 N N . GLU B 1 108 ? -9.43 10.281 0.086 1 94.06 108 GLU B N 1
ATOM 2672 C CA . GLU B 1 108 ? -8.992 10.734 1.403 1 94.06 108 GLU B CA 1
ATOM 2673 C C . GLU B 1 108 ? -8 11.891 1.289 1 94.06 108 GLU B C 1
ATOM 2675 O O . GLU B 1 108 ? -7.984 12.781 2.139 1 94.06 108 GLU B O 1
ATOM 2680 N N . VAL B 1 109 ? -7.152 11.836 0.302 1 95.25 109 VAL B N 1
ATOM 2681 C CA . VAL B 1 109 ? -6.219 12.922 0.039 1 95.25 109 VAL B CA 1
ATOM 2682 C C . VAL B 1 109 ? -6.996 14.211 -0.253 1 95.25 109 VAL B C 1
ATOM 2684 O O . VAL B 1 109 ? -6.688 15.266 0.3 1 95.25 109 VAL B O 1
ATOM 2687 N N . PHE B 1 110 ? -8.008 14.078 -1.04 1 94.69 110 PHE B N 1
ATOM 2688 C CA . PHE B 1 110 ? -8.828 15.227 -1.389 1 94.69 110 PHE B CA 1
ATOM 2689 C C . PHE B 1 110 ? -9.602 15.734 -0.175 1 94.69 110 PHE B C 1
ATOM 2691 O O . PHE B 1 110 ? -9.758 16.938 0.014 1 94.69 110 PHE B O 1
ATOM 2698 N N . ARG B 1 111 ? -10.094 14.828 0.55 1 92.5 111 ARG B N 1
ATOM 2699 C CA . ARG B 1 111 ? -10.781 15.227 1.776 1 92.5 111 ARG B CA 1
ATOM 2700 C C . ARG B 1 111 ? -9.859 16.062 2.672 1 92.5 111 ARG B C 1
ATOM 2702 O O . ARG B 1 111 ? -10.266 17.094 3.188 1 92.5 111 ARG B O 1
ATOM 2709 N N . GLY B 1 112 ? -8.648 15.555 2.828 1 90.75 112 GLY B N 1
ATOM 2710 C CA . GLY B 1 112 ? -7.676 16.297 3.607 1 90.75 112 GLY B CA 1
ATOM 2711 C C . GLY B 1 112 ? -7.379 17.672 3.033 1 90.75 112 GLY B C 1
ATOM 2712 O O . GLY B 1 112 ? -7.293 18.656 3.775 1 90.75 112 GLY B O 1
ATOM 2713 N N . GLY B 1 113 ? -7.242 17.734 1.775 1 90.38 113 GLY B N 1
ATOM 2714 C CA . GLY B 1 113 ? -7.008 19.016 1.111 1 90.38 113 GLY B CA 1
ATOM 2715 C C . GLY B 1 113 ? -8.172 19.969 1.233 1 90.38 113 GLY B C 1
ATOM 2716 O O . GLY B 1 113 ? -7.973 21.172 1.444 1 90.38 113 GLY B O 1
ATOM 2717 N N . LEU B 1 114 ? -9.352 19.5 1.128 1 90.44 114 LEU B N 1
ATOM 2718 C CA . LEU B 1 114 ? -10.547 20.328 1.217 1 90.44 114 LEU B CA 1
ATOM 2719 C C . LEU B 1 114 ? -10.742 20.859 2.635 1 90.44 114 LEU B C 1
ATOM 2721 O O . LEU B 1 114 ? -11.203 21.984 2.826 1 90.44 114 LEU B O 1
ATOM 2725 N N . ASN B 1 115 ? -10.367 20.016 3.551 1 87.69 115 ASN B N 1
ATOM 2726 C CA . ASN B 1 115 ? -10.461 20.438 4.945 1 87.69 115 ASN B CA 1
ATOM 2727 C C . ASN B 1 115 ? -9.461 21.531 5.273 1 87.69 115 ASN B C 1
ATOM 2729 O O . ASN B 1 115 ? -9.625 22.25 6.258 1 87.69 115 ASN B O 1
ATOM 2733 N N . ALA B 1 116 ? -8.461 21.578 4.457 1 85.88 116 ALA B N 1
ATOM 2734 C CA . ALA B 1 116 ? -7.445 22.609 4.668 1 85.88 116 ALA B CA 1
ATOM 2735 C C . ALA B 1 116 ? -7.918 23.953 4.137 1 85.88 116 ALA B C 1
ATOM 2737 O O . ALA B 1 116 ? -7.332 25 4.457 1 85.88 116 ALA B O 1
ATOM 2738 N N . VAL B 1 117 ? -8.969 24 3.367 1 87.25 117 VAL B N 1
ATOM 2739 C CA . VAL B 1 117 ? -9.531 25.234 2.83 1 87.25 117 VAL B CA 1
ATOM 2740 C C . VAL B 1 117 ? -10.43 25.891 3.875 1 87.25 117 VAL B C 1
ATOM 2742 O O . VAL B 1 117 ? -11.25 25.219 4.508 1 87.25 117 VAL B O 1
ATOM 2745 N N . ALA B 1 118 ? -10.266 27.203 4.043 1 87.62 118 ALA B N 1
ATOM 2746 C CA . ALA B 1 118 ? -11.031 27.953 5.035 1 87.62 118 ALA B CA 1
ATOM 2747 C C . ALA B 1 118 ? -12.531 27.828 4.777 1 87.62 118 ALA B C 1
ATOM 2749 O O . ALA B 1 118 ? -12.977 27.938 3.635 1 87.62 118 ALA B O 1
ATOM 2750 N N . ASP B 1 119 ? -13.156 27.625 5.77 1 86.81 119 ASP B N 1
ATOM 2751 C CA . ASP B 1 119 ? -14.602 27.438 5.68 1 86.81 119 ASP B CA 1
ATOM 2752 C C . ASP B 1 119 ? -15.266 28.656 5.023 1 86.81 119 ASP B C 1
ATOM 2754 O O . ASP B 1 119 ? -16.281 28.516 4.328 1 86.81 119 ASP B O 1
ATOM 2758 N N . GLY B 1 120 ? -14.695 29.766 5.309 1 87.38 120 GLY B N 1
ATOM 2759 C CA . GLY B 1 120 ? -15.234 30.984 4.758 1 87.38 120 GLY B CA 1
ATOM 2760 C C . GLY B 1 120 ? -15.328 30.969 3.242 1 87.38 120 GLY B C 1
ATOM 2761 O O . GLY B 1 120 ? -16.203 31.609 2.66 1 87.38 120 GLY B O 1
ATOM 2762 N N . GLN B 1 121 ? -14.438 30.219 2.648 1 89.81 121 GLN B N 1
ATOM 2763 C CA . GLN B 1 121 ? -14.422 30.141 1.191 1 89.81 121 GLN B CA 1
ATOM 2764 C C . GLN B 1 121 ? -15.688 29.469 0.663 1 89.81 121 GLN B C 1
ATOM 2766 O O . GLN B 1 121 ? -16.281 29.922 -0.308 1 89.81 121 GLN B O 1
ATOM 2771 N N . ARG B 1 122 ? -16.047 28.406 1.277 1 89.31 122 ARG B N 1
ATOM 2772 C CA . ARG B 1 122 ? -17.266 27.703 0.901 1 89.31 122 ARG B CA 1
ATOM 2773 C C . ARG B 1 122 ? -18.5 28.578 1.144 1 89.31 122 ARG B C 1
ATOM 2775 O O . ARG B 1 122 ? -19.359 28.703 0.278 1 89.31 122 ARG B O 1
ATOM 2782 N N . GLU B 1 123 ? -18.516 29.172 2.295 1 91.31 123 GLU B N 1
ATOM 2783 C CA . GLU B 1 123 ? -19.641 30.031 2.672 1 91.31 123 GLU B CA 1
ATOM 2784 C C . GLU B 1 123 ? -19.766 31.219 1.724 1 91.31 123 GLU B C 1
ATOM 2786 O O . GLU B 1 123 ? -20.875 31.562 1.293 1 91.31 123 GLU B O 1
ATOM 2791 N N . ALA B 1 124 ? -18.672 31.797 1.467 1 93.12 124 ALA B N 1
ATOM 2792 C CA . ALA B 1 124 ? -18.656 32.938 0.571 1 93.12 124 ALA B CA 1
ATOM 2793 C C . ALA B 1 124 ? -19.125 32.562 -0.829 1 93.12 124 ALA B C 1
ATOM 2795 O O . ALA B 1 124 ? -19.875 33.312 -1.464 1 93.12 124 ALA B O 1
ATOM 2796 N N . ALA B 1 125 ? -18.719 31.438 -1.327 1 92.44 125 ALA B N 1
ATOM 2797 C CA . ALA B 1 125 ? -19.078 30.984 -2.664 1 92.44 125 ALA B CA 1
ATOM 2798 C C . ALA B 1 125 ? -20.578 30.688 -2.756 1 92.44 125 ALA B C 1
ATOM 2800 O O . ALA B 1 125 ? -21.234 31.125 -3.699 1 92.44 125 ALA B O 1
ATOM 2801 N N . LEU B 1 126 ? -21.109 30.094 -1.787 1 90.19 126 LEU B N 1
ATOM 2802 C CA . LEU B 1 126 ? -22.547 29.766 -1.767 1 90.19 126 LEU B CA 1
ATOM 2803 C C . LEU B 1 126 ? -23.375 31.031 -1.604 1 90.19 126 LEU B C 1
ATOM 2805 O O . LEU B 1 126 ? -24.438 31.156 -2.217 1 90.19 126 LEU B O 1
ATOM 2809 N N . SER B 1 127 ? -22.922 31.875 -0.788 1 94.12 127 SER B N 1
ATOM 2810 C CA . SER B 1 127 ? -23.609 33.125 -0.57 1 94.12 127 SER B CA 1
ATOM 2811 C C . SER B 1 127 ? -23.609 34 -1.83 1 94.12 127 SER B C 1
ATOM 2813 O O . SER B 1 127 ? -24.484 34.844 -2.008 1 94.12 127 SER B O 1
ATOM 2815 N N . SER B 1 128 ? -22.625 33.812 -2.637 1 94.81 128 SER B N 1
ATOM 2816 C CA . SER B 1 128 ? -22.5 34.562 -3.873 1 94.81 128 SER B CA 1
ATOM 2817 C C . SER B 1 128 ? -23.375 34 -4.977 1 94.81 128 SER B C 1
ATOM 2819 O O . SER B 1 128 ? -23.406 34.531 -6.09 1 94.81 128 SER B O 1
ATOM 2821 N N . GLY B 1 129 ? -24.031 32.844 -4.723 1 93.5 129 GLY B N 1
ATOM 2822 C CA . GLY B 1 129 ? -25 32.312 -5.668 1 93.5 129 GLY B CA 1
ATOM 2823 C C . GLY B 1 129 ? -24.484 31.094 -6.414 1 93.5 129 GLY B C 1
ATOM 2824 O O . GLY B 1 129 ? -25.172 30.547 -7.27 1 93.5 129 GLY B O 1
ATOM 2825 N N . LEU B 1 130 ? -23.297 30.688 -6.117 1 93.19 130 LEU B N 1
ATOM 2826 C CA . LEU B 1 130 ? -22.766 29.484 -6.77 1 93.19 130 LEU B CA 1
ATOM 2827 C C . LEU B 1 130 ? -23.453 28.234 -6.238 1 93.19 130 LEU B C 1
ATOM 2829 O O . LEU B 1 130 ? -23.766 28.156 -5.047 1 93.19 130 LEU B O 1
ATOM 2833 N N . THR B 1 131 ? -23.625 27.328 -7.145 1 92.56 131 THR B N 1
ATOM 2834 C CA . THR B 1 131 ? -24.156 26.047 -6.738 1 92.56 131 THR B CA 1
ATOM 2835 C C . THR B 1 131 ? -23.094 25.219 -6.016 1 92.56 131 THR B C 1
ATOM 2837 O O . THR B 1 131 ? -21.906 25.516 -6.105 1 92.56 131 THR B O 1
ATOM 2840 N N . PRO B 1 132 ? -23.547 24.203 -5.363 1 86.62 132 PRO B N 1
ATOM 2841 C CA . PRO B 1 132 ? -22.562 23.344 -4.68 1 86.62 132 PRO B CA 1
ATOM 2842 C C . PRO B 1 132 ? -21.547 22.734 -5.641 1 86.62 132 PRO B C 1
ATOM 2844 O O . PRO B 1 132 ? -20.359 22.641 -5.305 1 86.62 132 PRO B O 1
ATOM 2847 N N . PHE B 1 133 ? -21.984 22.406 -6.789 1 90.94 133 PHE B N 1
ATOM 2848 C CA . PHE B 1 133 ? -21.078 21.828 -7.773 1 90.94 133 PHE B CA 1
ATOM 2849 C C . PHE B 1 133 ? -20.109 22.875 -8.281 1 90.94 133 PHE B C 1
ATOM 2851 O O . PHE B 1 133 ? -18.906 22.609 -8.438 1 90.94 133 PHE B O 1
ATOM 2858 N N . GLN B 1 134 ? -20.594 24.062 -8.508 1 92.19 134 GLN B N 1
ATOM 2859 C CA . GLN B 1 134 ? -19.719 25.172 -8.93 1 92.19 134 GLN B CA 1
ATOM 2860 C C . GLN B 1 134 ? -18.719 25.516 -7.844 1 92.19 134 GLN B C 1
ATOM 2862 O O . GLN B 1 134 ? -17.531 25.719 -8.133 1 92.19 134 GLN B O 1
ATOM 2867 N N . THR B 1 135 ? -19.219 25.578 -6.637 1 91.56 135 THR B N 1
ATOM 2868 C CA . THR B 1 135 ? -18.359 25.891 -5.492 1 91.56 135 THR B CA 1
ATOM 2869 C C . THR B 1 135 ? -17.234 24.859 -5.367 1 91.56 135 THR B C 1
ATOM 2871 O O . THR B 1 135 ? -16.078 25.234 -5.191 1 91.56 135 THR B O 1
ATOM 2874 N N . PHE B 1 136 ? -17.625 23.641 -5.531 1 90.12 136 PHE B N 1
ATOM 2875 C CA . PHE B 1 136 ? -16.656 22.547 -5.426 1 90.12 136 PHE B CA 1
ATOM 2876 C C . PHE B 1 136 ? -15.617 22.641 -6.539 1 90.12 136 PHE B C 1
ATOM 2878 O O . PHE B 1 136 ? -14.406 22.625 -6.273 1 90.12 136 PHE B O 1
ATOM 2885 N N . ARG B 1 137 ? -16.062 22.766 -7.758 1 91 137 ARG B N 1
ATOM 2886 C CA . ARG B 1 137 ? -15.219 22.672 -8.945 1 91 137 ARG B CA 1
ATOM 2887 C C . ARG B 1 137 ? -14.375 23.922 -9.117 1 91 137 ARG B C 1
ATOM 2889 O O . ARG B 1 137 ? -13.195 23.844 -9.469 1 91 137 ARG B O 1
ATOM 2896 N N . ILE B 1 138 ? -14.93 25.125 -8.766 1 92.31 138 ILE B N 1
ATOM 2897 C CA . ILE B 1 138 ? -14.305 26.375 -9.164 1 92.31 138 ILE B CA 1
ATOM 2898 C C . ILE B 1 138 ? -13.516 26.953 -7.988 1 92.31 138 ILE B C 1
ATOM 2900 O O . ILE B 1 138 ? -12.492 27.609 -8.18 1 92.31 138 ILE B O 1
ATOM 2904 N N . ILE B 1 139 ? -13.922 26.688 -6.801 1 90.44 139 ILE B N 1
ATOM 2905 C CA . ILE B 1 139 ? -13.336 27.375 -5.66 1 90.44 139 ILE B CA 1
ATOM 2906 C C . ILE B 1 139 ? -12.547 26.406 -4.797 1 90.44 139 ILE B C 1
ATOM 2908 O O . ILE B 1 139 ? -11.336 26.547 -4.641 1 90.44 139 ILE B O 1
ATOM 2912 N N . LEU B 1 140 ? -13.188 25.406 -4.359 1 90.81 140 LEU B N 1
ATOM 2913 C CA . LEU B 1 140 ? -12.617 24.562 -3.318 1 90.81 140 LEU B CA 1
ATOM 2914 C C . LEU B 1 140 ? -11.555 23.625 -3.896 1 90.81 140 LEU B C 1
ATOM 2916 O O . LEU B 1 140 ? -10.445 23.531 -3.359 1 90.81 140 LEU B O 1
ATOM 2920 N N . LEU B 1 141 ? -11.875 23.031 -5.062 1 91 141 LEU B N 1
ATOM 2921 C CA . LEU B 1 141 ? -11.016 21.984 -5.609 1 91 141 LEU B CA 1
ATOM 2922 C C . LEU B 1 141 ? -9.672 22.547 -6.043 1 91 141 LEU B C 1
ATOM 2924 O O . LEU B 1 141 ? -8.625 22 -5.703 1 91 141 LEU B O 1
ATOM 2928 N N . PRO B 1 142 ? -9.703 23.656 -6.754 1 91.38 142 PRO B N 1
ATOM 2929 C CA . PRO B 1 142 ? -8.414 24.234 -7.148 1 91.38 142 PRO B CA 1
ATOM 2930 C C . PRO B 1 142 ? -7.535 24.578 -5.949 1 91.38 142 PRO B C 1
ATOM 2932 O O . PRO B 1 142 ? -6.316 24.391 -5.992 1 91.38 142 PRO B O 1
ATOM 2935 N N . GLN B 1 143 ? -8.086 25.047 -4.898 1 90.25 143 GLN B N 1
ATOM 2936 C CA . GLN B 1 143 ? -7.344 25.391 -3.688 1 90.25 143 GLN B CA 1
ATOM 2937 C C . GLN B 1 143 ? -6.852 24.141 -2.971 1 90.25 143 GLN B C 1
ATOM 2939 O O . GLN B 1 143 ? -5.703 24.078 -2.52 1 90.25 143 GLN B O 1
ATOM 2944 N N . ALA B 1 144 ? -7.688 23.156 -2.971 1 90.38 144 ALA B N 1
ATOM 2945 C CA . ALA B 1 144 ? -7.352 21.906 -2.303 1 90.38 144 ALA B CA 1
ATOM 2946 C C . ALA B 1 144 ? -6.207 21.188 -3.018 1 90.38 144 ALA B C 1
ATOM 2948 O O . ALA B 1 144 ? -5.367 20.547 -2.377 1 90.38 144 ALA B O 1
ATOM 2949 N N . LEU B 1 145 ? -6.195 21.281 -4.352 1 91 145 LEU B N 1
ATOM 2950 C CA . LEU B 1 145 ? -5.195 20.594 -5.156 1 91 145 LEU B CA 1
ATOM 2951 C C . LEU B 1 145 ? -3.793 21.109 -4.836 1 91 145 LEU B C 1
ATOM 2953 O O . LEU B 1 145 ? -2.824 20.344 -4.898 1 91 145 LEU B O 1
ATOM 2957 N N . ARG B 1 146 ? -3.693 22.312 -4.477 1 87.25 146 ARG B N 1
ATOM 2958 C CA . ARG B 1 146 ? -2.398 22.891 -4.129 1 87.25 146 ARG B CA 1
ATOM 2959 C C . ARG B 1 146 ? -1.842 22.266 -2.859 1 87.25 146 ARG B C 1
ATOM 2961 O O . ARG B 1 146 ? -0.629 22.078 -2.727 1 87.25 146 ARG B O 1
ATOM 2968 N N . TYR B 1 147 ? -2.77 21.812 -2.002 1 87.88 147 TYR B N 1
ATOM 2969 C CA . TYR B 1 147 ? -2.381 21.219 -0.729 1 87.88 147 TYR B CA 1
ATOM 2970 C C . TYR B 1 147 ? -2.148 19.719 -0.877 1 87.88 147 TYR B C 1
ATOM 2972 O O . TYR B 1 147 ? -1.547 19.094 -0.004 1 87.88 147 TYR B O 1
ATOM 2980 N N . THR B 1 148 ? -2.549 19.203 -2.027 1 93.62 148 THR B N 1
ATOM 2981 C CA . THR B 1 148 ? -2.578 17.75 -2.094 1 93.62 148 THR B CA 1
ATOM 2982 C C . THR B 1 148 ? -1.563 17.234 -3.111 1 93.62 148 THR B C 1
ATOM 2984 O O . THR B 1 148 ? -1.512 16.031 -3.391 1 93.62 148 THR B O 1
ATOM 2987 N N . LEU B 1 149 ? -0.709 18.062 -3.65 1 93.81 149 LEU B N 1
ATOM 2988 C CA . LEU B 1 149 ? 0.212 17.672 -4.711 1 93.81 149 LEU B CA 1
ATOM 2989 C C . LEU B 1 149 ? 1.174 16.594 -4.219 1 93.81 149 LEU B C 1
ATOM 2991 O O . LEU B 1 149 ? 1.389 15.586 -4.898 1 93.81 149 LEU B O 1
ATOM 2995 N N . ALA B 1 150 ? 1.753 16.812 -3.041 1 93.56 150 ALA B N 1
ATOM 2996 C CA . ALA B 1 150 ? 2.73 15.875 -2.504 1 93.56 150 ALA B CA 1
ATOM 2997 C C . ALA B 1 150 ? 2.086 14.523 -2.211 1 93.56 150 ALA B C 1
ATOM 2999 O O . ALA B 1 150 ? 2.539 13.492 -2.709 1 93.56 150 ALA B O 1
ATOM 3000 N N . PRO B 1 151 ? 0.958 14.516 -1.526 1 94.88 151 PRO B N 1
ATOM 3001 C CA . PRO B 1 151 ? 0.315 13.219 -1.276 1 94.88 151 PRO B CA 1
ATOM 3002 C C . PRO B 1 151 ? -0.187 12.555 -2.557 1 94.88 151 PRO B C 1
ATOM 3004 O O . PRO B 1 151 ? -0.217 11.328 -2.645 1 94.88 151 PRO B O 1
ATOM 3007 N N . LEU B 1 152 ? -0.582 13.328 -3.566 1 96.81 152 LEU B N 1
ATOM 3008 C CA . LEU B 1 152 ? -0.977 12.75 -4.848 1 96.81 152 LEU B CA 1
ATOM 3009 C C . LEU B 1 152 ? 0.195 12.031 -5.504 1 96.81 152 LEU B C 1
ATOM 3011 O O . LEU B 1 152 ? 0.039 10.922 -6.02 1 96.81 152 LEU B O 1
ATOM 3015 N N . LEU B 1 153 ? 1.346 12.656 -5.441 1 96.12 153 LEU B N 1
ATOM 3016 C CA . LEU B 1 153 ? 2.535 12.047 -6.035 1 96.12 153 LEU B CA 1
ATOM 3017 C C . LEU B 1 153 ? 2.955 10.805 -5.262 1 96.12 153 LEU B C 1
ATOM 3019 O O . LEU B 1 153 ? 3.426 9.828 -5.855 1 96.12 153 LEU B O 1
ATOM 3023 N N . ILE B 1 154 ? 2.777 10.836 -3.99 1 95.69 154 ILE B N 1
ATOM 3024 C CA . ILE B 1 154 ? 3.1 9.688 -3.154 1 95.69 154 ILE B CA 1
ATOM 3025 C C . ILE B 1 154 ? 2.215 8.508 -3.541 1 95.69 154 ILE B C 1
ATOM 3027 O O . ILE B 1 154 ? 2.691 7.371 -3.646 1 95.69 154 ILE B O 1
ATOM 3031 N N . ASN B 1 155 ? 0.956 8.805 -3.777 1 98 155 ASN B N 1
ATOM 3032 C CA . ASN B 1 155 ? 0.043 7.742 -4.191 1 98 155 ASN B CA 1
ATOM 3033 C C . ASN B 1 155 ? 0.338 7.266 -5.609 1 98 155 ASN B C 1
ATOM 3035 O O . ASN B 1 155 ? 0.162 6.09 -5.926 1 98 155 ASN B O 1
ATOM 3039 N N . LEU B 1 156 ? 0.832 8.172 -6.449 1 98.31 156 LEU B N 1
ATOM 3040 C CA . LEU B 1 156 ? 1.251 7.77 -7.789 1 98.31 156 LEU B CA 1
ATOM 3041 C C . LEU B 1 156 ? 2.4 6.77 -7.723 1 98.31 156 LEU B C 1
ATOM 3043 O O . LEU B 1 156 ? 2.396 5.766 -8.438 1 98.31 156 LEU B O 1
ATOM 3047 N N . ILE B 1 157 ? 3.35 7.043 -6.887 1 98.06 157 ILE B N 1
ATOM 3048 C CA . ILE B 1 157 ? 4.504 6.172 -6.707 1 98.06 157 ILE B CA 1
ATOM 3049 C C . ILE B 1 157 ? 4.047 4.828 -6.133 1 98.06 157 ILE B C 1
ATOM 3051 O O . ILE B 1 157 ? 4.52 3.773 -6.562 1 98.06 157 ILE B O 1
ATOM 3055 N N . SER B 1 158 ? 3.16 4.879 -5.191 1 98 158 SER B N 1
ATOM 3056 C CA . SER B 1 158 ? 2.625 3.654 -4.602 1 98 158 SER B CA 1
ATOM 3057 C C . SER B 1 158 ? 1.887 2.818 -5.645 1 98 158 SER B C 1
ATOM 3059 O O . SER B 1 158 ? 2.027 1.594 -5.676 1 98 158 SER B O 1
ATOM 3061 N N . LEU B 1 159 ? 1.123 3.498 -6.484 1 98.69 159 LEU B N 1
ATOM 3062 C CA . LEU B 1 159 ? 0.392 2.801 -7.539 1 98.69 159 LEU B CA 1
ATOM 3063 C C . LEU B 1 159 ? 1.352 2.174 -8.539 1 98.69 159 LEU B C 1
ATOM 3065 O O . LEU B 1 159 ? 1.118 1.06 -9.016 1 98.69 159 LEU B O 1
ATOM 3069 N N . LEU B 1 160 ? 2.385 2.879 -8.859 1 98.62 160 LEU B N 1
ATOM 3070 C CA . LEU B 1 160 ? 3.424 2.334 -9.727 1 98.62 160 LEU B CA 1
ATOM 3071 C C . LEU B 1 160 ? 3.957 1.016 -9.18 1 98.62 160 LEU B C 1
ATOM 3073 O O . LEU B 1 160 ? 4.059 0.028 -9.906 1 98.62 160 LEU B O 1
ATOM 3077 N N . LYS B 1 161 ? 4.25 1.005 -7.934 1 98.06 161 LYS B N 1
ATOM 3078 C CA . LYS B 1 161 ? 4.773 -0.204 -7.305 1 98.06 161 LYS B CA 1
ATOM 3079 C C . LYS B 1 161 ? 3.711 -1.298 -7.242 1 98.06 161 LYS B C 1
ATOM 3081 O O . LYS B 1 161 ? 3.988 -2.457 -7.559 1 98.06 161 LYS B O 1
ATOM 3086 N N . ASP B 1 162 ? 2.457 -0.921 -6.953 1 98.19 162 ASP B N 1
ATOM 3087 C CA . ASP B 1 162 ? 1.371 -1.89 -6.832 1 98.19 162 ASP B CA 1
ATOM 3088 C C . ASP B 1 162 ? 0.967 -2.434 -8.203 1 98.19 162 ASP B C 1
ATOM 3090 O O . ASP B 1 162 ? 0.314 -3.475 -8.289 1 98.19 162 ASP B O 1
ATOM 3094 N N . SER B 1 163 ? 1.388 -1.724 -9.266 1 98.56 163 SER B N 1
ATOM 3095 C CA . SER B 1 163 ? 1.102 -2.236 -10.602 1 98.56 163 SER B CA 1
ATOM 3096 C C . SER B 1 163 ? 1.767 -3.59 -10.828 1 98.56 163 SER B C 1
ATOM 3098 O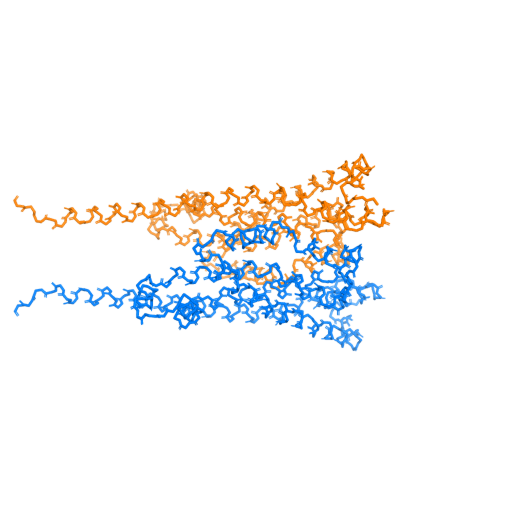 O . SER B 1 163 ? 1.337 -4.363 -11.688 1 98.56 163 SER B O 1
ATOM 3100 N N . SER B 1 164 ? 2.801 -3.871 -10.07 1 98.31 164 SER B N 1
ATOM 3101 C CA . SER B 1 164 ? 3.484 -5.156 -10.195 1 98.31 164 SER B CA 1
ATOM 3102 C C . SER B 1 164 ? 2.549 -6.312 -9.859 1 98.31 164 SER B C 1
ATOM 3104 O O . SER B 1 164 ? 2.752 -7.438 -10.328 1 98.31 164 SER B O 1
ATOM 3106 N N . ILE B 1 165 ? 1.521 -6.07 -9.086 1 97.56 165 ILE B N 1
ATOM 3107 C CA . ILE B 1 165 ? 0.585 -7.094 -8.633 1 97.56 165 ILE B CA 1
ATOM 3108 C C . ILE B 1 165 ? -0.244 -7.59 -9.82 1 97.56 165 ILE B C 1
ATOM 3110 O O . ILE B 1 165 ? -0.774 -8.703 -9.789 1 97.56 165 ILE B O 1
ATOM 3114 N N . CYS B 1 166 ? -0.33 -6.801 -10.875 1 98 166 CYS B N 1
ATOM 3115 C CA . CYS B 1 166 ? -1.082 -7.176 -12.07 1 98 166 CYS B CA 1
ATOM 3116 C C . CYS B 1 166 ? -0.438 -8.367 -12.773 1 98 166 CYS B C 1
ATOM 3118 O O . CYS B 1 166 ? -1.062 -9.008 -13.617 1 98 166 CYS B O 1
ATOM 3120 N N . ALA B 1 167 ? 0.817 -8.672 -12.406 1 96.5 167 ALA B N 1
ATOM 3121 C CA . ALA B 1 167 ? 1.457 -9.891 -12.898 1 96.5 167 ALA B CA 1
ATOM 3122 C C . ALA B 1 167 ? 0.618 -11.117 -12.578 1 96.5 167 ALA B C 1
ATOM 3124 O O . ALA B 1 167 ? 0.625 -12.102 -13.328 1 96.5 167 ALA B O 1
ATOM 3125 N N . LEU B 1 168 ? -0.194 -11.031 -11.547 1 93.38 168 LEU B N 1
ATOM 3126 C CA . LEU B 1 168 ? -0.929 -12.188 -11.055 1 93.38 168 LEU B CA 1
ATOM 3127 C C . LEU B 1 168 ? -2.229 -12.383 -11.828 1 93.38 168 LEU B C 1
ATOM 3129 O O . LEU B 1 168 ? -2.916 -13.391 -11.648 1 93.38 168 LEU B O 1
ATOM 3133 N N . ILE B 1 169 ? -2.521 -11.445 -12.625 1 95.88 169 ILE B N 1
ATOM 3134 C CA . ILE B 1 169 ? -3.662 -11.633 -13.516 1 95.88 169 ILE B CA 1
ATOM 3135 C C . ILE B 1 169 ? -3.195 -11.578 -14.969 1 95.88 169 ILE B C 1
ATOM 3137 O O . ILE B 1 169 ? -3.92 -11.094 -15.836 1 95.88 169 ILE B O 1
ATOM 3141 N N . ALA B 1 170 ? -1.978 -11.898 -15.164 1 95.25 170 ALA B N 1
ATOM 3142 C CA . ALA B 1 170 ? -1.397 -12.211 -16.469 1 95.25 170 ALA B CA 1
ATOM 3143 C C . ALA B 1 170 ? -1.193 -10.945 -17.297 1 95.25 170 ALA B C 1
ATOM 3145 O O . ALA B 1 170 ? -1.248 -10.984 -18.531 1 95.25 170 ALA B O 1
ATOM 3146 N N . VAL B 1 171 ? -1.103 -9.766 -16.672 1 97.75 171 VAL B N 1
ATOM 3147 C CA . VAL B 1 171 ? -0.673 -8.586 -17.406 1 97.75 171 VAL B CA 1
ATOM 3148 C C . VAL B 1 171 ? 0.833 -8.648 -17.656 1 97.75 171 VAL B C 1
ATOM 3150 O O . VAL B 1 171 ? 1.62 -8.734 -16.719 1 97.75 171 VAL B O 1
ATOM 3153 N N . PRO B 1 172 ? 1.253 -8.609 -18.891 1 98.06 172 PRO B N 1
ATOM 3154 C CA . PRO B 1 172 ? 2.688 -8.75 -19.156 1 98.06 172 PRO B CA 1
ATOM 3155 C C . PRO B 1 172 ? 3.463 -7.457 -18.906 1 98.06 172 PRO B C 1
ATOM 3157 O O . PRO B 1 172 ? 4.176 -6.977 -19.781 1 98.06 172 PRO B O 1
ATOM 3160 N N . GLU B 1 173 ? 3.25 -6.961 -17.672 1 98.62 173 GLU B N 1
ATOM 3161 C CA . GLU B 1 173 ? 4.051 -5.836 -17.203 1 98.62 173 GLU B CA 1
ATOM 3162 C C . GLU B 1 173 ? 5.402 -6.305 -16.672 1 98.62 173 GLU B C 1
ATOM 3164 O O . GLU B 1 173 ? 5.781 -7.465 -16.859 1 98.62 173 GLU B O 1
ATOM 3169 N N . LEU B 1 174 ? 6.238 -5.434 -16.172 1 98.75 174 LEU B N 1
ATOM 3170 C CA . LEU B 1 174 ? 7.656 -5.648 -15.914 1 98.75 174 LEU B CA 1
ATOM 3171 C C . LEU B 1 174 ? 7.863 -6.879 -15.039 1 98.75 174 LEU B C 1
ATOM 3173 O O . LEU B 1 174 ? 8.727 -7.711 -15.32 1 98.75 174 LEU B O 1
ATOM 3177 N N . THR B 1 175 ? 7.105 -7.078 -14.016 1 98.25 175 THR B N 1
ATOM 3178 C CA . THR B 1 175 ? 7.293 -8.18 -13.078 1 98.25 175 THR B CA 1
ATOM 3179 C C . THR B 1 175 ? 6.969 -9.516 -13.742 1 98.25 175 THR B C 1
ATOM 3181 O O . THR B 1 175 ? 7.699 -10.492 -13.562 1 98.25 175 THR B O 1
ATOM 3184 N N . LEU B 1 176 ? 5.867 -9.594 -14.508 1 97.88 176 LEU B N 1
ATOM 3185 C CA . LEU B 1 176 ? 5.555 -10.852 -15.18 1 97.88 176 LEU B CA 1
ATOM 3186 C C . LEU B 1 176 ? 6.621 -11.195 -16.219 1 97.88 176 LEU B C 1
ATOM 3188 O O . LEU B 1 176 ? 7.043 -12.352 -16.312 1 97.88 176 LEU B O 1
ATOM 3192 N N . VAL B 1 177 ? 7.016 -10.211 -16.969 1 98.5 177 VAL B N 1
ATOM 3193 C CA . VAL B 1 177 ? 8.07 -10.438 -17.953 1 98.5 177 VAL B CA 1
ATOM 3194 C C . VAL B 1 177 ? 9.328 -10.953 -17.266 1 98.5 177 VAL B C 1
ATOM 3196 O O . VAL B 1 177 ? 9.984 -11.875 -17.75 1 98.5 177 VAL B O 1
ATOM 3199 N N . SER B 1 178 ? 9.672 -10.367 -16.125 1 98.25 178 SER B N 1
ATOM 3200 C CA . SER B 1 178 ? 10.828 -10.797 -15.344 1 98.25 178 SER B CA 1
ATOM 3201 C C . SER B 1 178 ? 10.68 -12.242 -14.883 1 98.25 178 SER B C 1
ATOM 3203 O O . SER B 1 178 ? 11.648 -13.008 -14.906 1 98.25 178 SER B O 1
ATOM 3205 N N . ARG B 1 179 ? 9.484 -12.609 -14.484 1 96.88 179 ARG B N 1
ATOM 3206 C CA . ARG B 1 179 ? 9.227 -13.992 -14.078 1 96.88 179 ARG B CA 1
ATOM 3207 C C . ARG B 1 179 ? 9.43 -14.953 -15.242 1 96.88 179 ARG B C 1
ATOM 3209 O O . ARG B 1 179 ? 9.945 -16.062 -15.062 1 96.88 179 ARG B O 1
ATOM 3216 N N . GLU B 1 180 ? 9 -14.562 -16.391 1 97.75 180 GLU B N 1
ATOM 3217 C CA . GLU B 1 180 ? 9.188 -15.383 -17.578 1 97.75 180 GLU B CA 1
ATOM 3218 C C . GLU B 1 180 ? 10.664 -15.555 -17.906 1 97.75 180 GLU B C 1
ATOM 3220 O O . GLU B 1 180 ? 11.109 -16.656 -18.234 1 97.75 180 GLU B O 1
ATOM 3225 N N . ILE B 1 181 ? 11.375 -14.438 -17.891 1 97.81 181 ILE B N 1
ATOM 3226 C CA . ILE B 1 181 ? 12.805 -14.477 -18.172 1 97.81 181 ILE B CA 1
ATOM 3227 C C . ILE B 1 181 ? 13.508 -15.375 -17.156 1 97.81 181 ILE B C 1
ATOM 3229 O O . ILE B 1 181 ? 14.375 -16.172 -17.531 1 97.81 181 ILE B O 1
ATOM 3233 N N . MET B 1 182 ? 13.125 -15.266 -15.898 1 96.25 182 MET B N 1
ATOM 3234 C CA . MET B 1 182 ? 13.695 -16.094 -14.844 1 96.25 182 MET B CA 1
ATOM 3235 C C . MET B 1 182 ? 13.414 -17.578 -15.109 1 96.25 182 MET B C 1
ATOM 3237 O O . MET B 1 182 ? 14.297 -18.422 -14.93 1 96.25 182 MET B O 1
ATOM 3241 N N . ALA B 1 183 ? 12.242 -17.891 -15.539 1 95.31 183 ALA B N 1
ATOM 3242 C CA . ALA B 1 183 ? 11.844 -19.266 -15.797 1 95.31 183 ALA B CA 1
ATOM 3243 C C . ALA B 1 183 ? 12.617 -19.844 -16.969 1 95.31 183 ALA B C 1
ATOM 3245 O O . ALA B 1 183 ? 12.891 -21.047 -17.016 1 95.31 183 ALA B O 1
ATOM 3246 N N . GLU B 1 184 ? 12.992 -19 -17.875 1 96.25 184 GLU B N 1
ATOM 3247 C CA . GLU B 1 184 ? 13.711 -19.422 -19.078 1 96.25 184 GLU B CA 1
ATOM 3248 C C . GLU B 1 184 ? 15.203 -19.531 -18.812 1 96.25 184 GLU B C 1
ATOM 3250 O O . GLU B 1 184 ? 15.859 -20.438 -19.312 1 96.25 184 GLU B O 1
ATOM 3255 N N . SER B 1 185 ? 15.695 -18.594 -18.062 1 94.44 185 SER B N 1
ATOM 3256 C CA . SER B 1 185 ? 17.141 -18.469 -17.922 1 94.44 185 SER B CA 1
ATOM 3257 C C . SER B 1 185 ? 17.625 -19.172 -16.656 1 94.44 185 SER B C 1
ATOM 3259 O O . SER B 1 185 ? 18.828 -19.453 -16.531 1 94.44 185 SER B O 1
ATOM 3261 N N . PHE B 1 186 ? 16.781 -19.359 -15.672 1 94.31 186 PHE B N 1
ATOM 3262 C CA . PHE B 1 186 ? 17.078 -19.953 -14.375 1 94.31 186 PHE B CA 1
ATOM 3263 C C . PHE B 1 186 ? 18.109 -19.109 -13.625 1 94.31 186 PHE B C 1
ATOM 3265 O O . PHE B 1 186 ? 19.016 -19.656 -12.984 1 94.31 186 PHE B O 1
ATOM 3272 N N . LEU B 1 187 ? 18.047 -17.812 -13.852 1 94.75 187 LEU B N 1
ATOM 3273 C CA . LEU B 1 187 ? 18.938 -16.875 -13.188 1 94.75 187 LEU B CA 1
ATOM 3274 C C . LEU B 1 187 ? 18.141 -15.867 -12.359 1 94.75 187 LEU B C 1
ATOM 3276 O O . LEU B 1 187 ? 18.141 -14.672 -12.656 1 94.75 187 LEU B O 1
ATOM 3280 N N . PRO B 1 188 ? 17.547 -16.359 -11.25 1 95.69 188 PRO B N 1
ATOM 3281 C CA . PRO B 1 188 ? 16.641 -15.508 -10.484 1 95.69 188 PRO B CA 1
ATOM 3282 C C . PRO B 1 188 ? 17.344 -14.312 -9.844 1 95.69 188 PRO B C 1
ATOM 3284 O O . PRO B 1 188 ? 16.781 -13.219 -9.781 1 95.69 188 PRO B O 1
ATOM 3287 N N . LEU B 1 189 ? 18.547 -14.461 -9.406 1 94.75 189 LEU B N 1
ATOM 3288 C CA . LEU B 1 189 ? 19.25 -13.367 -8.742 1 94.75 189 LEU B CA 1
ATOM 3289 C C . LEU B 1 189 ? 19.469 -12.203 -9.703 1 94.75 189 LEU B C 1
ATOM 3291 O O . LEU B 1 189 ? 19.109 -11.07 -9.398 1 94.75 189 LEU B O 1
ATOM 3295 N N . GLN B 1 190 ? 19.984 -12.477 -10.852 1 95.06 190 GLN B N 1
ATOM 3296 C CA . GLN B 1 190 ? 20.266 -11.438 -11.836 1 95.06 190 GLN B CA 1
ATOM 3297 C C . GLN B 1 190 ? 18.969 -10.773 -12.312 1 95.06 190 GLN B C 1
ATOM 3299 O O . GLN B 1 190 ? 18.891 -9.547 -12.398 1 95.06 190 GLN B O 1
ATOM 3304 N N . VAL B 1 191 ? 17.953 -11.586 -12.57 1 97.06 191 VAL B N 1
ATOM 3305 C CA . VAL B 1 191 ? 16.719 -11.094 -13.172 1 97.06 191 VAL B CA 1
ATOM 3306 C C . VAL B 1 191 ? 15.977 -10.203 -12.18 1 97.06 191 VAL B C 1
ATOM 3308 O O . VAL B 1 191 ? 15.578 -9.086 -12.516 1 97.06 191 VAL B O 1
ATOM 3311 N N . PHE B 1 192 ? 15.875 -10.617 -10.938 1 96.81 192 PHE B N 1
ATOM 3312 C CA . PHE B 1 192 ? 15.039 -9.875 -10 1 96.81 192 PHE B CA 1
ATOM 3313 C C . PHE B 1 192 ? 15.797 -8.695 -9.414 1 96.81 192 PHE B C 1
ATOM 3315 O O . PHE B 1 192 ? 15.195 -7.684 -9.047 1 96.81 192 PHE B O 1
ATOM 3322 N N . VAL B 1 193 ? 17.094 -8.727 -9.336 1 94.94 193 VAL B N 1
ATOM 3323 C CA . VAL B 1 193 ? 17.859 -7.535 -8.969 1 94.94 193 VAL B CA 1
ATOM 3324 C C . VAL B 1 193 ? 17.719 -6.477 -10.062 1 94.94 193 VAL B C 1
ATOM 3326 O O . VAL B 1 193 ? 17.531 -5.297 -9.766 1 94.94 193 VAL B O 1
ATOM 3329 N N . LEU B 1 194 ? 17.797 -6.938 -11.305 1 96.38 194 LEU B N 1
ATOM 3330 C CA . LEU B 1 194 ? 17.594 -6.016 -12.414 1 96.38 194 LEU B CA 1
ATOM 3331 C C . LEU B 1 194 ? 16.188 -5.426 -12.391 1 96.38 194 LEU B C 1
ATOM 3333 O O . LEU B 1 194 ? 16 -4.234 -12.656 1 96.38 194 LEU B O 1
ATOM 3337 N N . THR B 1 195 ? 15.18 -6.262 -12.109 1 98 195 THR B N 1
ATOM 3338 C CA . THR B 1 195 ? 13.805 -5.805 -11.992 1 98 195 THR B CA 1
ATOM 3339 C C . THR B 1 195 ? 13.68 -4.738 -10.906 1 98 195 THR B C 1
ATOM 3341 O O . THR B 1 195 ? 13.023 -3.711 -11.117 1 98 195 THR B O 1
ATOM 3344 N N . ALA B 1 196 ? 14.352 -4.98 -9.773 1 97.69 196 ALA B N 1
ATOM 3345 C CA . ALA B 1 196 ? 14.359 -4.023 -8.664 1 97.69 196 ALA B CA 1
ATOM 3346 C C . ALA B 1 196 ? 14.977 -2.693 -9.094 1 97.69 196 ALA B C 1
ATOM 3348 O O . ALA B 1 196 ? 14.461 -1.625 -8.758 1 97.69 196 ALA B O 1
ATOM 3349 N N . ILE B 1 197 ? 16 -2.732 -9.836 1 96.62 197 ILE B N 1
ATOM 3350 C CA . ILE B 1 197 ? 16.688 -1.536 -10.32 1 96.62 197 ILE B CA 1
ATOM 3351 C C . ILE B 1 197 ? 15.773 -0.757 -11.258 1 96.62 197 ILE B C 1
ATOM 3353 O O . ILE B 1 197 ? 15.703 0.472 -11.188 1 96.62 197 ILE B O 1
ATOM 3357 N N . PHE B 1 198 ? 15.055 -1.469 -12.117 1 97.75 198 PHE B N 1
ATOM 3358 C CA . PHE B 1 198 ? 14.141 -0.815 -13.047 1 97.75 198 PHE B CA 1
ATOM 3359 C C . PHE B 1 198 ? 13.031 -0.091 -12.289 1 97.75 198 PHE B C 1
ATOM 3361 O O . PHE B 1 198 ? 12.75 1.078 -12.562 1 97.75 198 PHE B O 1
ATOM 3368 N N . TYR B 1 199 ? 12.461 -0.769 -11.352 1 98.25 199 TYR B N 1
ATOM 3369 C CA . TYR B 1 199 ? 11.414 -0.12 -10.562 1 98.25 199 TYR B CA 1
ATOM 3370 C C . TYR B 1 199 ? 11.977 1.061 -9.781 1 98.25 199 TYR B C 1
ATOM 3372 O O . TYR B 1 199 ? 11.344 2.117 -9.703 1 98.25 199 TYR B O 1
ATOM 3380 N N . PHE B 1 200 ? 13.133 0.882 -9.164 1 97.62 200 PHE B N 1
ATOM 3381 C CA . PHE B 1 200 ? 13.766 1.935 -8.375 1 97.62 200 PHE B CA 1
ATOM 3382 C C . PHE B 1 200 ? 14.055 3.156 -9.234 1 97.62 200 PHE B C 1
ATOM 3384 O O . PHE B 1 200 ? 13.883 4.293 -8.789 1 97.62 200 PHE B O 1
ATOM 3391 N N . SER B 1 201 ? 14.461 2.922 -10.43 1 96.94 201 SER B N 1
ATOM 3392 C CA . SER B 1 201 ? 14.789 4.012 -11.344 1 96.94 201 SER B CA 1
ATOM 3393 C C . SER B 1 201 ? 13.555 4.832 -11.695 1 96.94 201 SER B C 1
ATOM 3395 O O . SER B 1 201 ? 13.656 6.004 -12.062 1 96.94 201 SER B O 1
ATOM 3397 N N . LEU B 1 202 ? 12.383 4.266 -11.578 1 96.88 202 LEU B N 1
ATOM 3398 C CA . LEU B 1 202 ? 11.133 4.969 -11.844 1 96.88 202 LEU B CA 1
ATOM 3399 C C . LEU B 1 202 ? 10.617 5.648 -10.578 1 96.88 202 LEU B C 1
ATOM 3401 O O . LEU B 1 202 ? 10.195 6.809 -10.625 1 96.88 202 LEU B O 1
ATOM 3405 N N . ALA B 1 203 ? 10.742 4.969 -9.492 1 96.81 203 ALA B N 1
ATOM 3406 C CA . ALA B 1 203 ? 10.102 5.406 -8.258 1 96.81 203 ALA B CA 1
ATOM 3407 C C . ALA B 1 203 ? 10.945 6.453 -7.543 1 96.81 203 ALA B C 1
ATOM 3409 O O . ALA B 1 203 ? 10.414 7.402 -6.965 1 96.81 203 ALA B O 1
ATOM 3410 N N . TRP B 1 204 ? 12.211 6.309 -7.59 1 95.19 204 TRP B N 1
ATOM 3411 C CA . TRP B 1 204 ? 13.102 7.125 -6.766 1 95.19 204 TRP B CA 1
ATOM 3412 C C . TRP B 1 204 ? 13.094 8.578 -7.234 1 95.19 204 TRP B C 1
ATOM 3414 O O . TRP B 1 204 ? 12.93 9.492 -6.426 1 95.19 204 TRP B O 1
ATOM 3424 N N . PRO B 1 205 ? 13.25 8.867 -8.539 1 94.81 205 PRO B N 1
ATOM 3425 C CA . PRO B 1 205 ? 13.156 10.266 -8.961 1 94.81 205 PRO B CA 1
ATOM 3426 C C . PRO B 1 205 ? 11.812 10.906 -8.602 1 94.81 205 PRO B C 1
ATOM 3428 O O . PRO B 1 205 ? 11.766 12.078 -8.211 1 94.81 205 PRO B O 1
ATOM 3431 N N . ALA B 1 206 ? 10.75 10.117 -8.742 1 93.94 206 ALA B N 1
ATOM 3432 C CA . ALA B 1 206 ? 9.43 10.625 -8.383 1 93.94 206 ALA B CA 1
ATOM 3433 C C . ALA B 1 206 ? 9.352 10.961 -6.895 1 93.94 206 ALA B C 1
ATOM 3435 O O . ALA B 1 206 ? 8.711 11.938 -6.5 1 93.94 206 ALA B O 1
ATOM 3436 N N . SER B 1 207 ? 10 10.117 -6.141 1 93.56 207 SER B N 1
ATOM 3437 C CA . SER B 1 207 ? 10.008 10.344 -4.699 1 93.56 207 SER B CA 1
ATOM 3438 C C . SER B 1 207 ? 10.766 11.625 -4.344 1 93.56 207 SER B C 1
ATOM 3440 O O . SER B 1 207 ? 10.391 12.328 -3.404 1 93.56 207 SER B O 1
ATOM 3442 N N . LEU B 1 208 ? 11.836 12.031 -5.09 1 92.69 208 LEU B N 1
ATOM 3443 C CA . LEU B 1 208 ? 12.586 13.266 -4.863 1 92.69 208 LEU B CA 1
ATOM 3444 C C . LEU B 1 208 ? 11.734 14.484 -5.191 1 92.69 208 LEU B C 1
ATOM 3446 O O . LEU B 1 208 ? 11.797 15.5 -4.488 1 92.69 208 LEU B O 1
ATOM 3450 N N . ILE B 1 209 ? 10.969 14.266 -6.184 1 93.81 209 ILE B N 1
ATOM 3451 C CA . ILE B 1 209 ? 10.078 15.352 -6.578 1 93.81 209 ILE B CA 1
ATOM 3452 C C . ILE B 1 209 ? 9.016 15.562 -5.5 1 93.81 209 ILE B C 1
ATOM 3454 O O . ILE B 1 209 ? 8.734 16.703 -5.113 1 93.81 209 ILE B O 1
ATOM 3458 N N . SER B 1 210 ? 8.461 14.469 -5.055 1 92.12 210 SER B N 1
ATOM 3459 C CA . SER B 1 210 ? 7.445 14.555 -4.008 1 92.12 210 SER B CA 1
ATOM 3460 C C . SER B 1 210 ? 8 15.211 -2.75 1 92.12 210 SER B C 1
ATOM 3462 O O . SER B 1 210 ? 7.336 16.047 -2.137 1 92.12 210 SER B O 1
ATOM 3464 N N . ARG B 1 211 ? 9.18 14.945 -2.396 1 89.56 211 ARG B N 1
ATOM 3465 C CA . ARG B 1 211 ? 9.812 15.523 -1.218 1 89.56 211 ARG B CA 1
ATOM 3466 C C . ARG B 1 211 ? 10.078 17.016 -1.415 1 89.56 211 ARG B C 1
ATOM 3468 O O . ARG B 1 211 ? 9.922 17.812 -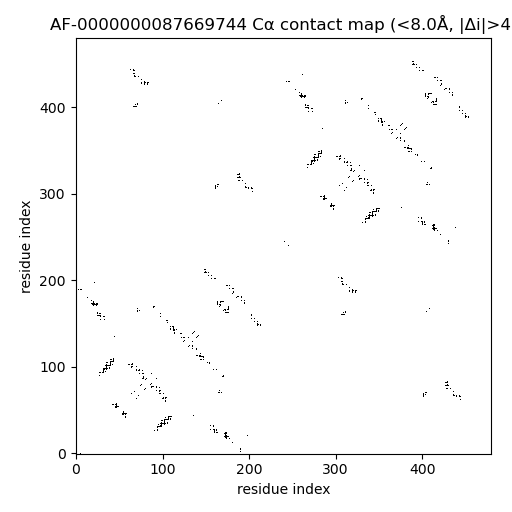0.485 1 89.56 211 ARG B O 1
ATOM 3475 N N . ALA B 1 212 ? 10.508 17.375 -2.576 1 91.88 212 ALA B N 1
ATOM 3476 C CA . ALA B 1 212 ? 10.766 18.781 -2.891 1 91.88 212 ALA B CA 1
ATOM 3477 C C . ALA B 1 212 ? 9.492 19.609 -2.805 1 91.88 212 ALA B C 1
ATOM 3479 O O . ALA B 1 212 ? 9.508 20.734 -2.293 1 91.88 212 ALA B O 1
ATOM 3480 N N . ILE B 1 213 ? 8.484 19.031 -3.248 1 91.19 213 ILE B N 1
ATOM 3481 C CA . ILE B 1 213 ? 7.191 19.703 -3.201 1 91.19 213 ILE B CA 1
ATOM 3482 C C . ILE B 1 213 ? 6.738 19.844 -1.752 1 91.19 213 ILE B C 1
ATOM 3484 O O . ILE B 1 213 ? 6.246 20.906 -1.351 1 91.19 213 ILE B O 1
ATOM 3488 N N . GLU B 1 214 ? 6.895 18.828 -1.045 1 87.56 214 GLU B N 1
ATOM 3489 C CA . GLU B 1 214 ? 6.523 18.844 0.367 1 87.56 214 GLU B CA 1
ATOM 3490 C C . GLU B 1 214 ? 7.285 19.938 1.124 1 87.56 214 GLU B C 1
ATOM 3492 O O . GLU B 1 214 ? 6.711 20.641 1.953 1 87.56 214 GLU B O 1
ATOM 3497 N N . ARG B 1 215 ? 8.523 20.141 0.866 1 86.62 215 ARG B N 1
ATOM 3498 C CA . ARG B 1 215 ? 9.367 21.141 1.524 1 86.62 215 ARG B CA 1
ATOM 3499 C C . ARG B 1 215 ? 8.922 22.547 1.16 1 86.62 215 ARG B C 1
ATOM 3501 O O . ARG B 1 215 ? 8.898 23.438 2.018 1 86.62 215 ARG B O 1
ATOM 3508 N N . ARG B 1 216 ? 8.594 22.609 -0.008 1 86.31 216 ARG B N 1
ATOM 3509 C CA . ARG B 1 216 ? 8.188 23.938 -0.482 1 86.31 216 ARG B CA 1
ATOM 3510 C C . ARG B 1 216 ? 6.848 24.344 0.13 1 86.31 216 ARG B C 1
ATOM 3512 O O . ARG B 1 216 ? 6.664 25.5 0.513 1 86.31 216 ARG B O 1
ATOM 3519 N N . LEU B 1 217 ? 6.012 23.438 0.222 1 82.31 217 LEU B N 1
ATOM 3520 C CA . LEU B 1 217 ? 4.688 23.719 0.758 1 82.31 217 LEU B CA 1
ATOM 3521 C C . LEU B 1 217 ? 4.75 23.969 2.262 1 82.31 217 LEU B C 1
ATOM 3523 O O . LEU B 1 217 ? 4.02 24.812 2.785 1 82.31 217 LEU B O 1
ATOM 3527 N N . THR B 1 218 ? 5.559 23.234 2.961 1 76.69 218 THR B N 1
ATOM 3528 C CA . THR B 1 218 ? 5.715 23.438 4.398 1 76.69 218 THR B CA 1
ATOM 3529 C C . THR B 1 218 ? 6.375 24.781 4.688 1 76.69 218 THR B C 1
ATOM 3531 O O . THR B 1 218 ? 5.992 25.484 5.633 1 76.69 218 THR B O 1
ATOM 3534 N N . GLN B 1 219 ? 7.266 25.188 3.916 1 73.06 219 GLN B N 1
ATOM 3535 C CA . GLN B 1 219 ? 7.938 26.469 4.078 1 73.06 219 GLN B CA 1
ATOM 3536 C C . GLN B 1 219 ? 6.984 27.625 3.799 1 73.06 219 GLN B C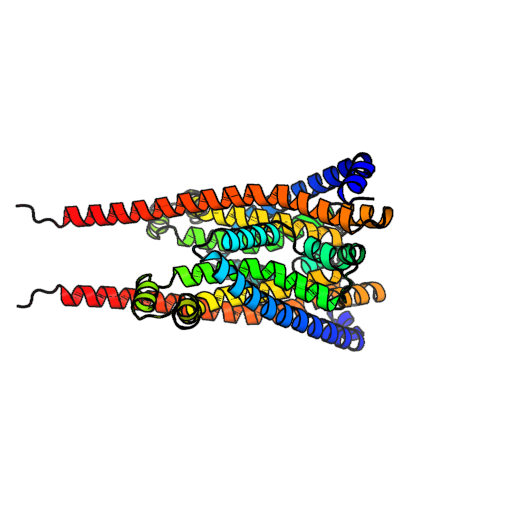 1
ATOM 3538 O O . GLN B 1 219 ? 7.035 28.656 4.473 1 73.06 219 GLN B O 1
ATOM 3543 N N . SER B 1 220 ? 6.168 27.375 2.904 1 70.25 220 SER B N 1
ATOM 3544 C CA . SER B 1 220 ? 5.211 28.422 2.553 1 70.25 220 SER B CA 1
ATOM 3545 C C . SER B 1 220 ? 4.172 28.625 3.654 1 70.25 220 SER B C 1
ATOM 3547 O O . SER B 1 220 ? 3.787 29.75 3.957 1 70.25 220 SER B O 1
ATOM 3549 N N . SER B 1 221 ? 3.826 27.562 4.254 1 68.19 221 SER B N 1
ATOM 3550 C CA . SER B 1 221 ? 2.854 27.625 5.34 1 68.19 221 SER B CA 1
ATOM 3551 C C . SER B 1 221 ? 3.451 28.297 6.574 1 68.19 221 SER B C 1
ATOM 3553 O O . SER B 1 221 ? 2.758 29.016 7.293 1 68.19 221 SER B O 1
ATOM 3555 N N . LEU B 1 222 ? 4.664 28.078 6.77 1 62.41 222 LEU B N 1
ATOM 3556 C CA . LEU B 1 222 ? 5.371 28.688 7.895 1 62.41 222 LEU B CA 1
ATOM 3557 C C . LEU B 1 222 ? 5.59 30.188 7.652 1 62.41 222 LEU B C 1
ATOM 3559 O O . LEU B 1 222 ? 5.457 30.984 8.57 1 62.41 222 LEU B O 1
ATOM 3563 N N . LYS B 1 223 ? 5.828 30.562 6.5 1 65.94 223 LYS B N 1
ATOM 3564 C CA . LYS B 1 223 ? 6.031 31.953 6.148 1 65.94 223 LYS B CA 1
ATOM 3565 C C . LYS B 1 223 ? 4.73 32.75 6.266 1 65.94 223 LYS B C 1
ATOM 3567 O O . LYS B 1 223 ? 4.734 33.906 6.703 1 65.94 223 LYS B O 1
ATOM 3572 N N . GLN B 1 224 ? 3.734 32.094 5.934 1 64.81 224 GLN B N 1
ATOM 3573 C CA . GLN B 1 224 ? 2.438 32.75 6.043 1 64.81 224 GLN B CA 1
ATOM 3574 C C . GLN B 1 224 ? 2.023 32.906 7.504 1 64.81 224 GLN B C 1
ATOM 3576 O O . GLN B 1 224 ? 1.445 33.938 7.883 1 64.81 224 GLN B O 1
ATOM 3581 N N . ALA B 1 225 ? 2.428 31.938 8.266 1 61.5 225 ALA B N 1
ATOM 3582 C CA . ALA B 1 225 ? 2.125 32 9.688 1 61.5 225 ALA B CA 1
ATOM 3583 C C . ALA B 1 225 ? 2.953 33.062 10.383 1 61.5 225 ALA B C 1
ATOM 3585 O O . ALA B 1 225 ? 2.439 33.812 11.227 1 61.5 225 ALA B O 1
ATOM 3586 N N . THR B 1 226 ? 4.117 33.188 9.984 1 65.44 226 THR B N 1
ATOM 3587 C CA . THR B 1 226 ? 5 34.219 10.539 1 65.44 226 THR B CA 1
ATOM 3588 C C . THR B 1 226 ? 4.574 35.594 10.086 1 65.44 226 THR B C 1
ATOM 3590 O O . THR B 1 226 ? 4.609 36.562 10.867 1 65.44 226 THR B O 1
ATOM 3593 N N . SER B 1 227 ? 4.238 35.75 8.883 1 66.06 227 SER B N 1
ATOM 3594 C CA . SER B 1 227 ? 3.793 37.031 8.352 1 66.06 227 SER B CA 1
ATOM 3595 C C . SER B 1 227 ? 2.486 37.469 9 1 66.06 227 SER B C 1
ATOM 3597 O O . SER B 1 227 ? 2.299 38.656 9.281 1 66.06 227 SER B O 1
ATOM 3599 N N . ARG B 1 228 ? 1.671 36.562 9.32 1 64.25 228 ARG B N 1
ATOM 3600 C CA . ARG B 1 228 ? 0.412 36.844 10 1 64.25 228 ARG B CA 1
ATOM 3601 C C . ARG B 1 228 ? 0.652 37.25 11.445 1 64.25 228 ARG B C 1
ATOM 3603 O O . ARG B 1 228 ? -0.01 38.156 11.969 1 64.25 228 ARG B O 1
ATOM 3610 N N . SER B 1 229 ? 1.636 36.594 12.07 1 64.69 229 SER B N 1
ATOM 3611 C CA . SER B 1 229 ? 1.977 36.938 13.453 1 64.69 229 SER B CA 1
ATOM 3612 C C . SER B 1 229 ? 2.629 38.312 13.555 1 64.69 229 SER B C 1
ATOM 3614 O O . SER B 1 229 ? 2.326 39.062 14.461 1 64.69 229 SER B O 1
ATOM 3616 N N . THR B 1 230 ? 3.432 38.594 12.602 1 67.44 230 THR B N 1
ATOM 3617 C CA . THR B 1 230 ? 4.09 39.906 12.562 1 67.44 230 THR B CA 1
ATOM 3618 C C . THR B 1 230 ? 3.094 41 12.227 1 67.44 230 THR B C 1
ATOM 3620 O O . THR B 1 230 ? 3.18 42.125 12.758 1 67.44 230 THR B O 1
ATOM 3623 N N . GLY B 1 231 ? 2.264 40.656 11.281 1 61.66 231 GLY B N 1
ATOM 3624 C CA . GLY B 1 231 ? 1.23 41.625 10.945 1 61.66 231 GLY B CA 1
ATOM 3625 C C . GLY B 1 231 ? 0.313 41.938 12.109 1 61.66 231 GLY B C 1
ATOM 3626 O O . GLY B 1 231 ? -0.012 43.125 12.344 1 61.66 231 GLY B O 1
ATOM 3627 N N . LEU B 1 232 ? -0.054 41 12.883 1 65.19 232 LEU B N 1
ATOM 3628 C CA . LEU B 1 232 ? -0.89 41.188 14.07 1 65.19 232 LEU B CA 1
ATOM 3629 C C . LEU B 1 232 ? -0.138 41.938 15.148 1 65.19 232 LEU B C 1
ATOM 3631 O O . LEU B 1 232 ? -0.727 42.781 15.852 1 65.19 232 LEU B O 1
ATOM 3635 N N . ALA B 1 233 ? 1.136 41.875 15.375 1 66 233 ALA B N 1
ATOM 3636 C CA . ALA B 1 233 ? 1.98 42.594 16.328 1 66 233 ALA B CA 1
ATOM 3637 C C . ALA B 1 233 ? 2.119 44.062 15.945 1 66 233 ALA B C 1
ATOM 3639 O O . ALA B 1 233 ? 2.07 44.938 16.797 1 66 233 ALA B O 1
ATOM 3640 N N . ALA B 1 234 ? 2.145 44.344 14.75 1 68.88 234 ALA B N 1
ATOM 3641 C CA . ALA B 1 234 ? 2.264 45.719 14.25 1 68.88 234 ALA B CA 1
ATOM 3642 C C . ALA B 1 234 ? 0.964 46.469 14.461 1 68.88 234 ALA B C 1
ATOM 3644 O O . ALA B 1 234 ? 0.987 47.656 14.789 1 68.88 234 ALA B O 1
ATOM 3645 N N . GLU B 1 235 ? -0.121 45.812 14.375 1 65.75 235 GLU B N 1
ATOM 3646 C CA . GLU B 1 235 ? -1.418 46.469 14.555 1 65.75 235 GLU B CA 1
ATOM 3647 C C . GLU B 1 235 ? -1.704 46.719 16.031 1 65.75 235 GLU B C 1
ATOM 3649 O O . GLU B 1 235 ? -2.426 47.656 16.375 1 65.75 235 GLU B O 1
ATOM 3654 N N . ALA B 1 236 ? -1.126 46.125 17 1 66.5 236 ALA B N 1
ATOM 3655 C CA . ALA B 1 236 ? -1.338 46.281 18.438 1 66.5 236 ALA B CA 1
ATOM 3656 C C . ALA B 1 236 ? -0.421 47.344 19.031 1 66.5 236 ALA B C 1
ATOM 3658 O O . ALA B 1 236 ? -0.564 47.688 20.203 1 66.5 236 ALA B O 1
ATOM 3659 N N . ALA B 1 237 ? 0.487 47.844 18.453 1 61.03 237 ALA B N 1
ATOM 3660 C CA . ALA B 1 237 ? 1.331 48.938 18.969 1 61.03 237 ALA B CA 1
ATOM 3661 C C . ALA B 1 237 ? 0.538 50.219 19.125 1 61.03 237 ALA B C 1
ATOM 3663 O O . ALA B 1 237 ? -0.134 50.656 18.188 1 61.03 237 ALA B O 1
ATOM 3664 N N . PRO B 1 238 ? 0.214 50.688 20.344 1 56.44 238 PRO B N 1
ATOM 3665 C CA . PRO B 1 238 ? -0.536 51.906 20.578 1 56.44 238 PRO B CA 1
ATOM 3666 C C . PRO B 1 238 ? -0.042 53.062 19.734 1 56.44 238 PRO B C 1
ATOM 3668 O O . PRO B 1 238 ? 1.157 53.188 19.469 1 56.44 238 PRO B O 1
ATOM 3671 N N . ALA B 1 239 ? -0.993 53.719 18.734 1 60.22 239 ALA B N 1
ATOM 3672 C CA . ALA B 1 239 ? -0.705 55.031 18.141 1 60.22 239 ALA B CA 1
ATOM 3673 C C . ALA B 1 239 ? -0.16 56 19.203 1 60.22 239 ALA B C 1
ATOM 3675 O O . ALA B 1 239 ? -0.823 56.281 20.203 1 60.22 239 ALA B O 1
ATOM 3676 N N . GLN B 1 240 ? 1.021 56.188 19.484 1 45.38 240 GLN B N 1
ATOM 3677 C CA . GLN B 1 240 ? 1.411 57.406 20.156 1 45.38 240 GLN B CA 1
ATOM 3678 C C . GLN B 1 240 ? 1.153 58.625 19.281 1 45.38 240 GLN B C 1
ATOM 3680 O O . GLN B 1 240 ? 1.346 58.562 18.062 1 45.38 240 GLN B O 1
#

Radius of gyration: 25.29 Å; Cα contacts (8 Å, |Δi|>4): 568; chains: 2; bounding box: 59×86×65 Å

Organism: NCBI:txid484088

Solvent-accessible surface area (backbone atoms only — not comparable to full-atom values): 24034 Å² total; per-residue (Å²): 130,57,73,66,55,54,47,62,73,43,37,83,64,48,46,60,52,42,51,53,6,41,52,44,37,51,47,40,30,52,50,9,47,54,50,9,52,55,48,9,53,51,40,43,54,30,52,68,43,88,56,64,66,51,24,49,53,33,51,52,50,42,51,48,36,75,20,30,32,69,68,50,50,35,44,34,46,55,57,11,30,43,81,76,73,43,78,51,58,42,60,58,27,40,24,50,37,49,9,54,36,46,10,43,56,46,22,53,45,49,50,53,15,47,68,69,47,60,64,62,57,58,54,52,36,46,73,71,67,42,47,72,66,50,33,40,64,69,52,45,44,60,57,14,48,71,68,25,50,34,62,50,46,51,50,49,46,50,43,46,36,55,49,47,60,33,33,80,58,70,23,69,22,36,54,33,42,41,52,51,51,22,71,72,66,71,41,37,44,62,40,38,54,49,50,38,49,54,42,27,67,58,32,44,62,52,50,53,51,29,50,53,48,44,53,52,52,54,51,49,55,49,50,53,51,50,50,50,53,52,52,55,57,62,71,66,54,75,87,123,130,55,73,66,57,54,47,62,73,43,36,82,64,50,47,60,52,44,51,54,6,42,51,44,37,49,47,40,30,52,52,10,47,54,50,8,52,56,48,9,53,52,39,43,53,31,51,68,43,89,55,63,66,51,25,48,53,34,50,51,49,38,52,48,37,74,18,31,33,68,67,50,50,34,44,33,46,54,57,10,30,44,80,75,73,44,79,52,58,42,62,58,29,40,22,50,37,48,11,54,35,46,11,41,55,46,21,52,46,47,49,54,16,46,67,67,47,60,65,63,57,58,52,51,35,48,73,71,68,42,48,73,66,50,33,42,64,69,50,46,43,61,58,15,48,70,68,27,50,35,63,51,44,51,50,50,45,51,43,45,37,55,48,47,60,33,33,80,57,68,24,69,20,35,54,33,41,39,51,51,50,23,71,71,65,72,41,37,43,62,40,39,51,50,51,37,50,55,41,27,66,59,30,44,60,52,49,54,50,27,51,53,47,44,52,51,54,53,51,50,54,50,50,52,51,49,50,50,53,52,53,55,54,62,69,66,55,76,86,123

Nearest PDB structures (foldseek):
  4ymw-assembly1_C  TM=8.842E-01  e=1.774E-12  Caldanaerobacter subterraneus subsp. tengcongensis MB4
  3tuz-assembly2_F  TM=7.686E-01  e=3.055E-05  Escherichia coli K-12
  3tui-assembly2_E  TM=7.620E-01  e=3.354E-05  Escherichia coli K-12
  3dhw-assembly1_B  TM=6.890E-01  e=8.530E-05  Escherichia coli K-12
  7mc0-assembly1_B  TM=7.162E-01  e=9.659E-04  Neisseria meningitidis MC58

pLDDT: mean 91.59, std 10.01, range [43.62, 98.88]

Secondary structure (DSSP, 8-state):
--HHHHHHHHHHHHHHHHHHHHHHHHHHHHHHHHHHHHHHHHHHHHHT-SSHHHHHHHHHHHHHHHHS-HHHHHHIIIIIGGGGT----HHHHHHHHHHHHHHHHHHHHHHHHHHTS-HHHHHHHHHTT--HHHIIIIIIHHHHHHHHHHHHHHHHHHHHHHGGGGGGGT--SHHHHHHHHHHHH--HHHHHHHHHHHHHHHHHHHHHHHHHHHHHHHHHHHHHHHHHHHHHHHHHS---/--HHHHHHHHHHHHHHHHHHHHHHHHHHHHHHHHHHHHHHHHHHHHHT-SSHHHHHHHHHHHHHHHHS-HHHHHHIIIIIGGGGT----HHHHHHHHHHHHHHHHHHHHHHHHHHTS-HHHHHHHHHTT--HHHIIIIIIHHHHHHHHHHHHHHHHHHHHHHGGGGGGGT--SHHHHHHHHHHHH--HHHHHHHHHHHHHHHHHHHHHHHHHHHHHHHHHHHHHHHHHHHHHHHHHS---

Foldseek 3Di:
DDLVVVCVVCVVPLVVLLVVLAVLLVVLLVLLLVLLLVLLLVLLLLCPDPDVVSVVVSVVLLCDLQVDDLLVQLCCQDPVCVVVVDHDDLSVSSSPSSSSNVSSVVNVLLVVLLVVDDPVQLVVCVVVPDDPVCSVPPTRRVSSCLVRVLVSLVSSLVSSVCSLSSLVSVDSHNNVSLVVVCVVVVCNVSSVVVSVVSSCVVNVVSNVVSVVSVVVVVVVVVVVVVVVVVVVVVVPPDPD/DDLVVVCVVCVVPLVVLLVVLAVLLVVLLVLLLVLLLVLLLVLLLLCPDPDVPSVVVSVVLLCDLQVDDLLVQLCCQDPVCVVVVDHDDLSVSSSPSSSSNLSSVVNVLLVVLLVVDDPVQLVVCVVVPDDPVCSVPPTRRVSSCLVRVLVSLVSSLVSSVCSLSSLVSVDSHNNVSLVVVCVVVVCNVSSVVVSVVSSCVVNVVSNVVSVVSVVVVVVVVVVVVVVVVVVVVVVPPDPD

InterPro domains:
  IPR000515 ABC transporter type 1, transmembrane domain MetI-like [PF00528] (37-218)
  IPR000515 ABC transporter type 1, transmembrane domain MetI-like [PS50928] (22-210)
  IPR000515 ABC transporter type 1, transmembrane domain MetI-like [cd06261] (22-199)
  IPR010065 Amino acid ABC transporter, permease protein, 3-TM domain [TIGR01726] (16-112)
  IPR035906 MetI-like superfamily [G3DSA:1.10.3720.10] (9-222)
  IPR035906 MetI-like superfamily [SSF161098] (16-203)
  IPR043429 ABC transporter membrane protein permease protein ArtM/GltK/GlnP/TcyL/YhdX-like [PTHR30614] (14-220)